Protein AF-A0A2G9N6E7-F1 (afdb_monomer_lite)

pLDDT: mean 72.83, std 22.57, range [27.47, 97.44]

Secondary structure (DSSP, 8-state):
-------HHHHHHHHHHHHHHHHHHHHHHHHHHTTS------SS-EEEEEEEEEEEEE---S----HHHHHTT--------EEEEEEEEEEEEETT-EEEEE--TTSSHHHHHHHHTTSS--SEEEEEE-S-EEE-TTTTTT--TTSBHHHHHHHHHHHTT--HHHHHHHHHHHHHHHT-GGGTTSBGGGS-HHHHHHHHHHHHTTS--SEEEEESGGGG--HHHHHHHHHHHHHHHHTT-EEEEE-S-HHHHHHH-SEEEEEETTEEEEEE-HHHHHHHHHHHHHHHHHHHHHHHHHHHHHHHHHHHHHHTT---GGGTSS---TTTS---TT--S-HHHHHHHHHHHHHH--SEEEEET-TTTHHHHHHHTTT-EEEEEES-HHHHHTS-TTTGGGEEE-BTTB-SS-TT-EEEEEE-S-GGGS-HHHHHHHHHHHHHHEEEEEEEE-PBPP-SS-TT--GGG--B-TTSSBSTT----B-HHHHHHHHHHTTEEE-HHHHHHHHHHT-SSSGGGEEEEEE-GGGSSTTS--

Radius of gyration: 32.91 Å; chains: 1; bounding box: 78×62×104 Å

Structure (mmCIF, N/CA/C/O backbone):
data_AF-A0A2G9N6E7-F1
#
_entry.id   AF-A0A2G9N6E7-F1
#
loop_
_atom_site.group_PDB
_atom_site.id
_atom_site.type_symbol
_atom_site.label_atom_id
_atom_site.label_alt_id
_atom_site.label_comp_id
_atom_site.label_asym_id
_atom_site.label_entity_id
_atom_site.label_seq_id
_atom_site.pdbx_PDB_ins_code
_atom_site.Cartn_x
_atom_site.Cartn_y
_atom_site.Cartn_z
_atom_site.occupancy
_atom_site.B_iso_or_equiv
_atom_site.auth_seq_id
_atom_site.auth_comp_id
_atom_site.auth_asym_id
_atom_site.auth_atom_id
_atom_site.pdbx_PDB_model_num
ATOM 1 N N . MET A 1 1 ? 48.598 -32.472 17.730 1.00 33.00 1 MET A N 1
ATOM 2 C CA . MET A 1 1 ? 47.736 -32.706 16.549 1.00 33.00 1 MET A CA 1
ATOM 3 C C . MET A 1 1 ? 46.288 -32.611 17.000 1.00 33.00 1 MET A C 1
ATOM 5 O O . MET A 1 1 ? 45.753 -33.580 17.517 1.00 33.00 1 MET A O 1
ATOM 9 N N . GLY A 1 2 ? 45.697 -31.418 16.936 1.00 29.03 2 GLY A N 1
ATOM 10 C CA . GLY A 1 2 ? 44.369 -31.152 17.488 1.00 29.03 2 GLY A CA 1
ATOM 11 C C . GLY A 1 2 ? 43.457 -30.490 16.462 1.00 29.03 2 GLY A C 1
ATOM 12 O O . GLY A 1 2 ? 43.740 -29.381 16.034 1.00 29.03 2 GLY A O 1
ATOM 13 N N . GLY A 1 3 ? 42.385 -31.207 16.112 1.00 30.69 3 GLY A N 1
ATOM 14 C CA . GLY A 1 3 ? 41.031 -30.688 15.903 1.00 30.69 3 GLY A CA 1
ATOM 15 C C . GLY A 1 3 ? 40.759 -29.727 14.746 1.00 30.69 3 GLY A C 1
ATOM 16 O O . GLY A 1 3 ? 40.935 -28.532 14.901 1.00 30.69 3 GLY A O 1
ATOM 17 N N . PHE A 1 4 ? 40.114 -30.232 13.688 1.00 27.47 4 PHE A N 1
ATOM 18 C CA . PHE A 1 4 ? 38.985 -29.545 13.043 1.00 27.47 4 PHE A CA 1
ATOM 19 C C . PHE A 1 4 ? 37.991 -30.590 12.507 1.00 27.47 4 PHE A C 1
ATOM 21 O O . PHE A 1 4 ? 38.098 -31.090 11.392 1.00 27.47 4 PHE A O 1
ATOM 28 N N . ARG A 1 5 ? 37.008 -30.943 13.343 1.00 35.62 5 ARG A N 1
ATOM 29 C CA . ARG A 1 5 ? 35.715 -31.486 12.909 1.00 35.62 5 ARG A CA 1
ATOM 30 C C . ARG A 1 5 ? 34.713 -30.337 12.979 1.00 35.62 5 ARG A C 1
ATOM 32 O O . ARG A 1 5 ? 34.340 -29.951 14.081 1.00 35.62 5 ARG A O 1
ATOM 39 N N . SER A 1 6 ? 34.315 -29.788 11.833 1.00 31.08 6 SER A N 1
ATOM 40 C CA . SER A 1 6 ? 32.984 -29.207 11.562 1.00 31.08 6 SER A CA 1
ATOM 41 C C . SER A 1 6 ? 33.019 -28.342 10.299 1.00 31.08 6 SER A C 1
ATOM 43 O O . SER A 1 6 ? 33.540 -27.236 10.309 1.00 31.08 6 SER A O 1
ATOM 45 N N . CYS A 1 7 ? 32.424 -28.832 9.209 1.00 30.05 7 CYS A N 1
ATOM 46 C CA . CYS A 1 7 ? 31.773 -27.966 8.218 1.00 30.05 7 CYS A CA 1
ATOM 47 C C . CYS A 1 7 ? 30.769 -28.756 7.354 1.00 30.05 7 CYS A C 1
ATOM 49 O O . CYS A 1 7 ? 30.736 -28.637 6.138 1.00 30.05 7 CYS A O 1
ATOM 51 N N . SER A 1 8 ? 29.939 -29.596 7.980 1.00 31.56 8 SER A N 1
ATOM 52 C CA . SER A 1 8 ? 28.798 -30.257 7.320 1.00 31.56 8 SER A CA 1
ATOM 53 C C . SER A 1 8 ? 27.534 -29.380 7.285 1.00 31.56 8 SER A C 1
ATOM 55 O O . SER A 1 8 ? 26.563 -29.722 6.622 1.00 31.56 8 SER A O 1
ATOM 57 N N . ILE A 1 9 ? 27.540 -28.230 7.971 1.00 33.75 9 ILE A N 1
ATOM 58 C CA . ILE A 1 9 ? 26.388 -27.316 8.071 1.00 33.75 9 ILE A CA 1
ATOM 59 C C . ILE A 1 9 ? 26.371 -26.297 6.913 1.00 33.75 9 ILE A C 1
ATOM 61 O O . ILE A 1 9 ? 25.299 -25.890 6.471 1.00 33.75 9 ILE A O 1
ATOM 65 N N . PHE A 1 10 ? 27.538 -25.927 6.364 1.00 29.52 10 PHE A N 1
ATOM 66 C CA . PHE A 1 10 ? 27.625 -25.005 5.221 1.00 29.52 10 PHE A CA 1
ATOM 67 C C . PHE A 1 10 ? 27.237 -25.654 3.885 1.00 29.52 10 PHE A C 1
ATOM 69 O O . PHE A 1 10 ? 26.625 -24.977 3.063 1.00 29.52 10 PHE A O 1
ATOM 76 N N . SER A 1 11 ? 27.514 -26.954 3.684 1.00 36.00 11 SER A N 1
ATOM 77 C CA . SER A 1 11 ? 27.033 -27.669 2.487 1.00 36.00 11 SER A CA 1
ATOM 78 C C . SER A 1 11 ? 25.510 -27.766 2.509 1.00 36.00 11 SER A C 1
ATOM 80 O O . SER A 1 11 ? 24.876 -27.322 1.567 1.00 36.00 11 SER A O 1
ATOM 82 N N . ALA A 1 12 ? 24.906 -28.178 3.628 1.00 33.12 12 ALA A N 1
ATOM 83 C CA . ALA A 1 12 ? 23.454 -28.320 3.723 1.00 33.12 12 ALA A CA 1
ATOM 84 C C . ALA A 1 12 ? 22.689 -26.997 3.507 1.00 33.12 12 ALA A C 1
ATOM 86 O O . ALA A 1 12 ? 21.603 -26.999 2.936 1.00 33.12 12 ALA A O 1
ATOM 87 N N . ALA A 1 13 ? 23.235 -25.853 3.939 1.00 34.00 13 ALA A N 1
ATOM 88 C CA . ALA A 1 13 ? 22.622 -24.543 3.699 1.00 34.00 13 ALA A CA 1
ATOM 89 C C . ALA A 1 13 ? 22.751 -24.083 2.233 1.00 34.00 13 ALA A C 1
ATOM 91 O O . ALA A 1 13 ? 21.807 -23.503 1.695 1.00 34.00 13 ALA A O 1
ATOM 92 N N . ALA A 1 14 ? 23.886 -24.363 1.585 1.00 33.38 14 ALA A N 1
ATOM 93 C CA . ALA A 1 14 ? 24.096 -24.087 0.164 1.00 33.38 14 ALA A CA 1
ATOM 94 C C . ALA A 1 14 ? 23.266 -25.024 -0.728 1.00 33.38 14 ALA A C 1
ATOM 96 O O . ALA A 1 14 ? 22.654 -24.559 -1.685 1.00 33.38 14 ALA A O 1
ATOM 97 N N . ASP A 1 15 ? 23.173 -26.303 -0.364 1.00 35.75 15 ASP A N 1
ATOM 98 C CA . ASP A 1 15 ? 22.370 -27.323 -1.038 1.00 35.75 15 ASP A CA 1
ATOM 99 C C . ASP A 1 15 ? 20.873 -27.004 -0.911 1.00 35.75 15 ASP A C 1
ATOM 101 O O . ASP A 1 15 ? 20.158 -27.037 -1.907 1.00 35.75 15 ASP A O 1
ATOM 105 N N . ASN A 1 16 ? 20.406 -26.562 0.265 1.00 36.88 16 ASN A N 1
ATOM 106 C CA . ASN A 1 16 ? 19.027 -26.092 0.453 1.00 36.88 16 ASN A CA 1
ATOM 107 C C . ASN A 1 16 ? 18.719 -24.818 -0.350 1.00 36.88 16 ASN A C 1
ATOM 109 O O . ASN A 1 16 ? 17.608 -24.669 -0.857 1.00 36.88 16 ASN A O 1
ATOM 113 N N . LEU A 1 17 ? 19.680 -23.897 -0.488 1.00 38.31 17 LEU A N 1
ATOM 114 C CA . LEU A 1 17 ? 19.519 -22.698 -1.313 1.00 38.31 17 LEU A CA 1
ATOM 115 C C . LEU A 1 17 ? 19.477 -23.058 -2.806 1.00 38.31 17 LEU A C 1
ATOM 117 O O . LEU A 1 17 ? 18.625 -22.555 -3.532 1.00 38.31 17 LEU A O 1
ATOM 121 N N . LEU A 1 18 ? 20.352 -23.962 -3.254 1.00 36.78 18 LEU A N 1
ATOM 122 C CA . LEU A 1 18 ? 20.353 -24.521 -4.608 1.00 36.78 18 LEU A CA 1
ATOM 123 C C . LEU A 1 18 ? 19.053 -25.264 -4.911 1.00 36.78 18 LEU A C 1
ATOM 125 O O . LEU A 1 18 ? 18.516 -25.103 -6.003 1.00 36.78 18 LEU A O 1
ATOM 129 N N . GLN A 1 19 ? 18.520 -26.015 -3.951 1.00 36.94 19 GLN A N 1
ATOM 130 C CA . GLN A 1 19 ? 17.273 -26.758 -4.090 1.00 36.94 19 GLN A CA 1
ATOM 131 C C . GLN A 1 19 ? 16.055 -25.822 -4.125 1.00 36.94 19 GLN A C 1
ATOM 133 O O . GLN A 1 19 ? 15.204 -25.975 -4.994 1.00 36.94 19 GLN A O 1
ATOM 138 N N . ASP A 1 20 ? 16.015 -24.777 -3.292 1.00 40.12 20 ASP A N 1
ATOM 139 C CA . ASP A 1 20 ? 14.966 -23.743 -3.321 1.00 40.12 20 ASP A CA 1
ATOM 140 C C . ASP A 1 20 ? 15.038 -22.888 -4.610 1.00 40.12 20 ASP A C 1
ATOM 142 O O . ASP A 1 20 ? 14.017 -22.519 -5.196 1.00 40.12 20 ASP A O 1
ATOM 146 N N . ILE A 1 21 ? 16.247 -22.624 -5.125 1.00 42.84 21 ILE A N 1
ATOM 147 C CA . ILE A 1 21 ? 16.466 -21.997 -6.439 1.00 42.84 21 ILE A CA 1
ATOM 148 C C . ILE A 1 21 ? 16.000 -22.928 -7.564 1.00 42.84 21 ILE A C 1
ATOM 150 O O . ILE A 1 21 ? 15.287 -22.481 -8.461 1.00 42.84 21 ILE A O 1
ATOM 154 N N . GLN A 1 22 ? 16.346 -24.216 -7.518 1.00 39.03 22 GLN A N 1
ATOM 155 C CA . GLN A 1 22 ? 15.913 -25.212 -8.498 1.00 39.03 22 GLN A CA 1
ATOM 156 C C . GLN A 1 22 ? 14.397 -25.405 -8.484 1.00 39.03 22 GLN A C 1
ATOM 158 O O . GLN A 1 22 ? 13.805 -25.491 -9.554 1.00 39.03 22 GLN A O 1
ATOM 163 N N . GLU A 1 23 ? 13.746 -25.398 -7.321 1.00 42.31 23 GLU A N 1
ATOM 164 C CA . GLU A 1 23 ? 12.288 -25.485 -7.197 1.00 42.31 23 GLU A CA 1
ATOM 165 C C . GLU A 1 23 ? 11.590 -24.224 -7.718 1.00 42.31 23 GLU A C 1
ATOM 167 O O . GLU A 1 23 ? 10.589 -24.327 -8.430 1.00 42.31 23 GLU A O 1
ATOM 172 N N . LYS A 1 24 ? 12.131 -23.026 -7.456 1.00 44.69 24 LYS A N 1
ATOM 173 C CA . LYS A 1 24 ? 11.607 -21.764 -8.014 1.00 44.69 24 LYS A CA 1
ATOM 174 C C . LYS A 1 24 ? 11.807 -21.678 -9.524 1.00 44.69 24 LYS A C 1
ATOM 176 O O . LYS A 1 24 ? 10.881 -21.278 -10.233 1.00 44.69 24 LYS A O 1
ATOM 181 N N . ILE A 1 25 ? 12.970 -22.097 -10.025 1.00 44.94 25 ILE A N 1
ATOM 182 C CA . ILE A 1 25 ? 13.252 -22.214 -11.460 1.00 44.94 25 ILE A CA 1
ATOM 183 C C . ILE A 1 25 ? 12.337 -23.269 -12.082 1.00 44.94 25 ILE A C 1
ATOM 185 O O . ILE A 1 25 ? 11.741 -22.996 -13.112 1.00 44.94 25 ILE A O 1
ATOM 189 N N . ALA A 1 26 ? 12.129 -24.427 -11.457 1.00 37.38 26 ALA A N 1
ATOM 190 C CA . ALA A 1 26 ? 11.240 -25.475 -11.957 1.00 37.38 26 ALA A CA 1
ATOM 191 C C . ALA A 1 26 ? 9.761 -25.060 -11.921 1.00 37.38 26 ALA A C 1
ATOM 193 O O . ALA A 1 26 ? 9.017 -25.387 -12.842 1.00 37.38 26 ALA A O 1
ATOM 194 N N . ALA A 1 27 ? 9.323 -24.293 -10.921 1.00 42.44 27 ALA A N 1
ATOM 195 C CA . ALA A 1 27 ? 7.981 -23.718 -10.872 1.00 42.44 27 ALA A CA 1
ATOM 196 C C . ALA A 1 27 ? 7.785 -22.657 -11.968 1.00 42.44 27 ALA A C 1
ATOM 198 O O . ALA A 1 27 ? 6.738 -22.627 -12.621 1.00 42.44 27 ALA A O 1
ATOM 199 N N . PHE A 1 28 ? 8.805 -21.831 -12.220 1.00 44.38 28 PHE A N 1
ATOM 200 C CA . PHE A 1 28 ? 8.811 -20.830 -13.286 1.00 44.38 28 PHE A CA 1
ATOM 201 C C . PHE A 1 28 ? 8.865 -21.481 -14.683 1.00 44.38 28 PHE A C 1
ATOM 203 O O . PHE A 1 28 ? 8.012 -21.216 -15.530 1.00 44.38 28 PHE A O 1
ATOM 210 N N . CYS A 1 29 ? 9.790 -22.415 -14.907 1.00 41.84 29 CYS A N 1
ATOM 211 C CA . CYS A 1 29 ? 9.953 -23.191 -16.137 1.00 41.84 29 CYS A CA 1
ATOM 212 C C . CYS A 1 29 ? 8.780 -24.150 -16.389 1.00 41.84 29 CYS A C 1
ATOM 214 O O . CYS A 1 29 ? 8.377 -24.333 -17.532 1.00 41.84 29 CYS A O 1
ATOM 216 N N . GLY A 1 30 ? 8.177 -24.731 -15.351 1.00 38.19 30 GLY A N 1
ATOM 217 C CA . GLY A 1 30 ? 6.985 -25.577 -15.452 1.00 38.19 30 GLY A CA 1
ATOM 218 C C . GLY A 1 30 ? 5.736 -24.790 -15.860 1.00 38.19 30 GLY A C 1
ATOM 219 O O . GLY A 1 30 ? 4.885 -25.301 -16.593 1.00 38.19 30 GLY A O 1
ATOM 220 N N . LEU A 1 31 ? 5.650 -23.517 -15.459 1.00 46.12 31 LEU A N 1
ATOM 221 C CA . LEU A 1 31 ? 4.656 -22.572 -15.970 1.00 46.12 31 LEU A CA 1
ATOM 222 C C . LEU A 1 31 ? 4.947 -22.201 -17.438 1.00 46.12 31 LEU A C 1
ATOM 224 O O . LEU A 1 31 ? 4.020 -22.141 -18.247 1.00 46.12 31 LEU A O 1
ATOM 228 N N . TYR A 1 32 ? 6.228 -22.030 -17.780 1.00 39.22 32 TYR A N 1
ATOM 229 C CA . TYR A 1 32 ? 6.725 -21.671 -19.114 1.00 39.22 32 TYR A CA 1
ATOM 230 C C . TYR A 1 32 ? 6.494 -22.780 -20.159 1.00 39.22 32 TYR A C 1
ATOM 232 O O . TYR A 1 32 ? 5.953 -22.538 -21.236 1.00 39.22 32 TYR A O 1
ATOM 240 N N . LEU A 1 33 ? 6.786 -24.039 -19.819 1.00 35.69 33 LEU A N 1
ATOM 241 C CA . LEU A 1 33 ? 6.617 -25.196 -20.709 1.00 35.69 33 LEU A CA 1
ATOM 242 C C . LEU A 1 33 ? 5.146 -25.476 -21.061 1.00 35.69 33 LEU A C 1
ATOM 244 O O . LEU A 1 33 ? 4.856 -26.023 -22.127 1.00 35.69 33 LEU A O 1
ATOM 248 N N . LYS A 1 34 ? 4.197 -25.050 -20.216 1.00 39.09 34 LYS A N 1
ATOM 249 C CA . LYS A 1 34 ? 2.752 -25.200 -20.461 1.00 39.09 34 LYS A CA 1
ATOM 250 C C . LYS A 1 34 ? 2.226 -24.289 -21.580 1.00 39.09 34 LYS A C 1
ATOM 252 O O . LYS A 1 34 ? 1.138 -24.535 -22.097 1.00 39.09 34 LYS A O 1
ATOM 257 N N . ILE A 1 35 ? 2.993 -23.271 -21.976 1.00 46.00 35 ILE A N 1
ATOM 258 C CA . ILE A 1 35 ? 2.648 -22.299 -23.028 1.00 46.00 35 ILE A CA 1
ATOM 259 C C . ILE A 1 35 ? 3.009 -22.833 -24.434 1.00 46.00 35 ILE A C 1
ATOM 261 O O . ILE A 1 35 ? 2.481 -22.359 -25.439 1.00 46.00 35 ILE A O 1
ATOM 265 N N . ARG A 1 36 ? 3.823 -23.896 -24.517 1.00 36.97 36 ARG A N 1
ATOM 266 C CA . ARG A 1 36 ? 4.484 -24.377 -25.745 1.00 36.97 36 ARG A CA 1
ATOM 267 C C . ARG A 1 36 ? 3.576 -25.056 -26.790 1.00 36.97 36 ARG A C 1
ATOM 269 O O . ARG A 1 36 ? 4.036 -25.338 -27.892 1.00 36.97 36 ARG A O 1
ATOM 276 N N . LYS A 1 37 ? 2.295 -25.331 -26.511 1.00 34.88 37 LYS A N 1
ATOM 277 C CA . LYS A 1 37 ? 1.398 -26.016 -27.471 1.00 34.88 37 LYS A CA 1
ATOM 278 C C . LYS A 1 37 ? 0.183 -25.175 -27.851 1.00 34.88 37 LYS A C 1
ATOM 280 O O . LYS A 1 37 ? -0.844 -25.240 -27.185 1.00 34.88 37 LYS A O 1
ATOM 285 N N . SER A 1 38 ? 0.287 -24.428 -28.954 1.00 36.69 38 SER A N 1
ATOM 286 C CA . SER A 1 38 ? -0.851 -24.064 -29.821 1.00 36.69 38 SER A CA 1
ATOM 287 C C . SER A 1 38 ? -0.371 -23.225 -31.019 1.00 36.69 38 SER A C 1
ATOM 289 O O . SER A 1 38 ? -0.462 -21.993 -31.009 1.00 36.69 38 SER A O 1
ATOM 291 N N . SER A 1 39 ? 0.079 -23.879 -32.086 1.00 36.06 39 SER A N 1
ATOM 292 C CA . SER A 1 39 ? 0.249 -23.262 -33.406 1.00 36.06 39 SER A CA 1
ATOM 293 C C . SER A 1 39 ? -1.002 -23.499 -34.252 1.00 36.06 39 SER A C 1
ATOM 295 O O . SER A 1 39 ? -1.320 -24.651 -34.503 1.00 36.06 39 SER A O 1
ATOM 297 N N . GLU A 1 40 ? -1.684 -22.429 -34.691 1.00 35.91 40 GLU A N 1
ATOM 298 C CA . GLU A 1 40 ? -2.242 -22.349 -36.058 1.00 35.91 40 GLU A CA 1
ATOM 299 C C . GLU A 1 40 ? -2.953 -21.025 -36.396 1.00 35.91 40 GLU A C 1
ATOM 301 O O . GLU A 1 40 ? -3.753 -20.494 -35.630 1.00 35.91 40 GLU A O 1
ATOM 306 N N . ASN A 1 41 ? -2.654 -20.558 -37.605 1.00 33.09 41 ASN A N 1
ATOM 307 C CA . ASN A 1 41 ? -3.363 -19.688 -38.546 1.00 33.09 41 ASN A CA 1
ATOM 308 C C . ASN A 1 41 ? -3.744 -18.215 -38.255 1.00 33.09 41 ASN A C 1
ATOM 310 O O . ASN A 1 41 ? -4.244 -17.820 -37.197 1.00 33.09 41 ASN A O 1
ATOM 314 N N . ARG A 1 42 ? -3.461 -17.403 -39.290 1.00 51.59 42 ARG A N 1
ATOM 315 C CA . ARG A 1 42 ? -3.321 -15.940 -39.346 1.00 51.59 42 ARG A CA 1
ATOM 316 C C . ARG A 1 42 ? -4.551 -15.276 -39.983 1.00 51.59 42 ARG A C 1
ATOM 318 O O . ARG A 1 42 ? -4.764 -15.432 -41.177 1.00 51.59 42 ARG A O 1
ATOM 325 N N . LYS A 1 43 ? -5.295 -14.481 -39.202 1.00 38.75 43 LYS A N 1
ATOM 326 C CA . LYS A 1 43 ? -5.995 -13.222 -39.573 1.00 38.75 43 LYS A CA 1
ATOM 327 C C . LYS A 1 43 ? -6.771 -12.726 -38.335 1.00 38.75 43 LYS A C 1
ATOM 329 O O . LYS A 1 43 ? -7.495 -13.489 -37.711 1.00 38.75 43 LYS A O 1
ATOM 334 N N . HIS A 1 44 ? -6.512 -11.486 -37.904 1.00 47.69 44 HIS A N 1
ATOM 335 C CA . HIS A 1 44 ? -7.091 -10.817 -36.715 1.00 47.69 44 HIS A CA 1
ATOM 336 C C . HIS A 1 44 ? -7.201 -11.649 -35.419 1.00 47.69 44 HIS A C 1
ATOM 338 O O . HIS A 1 44 ? -8.222 -11.651 -34.728 1.00 47.69 44 HIS A O 1
ATOM 344 N N . LYS A 1 45 ? -6.125 -12.340 -35.028 1.00 63.16 45 LYS A N 1
ATOM 345 C CA . LYS A 1 45 ? -6.117 -13.123 -33.789 1.00 63.16 45 LYS A CA 1
ATOM 346 C C . LYS A 1 45 ? -5.819 -12.203 -32.597 1.00 63.16 45 LYS A C 1
ATOM 348 O O . LYS A 1 45 ? -4.731 -11.647 -32.493 1.00 63.16 45 LYS A O 1
ATOM 353 N N . LYS A 1 46 ? -6.794 -12.036 -31.696 1.00 74.62 46 LYS A N 1
ATOM 354 C CA . LYS A 1 46 ? -6.572 -11.465 -30.354 1.00 74.62 46 LYS A CA 1
ATOM 355 C C . LYS A 1 46 ? -5.400 -12.207 -29.695 1.00 74.62 46 LYS A C 1
ATOM 357 O O . LYS A 1 46 ? -5.493 -13.430 -29.557 1.00 74.62 46 LYS A O 1
ATOM 362 N N . MET A 1 47 ? -4.340 -11.487 -29.325 1.00 86.00 47 MET A N 1
ATOM 363 C CA . MET A 1 47 ? -3.157 -12.038 -28.648 1.00 86.00 47 MET A CA 1
ATOM 364 C C . MET A 1 47 ? -3.404 -12.181 -27.151 1.00 86.00 47 MET A C 1
ATOM 366 O O . MET A 1 47 ? -3.047 -13.195 -26.560 1.00 86.00 47 MET A O 1
ATOM 370 N N . ILE A 1 48 ? -4.080 -11.193 -26.560 1.00 94.38 48 ILE A N 1
ATOM 371 C CA . ILE A 1 48 ? -4.487 -11.191 -25.155 1.00 94.38 48 ILE A CA 1
ATOM 372 C C . ILE A 1 48 ? -5.993 -10.933 -25.106 1.00 94.38 48 ILE A C 1
ATOM 374 O O . ILE A 1 48 ? -6.484 -9.941 -25.652 1.00 94.38 48 ILE A O 1
ATOM 378 N N . GLU A 1 49 ? -6.731 -11.827 -24.455 1.00 96.31 49 GLU A N 1
ATOM 379 C CA . GLU A 1 49 ? -8.164 -11.696 -24.197 1.00 96.31 49 GLU A CA 1
ATOM 380 C C . GLU A 1 49 ? -8.437 -11.863 -22.697 1.00 96.31 49 GLU A C 1
ATOM 382 O O . GLU A 1 49 ? -8.275 -12.941 -22.122 1.00 96.31 49 GLU A O 1
ATOM 387 N N . LEU A 1 50 ? -8.890 -10.777 -22.075 1.00 96.31 50 LEU A N 1
ATOM 388 C CA . LEU A 1 50 ? -9.396 -10.724 -20.709 1.00 96.31 50 LEU A CA 1
ATOM 389 C C . LEU A 1 50 ? -10.926 -10.697 -20.781 1.00 96.31 50 LEU A C 1
ATOM 391 O O . LEU A 1 50 ? -11.495 -9.819 -21.433 1.00 96.31 50 LEU A O 1
ATOM 395 N N . LYS A 1 51 ? -11.594 -11.652 -20.128 1.00 96.25 51 LYS A N 1
ATOM 396 C CA . LYS A 1 51 ? -13.061 -11.748 -20.053 1.00 96.25 51 LYS A CA 1
ATOM 397 C C . LYS A 1 51 ? -13.502 -11.736 -18.599 1.00 96.25 51 LYS A C 1
ATOM 399 O O . LYS A 1 51 ? -13.355 -12.747 -17.909 1.00 96.25 51 LYS A O 1
ATOM 404 N N . ASN A 1 52 ? -14.033 -10.597 -18.157 1.00 95.81 52 ASN A N 1
ATOM 405 C CA . ASN A 1 52 ? -14.482 -10.335 -16.786 1.00 95.81 52 ASN A CA 1
ATOM 406 C C . ASN A 1 52 ? -13.431 -10.734 -15.738 1.00 95.81 52 ASN A C 1
ATOM 408 O O . ASN A 1 52 ? -13.760 -11.229 -14.662 1.00 95.81 52 ASN A O 1
ATOM 412 N N . ALA A 1 53 ? -12.152 -10.559 -16.076 1.00 95.81 53 ALA A N 1
ATOM 413 C CA . ALA A 1 53 ? -11.039 -10.997 -15.257 1.00 95.81 53 ALA A CA 1
ATOM 414 C C . ALA A 1 53 ? -10.987 -10.187 -13.956 1.00 95.81 53 ALA A C 1
ATOM 416 O O . ALA A 1 53 ? -11.103 -8.958 -13.958 1.00 95.81 53 ALA A O 1
ATOM 417 N N . GLY A 1 54 ? -10.796 -10.872 -12.836 1.00 94.75 54 GLY A N 1
ATOM 418 C CA . GLY A 1 54 ? -10.654 -10.246 -11.532 1.00 94.75 54 GLY A CA 1
ATOM 419 C C . GLY A 1 54 ? -9.657 -10.990 -10.662 1.00 94.75 54 GLY A C 1
ATOM 420 O O . GLY A 1 54 ? -9.584 -12.218 -10.702 1.00 94.75 54 GLY A O 1
ATOM 421 N N . LYS A 1 55 ? -8.908 -10.243 -9.853 1.00 94.88 55 LYS A N 1
ATOM 422 C CA . LYS A 1 55 ? -7.996 -10.762 -8.841 1.00 94.88 55 LYS A CA 1
ATOM 423 C C . LYS A 1 55 ? -8.319 -10.135 -7.495 1.00 94.88 55 LYS A C 1
ATOM 425 O O . LYS A 1 55 ? -8.269 -8.913 -7.331 1.00 94.88 55 LYS A O 1
ATOM 430 N N . MET A 1 56 ? -8.610 -11.012 -6.549 1.00 92.12 56 MET A N 1
ATOM 431 C CA . MET A 1 56 ? -8.794 -10.698 -5.145 1.00 92.12 56 MET A CA 1
ATOM 432 C C . MET A 1 56 ? -7.595 -11.238 -4.365 1.00 92.12 56 MET A C 1
ATOM 434 O O . MET A 1 56 ? -7.112 -12.336 -4.657 1.00 92.12 56 MET A O 1
ATOM 438 N N . TYR A 1 57 ? -7.110 -10.455 -3.410 1.00 85.44 57 TYR A N 1
ATOM 439 C CA . TYR A 1 57 ? -6.088 -10.856 -2.453 1.00 85.44 57 TYR A CA 1
ATOM 440 C C . TYR A 1 57 ? -6.710 -10.917 -1.066 1.00 85.44 57 TYR A C 1
ATOM 442 O O . TYR A 1 57 ? -7.498 -10.041 -0.705 1.00 85.44 57 TYR A O 1
ATOM 450 N N . ASP A 1 58 ? -6.354 -11.943 -0.304 1.00 78.38 58 ASP A N 1
ATOM 451 C CA . ASP A 1 58 ? -6.668 -11.983 1.116 1.00 78.38 58 ASP A CA 1
ATOM 452 C C . ASP A 1 58 ? -5.687 -11.066 1.861 1.00 78.38 58 ASP A C 1
ATOM 454 O O . ASP A 1 58 ? -4.474 -11.155 1.657 1.00 78.38 58 ASP A O 1
ATOM 458 N N . VAL A 1 59 ? -6.210 -10.132 2.656 1.00 65.00 59 VAL A N 1
ATOM 459 C CA . VAL A 1 59 ? -5.413 -9.183 3.451 1.00 65.00 59 VAL A CA 1
ATOM 460 C C . VAL A 1 59 ? -5.320 -9.644 4.910 1.00 65.00 59 VAL A C 1
ATOM 462 O O . VAL A 1 59 ? -4.892 -8.881 5.774 1.00 65.00 59 VAL A O 1
ATOM 465 N N . SER A 1 60 ? -5.674 -10.900 5.213 1.00 53.22 60 SER A N 1
ATOM 466 C CA . SER A 1 60 ? -5.384 -11.510 6.509 1.00 53.22 60 SER A CA 1
ATOM 467 C C . SER A 1 60 ? -3.888 -11.376 6.820 1.00 53.22 60 SER A C 1
ATOM 469 O O . SER A 1 60 ? -3.035 -11.964 6.149 1.00 53.22 60 SER A O 1
ATOM 471 N N . GLY A 1 61 ? -3.549 -10.564 7.823 1.00 43.84 61 GLY A N 1
ATOM 472 C CA . GLY A 1 61 ? -2.178 -10.447 8.300 1.00 43.84 61 GLY A CA 1
ATOM 473 C C . GLY A 1 61 ? -1.664 -11.825 8.709 1.00 43.84 61 GLY A C 1
ATOM 474 O O . GLY A 1 61 ? -2.305 -12.476 9.520 1.00 43.84 61 GLY A O 1
ATOM 475 N N . ARG A 1 62 ? -0.546 -12.254 8.105 1.00 41.00 62 ARG A N 1
ATOM 476 C CA . ARG A 1 62 ? 0.282 -13.435 8.429 1.00 41.00 62 ARG A CA 1
ATOM 477 C C . ARG A 1 62 ? -0.224 -14.291 9.607 1.00 41.00 62 ARG A C 1
ATOM 479 O O . ARG A 1 62 ? 0.354 -14.255 10.685 1.00 41.00 62 ARG A O 1
ATOM 486 N N . ASN A 1 63 ? -1.233 -15.113 9.361 1.00 36.66 63 ASN A N 1
ATOM 487 C CA . ASN A 1 63 ? -1.364 -16.420 9.985 1.00 36.66 63 ASN A CA 1
ATOM 488 C C . ASN A 1 63 ? -1.277 -17.379 8.807 1.00 36.66 63 ASN A C 1
ATOM 490 O O . ASN A 1 63 ? -2.215 -17.435 8.022 1.00 36.66 63 ASN A O 1
ATOM 494 N N . ASN A 1 64 ? -0.126 -18.030 8.614 1.00 38.78 64 ASN A N 1
ATOM 495 C CA . ASN A 1 64 ? 0.035 -19.065 7.592 1.00 38.78 64 ASN A CA 1
ATOM 496 C C . ASN A 1 64 ? -1.061 -20.118 7.821 1.00 38.78 64 ASN A C 1
ATOM 498 O O . ASN A 1 64 ? -0.967 -20.843 8.815 1.00 38.78 64 ASN A O 1
ATOM 502 N N . PRO A 1 65 ? -2.080 -20.258 6.954 1.00 42.50 65 PRO A N 1
ATOM 503 C CA . PRO A 1 65 ? -2.856 -21.480 6.957 1.00 42.50 65 PRO A CA 1
ATOM 504 C C . PRO A 1 65 ? -1.893 -22.532 6.411 1.00 42.50 65 PRO A C 1
ATOM 506 O O . PRO A 1 65 ? -1.481 -22.460 5.252 1.00 42.50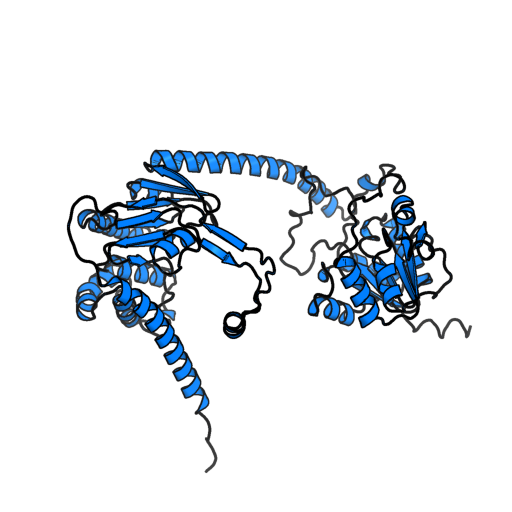 65 PRO A O 1
ATOM 509 N N . SER A 1 66 ? -1.433 -23.447 7.265 1.00 46.22 66 SER A N 1
ATOM 510 C CA . SER A 1 66 ? -0.605 -24.553 6.795 1.00 46.22 66 SER A CA 1
ATOM 511 C C . SER A 1 66 ? -1.381 -25.320 5.720 1.00 46.22 66 SER A C 1
ATOM 513 O O . SER A 1 66 ? -2.605 -25.413 5.773 1.00 46.22 66 SER A O 1
ATOM 515 N N . ILE A 1 67 ? -0.681 -25.891 4.740 1.00 47.38 67 ILE A N 1
ATOM 516 C CA . ILE A 1 67 ? -1.284 -26.725 3.682 1.00 47.38 67 ILE A CA 1
ATOM 517 C C . ILE A 1 67 ? -2.192 -27.820 4.290 1.00 47.38 67 ILE A C 1
ATOM 519 O O . ILE A 1 67 ? -3.212 -28.185 3.707 1.00 47.38 67 ILE A O 1
ATOM 523 N N . PHE A 1 68 ? -1.895 -28.249 5.523 1.00 40.62 68 PHE A N 1
ATOM 524 C CA . PHE A 1 68 ? -2.705 -29.173 6.315 1.00 40.62 68 PHE A CA 1
ATOM 525 C C . PHE A 1 68 ? -4.112 -28.661 6.667 1.00 40.62 68 PHE A C 1
ATOM 527 O O . PHE A 1 68 ? -5.043 -29.462 6.695 1.00 40.62 68 PHE A O 1
ATOM 534 N N . SER A 1 69 ? -4.331 -27.358 6.884 1.00 42.47 69 SER A N 1
ATOM 535 C CA . SER A 1 69 ? -5.677 -26.842 7.191 1.00 42.47 69 SER A CA 1
ATOM 536 C C . SER A 1 69 ? -6.619 -26.891 5.984 1.00 42.47 69 SER A C 1
ATOM 538 O O . SER A 1 69 ? -7.825 -27.055 6.157 1.00 42.47 69 SER A O 1
ATOM 540 N N . SER A 1 70 ? -6.068 -26.823 4.767 1.00 46.03 70 SER A N 1
ATOM 541 C CA . SER A 1 70 ? -6.833 -26.922 3.514 1.00 46.03 70 SER A CA 1
ATOM 542 C C . SER A 1 70 ? -7.235 -28.363 3.175 1.00 46.03 70 SER A C 1
ATOM 544 O O . SER A 1 70 ? -8.228 -28.568 2.485 1.00 46.03 70 SER A O 1
ATOM 546 N N . ILE A 1 71 ? -6.496 -29.359 3.680 1.00 47.09 71 ILE A N 1
ATOM 547 C CA . ILE A 1 71 ? -6.762 -30.792 3.456 1.00 47.09 71 ILE A CA 1
ATOM 548 C C . ILE A 1 71 ? -7.765 -31.349 4.485 1.00 47.09 71 ILE A C 1
ATOM 550 O O . ILE A 1 71 ? -8.519 -32.264 4.173 1.00 47.09 71 ILE A O 1
ATOM 554 N N . ILE A 1 72 ? -7.845 -30.768 5.690 1.00 45.22 72 ILE A N 1
ATOM 555 C CA . ILE A 1 72 ? -8.689 -31.274 6.795 1.00 45.22 72 ILE A CA 1
ATOM 556 C C . ILE A 1 72 ? -10.141 -30.738 6.75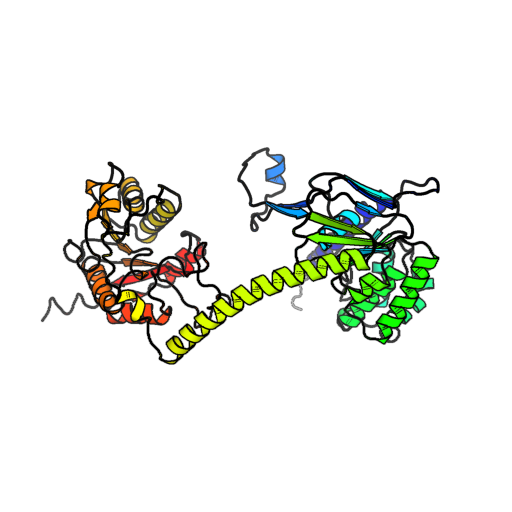0 1.00 45.22 72 ILE A C 1
ATOM 558 O O . ILE A 1 72 ? -10.951 -31.035 7.623 1.00 45.22 72 ILE A O 1
ATOM 562 N N . GLY A 1 73 ? -10.531 -29.969 5.727 1.00 40.91 73 GLY A N 1
ATOM 563 C CA . GLY A 1 73 ? -11.944 -29.619 5.502 1.00 40.91 73 GLY A CA 1
ATOM 564 C C . GLY A 1 73 ? -12.616 -28.825 6.634 1.00 40.91 73 GLY A C 1
ATOM 565 O O . GLY A 1 73 ? -13.843 -28.750 6.692 1.00 40.91 73 GLY A O 1
ATOM 566 N N . ARG A 1 74 ? -11.848 -28.202 7.539 1.00 37.31 74 ARG A N 1
ATOM 567 C CA . ARG A 1 74 ? -12.401 -27.314 8.571 1.00 37.31 74 ARG A CA 1
ATOM 568 C C . ARG A 1 74 ? -12.657 -25.938 7.974 1.00 37.31 74 ARG A C 1
ATOM 570 O O . ARG A 1 74 ? -11.805 -25.054 7.969 1.00 37.31 74 ARG A O 1
ATOM 577 N N . ASN A 1 75 ? -13.870 -25.796 7.460 1.00 39.28 75 ASN A N 1
ATOM 578 C CA . ASN A 1 75 ? -14.414 -24.577 6.892 1.00 39.28 75 ASN A CA 1
ATOM 579 C C . ASN A 1 75 ? -14.705 -23.552 8.008 1.00 39.28 75 ASN A C 1
ATOM 581 O O . ASN A 1 75 ? -15.850 -23.357 8.403 1.00 39.28 75 ASN A O 1
ATOM 585 N N . ASN A 1 76 ? -13.668 -22.903 8.543 1.00 38.69 76 ASN A N 1
ATOM 586 C CA . ASN A 1 76 ? -13.855 -21.680 9.320 1.00 38.69 76 ASN A CA 1
ATOM 587 C C . ASN A 1 76 ? -13.991 -20.514 8.340 1.00 38.69 76 ASN A C 1
ATOM 589 O O . ASN A 1 76 ? -13.005 -19.922 7.905 1.00 38.69 76 ASN A O 1
ATOM 593 N N . SER A 1 77 ? -15.235 -20.184 7.999 1.00 39.66 77 SER A N 1
ATOM 594 C CA . SER A 1 77 ? -15.621 -18.988 7.252 1.00 39.66 77 SER A CA 1
ATOM 595 C C . SER A 1 77 ? -15.446 -17.719 8.100 1.00 39.66 77 SER A C 1
ATOM 597 O O . SER A 1 77 ? -16.403 -16.985 8.356 1.00 39.66 77 SER A O 1
ATOM 599 N N . SER A 1 78 ? -14.231 -17.447 8.574 1.00 40.38 78 SER A N 1
ATOM 600 C CA . SER A 1 78 ? -13.897 -16.122 9.088 1.00 40.38 78 SER A CA 1
ATOM 601 C C . SER A 1 78 ? -13.759 -15.183 7.892 1.00 40.38 78 SER A C 1
ATOM 603 O O . SER A 1 78 ? -12.924 -15.424 7.024 1.00 40.38 78 SER A O 1
ATOM 605 N N . ASN A 1 79 ? -14.593 -14.140 7.840 1.00 44.56 79 ASN A N 1
ATOM 606 C CA . ASN A 1 79 ? -14.529 -13.033 6.881 1.00 44.56 79 ASN A CA 1
ATOM 607 C C . ASN A 1 79 ? -13.162 -12.329 6.956 1.00 44.56 79 ASN A C 1
ATOM 609 O O . ASN A 1 79 ? -13.026 -11.264 7.562 1.00 44.56 79 ASN A O 1
ATOM 613 N N . SER A 1 80 ? -12.136 -12.916 6.345 1.00 46.34 80 SER A N 1
ATOM 614 C CA . SER A 1 80 ? -10.867 -12.238 6.141 1.00 46.34 80 SER A CA 1
ATOM 615 C C . SER A 1 80 ? -11.111 -11.029 5.232 1.00 46.34 80 SER A C 1
ATOM 617 O O . SER A 1 80 ? -11.817 -11.151 4.223 1.00 46.34 80 SER A O 1
ATOM 619 N N . PRO A 1 81 ? -10.582 -9.837 5.559 1.00 53.28 81 PRO A N 1
ATOM 620 C CA . PRO A 1 81 ? -10.769 -8.665 4.720 1.00 53.28 81 PRO A CA 1
ATOM 621 C C . PRO A 1 81 ? -10.120 -8.910 3.353 1.00 53.28 81 PRO A C 1
ATOM 623 O O . PRO A 1 81 ? -8.901 -8.906 3.208 1.00 53.28 81 PRO A O 1
ATOM 626 N N . SER A 1 82 ? -10.947 -9.135 2.334 1.00 71.06 82 SER A N 1
ATOM 627 C CA . SER A 1 82 ? -10.496 -9.372 0.966 1.00 71.06 82 SER A CA 1
ATOM 628 C C . SER A 1 82 ? -10.380 -8.057 0.189 1.00 71.06 82 SER A C 1
ATOM 630 O O . SER A 1 82 ? -11.314 -7.248 0.190 1.00 71.06 82 SER A O 1
ATOM 632 N N . LEU A 1 83 ? -9.273 -7.851 -0.525 1.00 84.94 83 LEU A N 1
ATOM 633 C CA . LEU A 1 83 ? -9.044 -6.680 -1.371 1.00 84.94 83 LEU A CA 1
ATOM 634 C C . LEU A 1 83 ? -9.107 -7.056 -2.852 1.00 84.94 83 LEU A C 1
ATOM 636 O O . LEU A 1 83 ? -8.329 -7.871 -3.347 1.00 84.94 83 LEU A O 1
ATOM 640 N N . TRP A 1 84 ? -9.991 -6.392 -3.593 1.00 91.00 84 TRP A N 1
ATOM 641 C CA . TRP A 1 84 ? -10.020 -6.468 -5.052 1.00 91.00 84 TRP A CA 1
ATOM 642 C C . TRP A 1 84 ? -8.949 -5.561 -5.654 1.00 91.00 84 TRP A C 1
ATOM 644 O O . TRP A 1 84 ? -9.119 -4.345 -5.700 1.00 91.00 84 TRP A O 1
ATOM 654 N N . ALA A 1 85 ? -7.867 -6.157 -6.152 1.00 91.69 85 ALA A N 1
ATOM 655 C CA . ALA A 1 85 ? -6.825 -5.419 -6.860 1.00 91.69 85 ALA A CA 1
ATOM 656 C C . ALA A 1 85 ? -7.231 -5.103 -8.307 1.00 91.69 85 ALA A C 1
ATOM 658 O O . ALA A 1 85 ? -6.979 -4.003 -8.790 1.00 91.69 85 ALA A O 1
ATOM 659 N N . VAL A 1 86 ? -7.907 -6.040 -8.980 1.00 94.38 86 VAL A N 1
ATOM 660 C CA . VAL A 1 86 ? -8.631 -5.792 -10.238 1.00 94.38 86 VAL A CA 1
ATOM 661 C C . VAL A 1 86 ? -9.944 -6.562 -10.248 1.00 94.38 86 VAL A C 1
ATOM 663 O O . VAL A 1 86 ? -10.006 -7.673 -9.729 1.00 94.38 86 VAL A O 1
ATOM 666 N N . ARG A 1 87 ? -11.004 -6.007 -10.833 1.00 95.12 87 ARG A N 1
ATOM 667 C CA . ARG A 1 87 ? -12.344 -6.597 -10.826 1.00 95.12 87 ARG A CA 1
ATOM 668 C C . ARG A 1 87 ? -13.075 -6.314 -12.132 1.00 95.12 87 ARG A C 1
ATOM 670 O O . ARG A 1 87 ? -13.213 -5.159 -12.526 1.00 95.12 87 ARG A O 1
ATOM 677 N N . ASN A 1 88 ? -13.623 -7.374 -12.724 1.00 95.06 88 ASN A N 1
ATOM 678 C CA . ASN A 1 88 ? -14.461 -7.324 -13.922 1.00 95.06 88 ASN A CA 1
ATOM 679 C C . ASN A 1 88 ? -13.791 -6.615 -15.118 1.00 95.06 88 ASN A C 1
ATOM 681 O O . ASN A 1 88 ? -14.385 -5.757 -15.767 1.00 95.06 88 ASN A O 1
ATOM 685 N N . ILE A 1 89 ? -12.527 -6.946 -15.387 1.00 96.81 89 ILE A N 1
ATOM 686 C CA . ILE A 1 89 ? -11.771 -6.386 -16.507 1.00 96.81 89 ILE A CA 1
ATOM 687 C C . ILE A 1 89 ? -12.053 -7.193 -17.775 1.00 96.81 89 ILE A C 1
ATOM 689 O O . ILE A 1 89 ? -11.739 -8.383 -17.850 1.00 96.81 89 ILE A O 1
ATOM 693 N N . SER A 1 90 ? -12.589 -6.519 -18.790 1.00 96.56 90 SER A N 1
ATOM 694 C CA . SER A 1 90 ? -12.756 -7.062 -20.138 1.00 96.56 90 SER A CA 1
ATOM 695 C C . SER A 1 90 ? -11.974 -6.212 -21.135 1.00 96.56 90 SER A C 1
ATOM 697 O O . SER A 1 90 ? -12.293 -5.046 -21.352 1.00 96.56 90 SER A O 1
ATOM 699 N N . LEU A 1 91 ? -10.915 -6.783 -21.711 1.00 96.31 91 LEU A N 1
ATOM 700 C CA . LEU A 1 91 ? -9.974 -6.083 -22.587 1.00 96.31 91 LEU A CA 1
ATOM 701 C C . LEU A 1 91 ? -9.393 -7.056 -23.618 1.00 96.31 91 LEU A C 1
ATOM 703 O O . LEU A 1 91 ? -9.014 -8.175 -23.284 1.00 96.31 91 LEU A O 1
ATOM 707 N N . ASN A 1 92 ? -9.304 -6.603 -24.869 1.00 95.75 92 ASN A N 1
ATOM 708 C CA . ASN A 1 92 ? -8.703 -7.351 -25.970 1.00 95.75 92 ASN A CA 1
ATOM 709 C C . ASN A 1 92 ? -7.545 -6.553 -26.570 1.00 95.75 92 ASN A C 1
ATOM 711 O O . ASN A 1 92 ? -7.722 -5.367 -26.878 1.00 95.75 92 ASN A O 1
ATOM 715 N N . ILE A 1 93 ? -6.413 -7.229 -26.765 1.00 96.06 93 ILE A N 1
ATOM 716 C CA . ILE A 1 93 ? -5.203 -6.681 -27.384 1.00 96.06 93 ILE A CA 1
ATOM 717 C C . ILE A 1 93 ? -4.839 -7.543 -28.595 1.00 96.06 93 ILE A C 1
ATOM 719 O O . ILE A 1 93 ? -4.770 -8.776 -28.508 1.00 96.06 93 ILE A O 1
ATOM 723 N N . GLY A 1 94 ? -4.675 -6.890 -29.741 1.00 92.88 94 GLY A N 1
ATOM 724 C CA . GLY A 1 94 ? -4.337 -7.508 -31.015 1.00 92.88 94 GLY A CA 1
ATOM 725 C C . GLY A 1 94 ? -2.838 -7.749 -31.204 1.00 92.88 94 GLY A C 1
ATOM 726 O O . GLY A 1 94 ? -1.993 -7.272 -30.448 1.00 92.88 94 GLY A O 1
ATOM 727 N N . MET A 1 95 ? -2.512 -8.507 -32.249 1.00 92.00 95 MET A N 1
ATOM 728 C CA . MET A 1 95 ? -1.134 -8.713 -32.701 1.00 92.00 95 MET A CA 1
ATOM 729 C C . MET A 1 95 ? -0.533 -7.416 -33.251 1.00 92.00 95 MET A C 1
ATOM 731 O O . MET A 1 95 ? -1.162 -6.761 -34.086 1.00 92.00 95 MET A O 1
ATOM 735 N N . GLY A 1 96 ? 0.683 -7.077 -32.822 1.00 92.69 96 GLY A N 1
ATOM 736 C CA . GLY A 1 96 ? 1.386 -5.859 -33.240 1.00 92.69 96 GLY A CA 1
ATOM 737 C C . GLY A 1 96 ? 0.872 -4.575 -32.592 1.00 92.69 96 GLY A C 1
ATOM 738 O O . GLY A 1 96 ? 1.297 -3.492 -32.979 1.00 92.69 96 GLY A O 1
ATOM 739 N N . GLU A 1 97 ? -0.064 -4.685 -31.648 1.00 94.62 97 GLU A N 1
ATOM 740 C CA . GLU A 1 97 ? -0.654 -3.539 -30.965 1.00 94.62 97 GLU A CA 1
ATOM 741 C C . GLU A 1 97 ? 0.190 -3.139 -29.752 1.00 94.62 97 GLU A C 1
ATOM 743 O O . GLU A 1 97 ? 0.562 -3.980 -28.929 1.00 94.62 97 GLU A O 1
ATOM 748 N N . PHE A 1 98 ? 0.448 -1.841 -29.623 1.00 94.94 98 PHE A N 1
ATOM 749 C CA . PHE A 1 98 ? 1.059 -1.238 -28.449 1.00 94.94 98 PHE A CA 1
ATOM 750 C C . PHE A 1 98 ? -0.049 -0.642 -27.580 1.00 94.94 98 PHE A C 1
ATOM 752 O O . PHE A 1 98 ? -0.750 0.285 -27.994 1.00 94.94 98 PHE A O 1
ATOM 759 N N . VAL A 1 99 ? -0.225 -1.167 -26.369 1.00 96.44 99 VAL A N 1
ATOM 760 C CA . VAL A 1 99 ? -1.291 -0.747 -25.453 1.00 96.44 99 VAL A CA 1
ATOM 761 C C . VAL A 1 99 ? -0.710 -0.185 -24.167 1.00 96.44 99 VAL A C 1
ATOM 763 O O . VAL A 1 99 ? -0.029 -0.882 -23.419 1.00 96.44 99 VAL A O 1
ATOM 766 N N . GLY A 1 100 ? -1.044 1.067 -23.871 1.00 95.31 100 GLY A N 1
ATOM 767 C CA . GLY A 1 100 ? -0.711 1.705 -22.603 1.00 95.31 100 GLY A CA 1
ATOM 768 C C . GLY A 1 100 ? -1.757 1.390 -21.536 1.00 95.31 100 GLY A C 1
ATOM 769 O O . GLY A 1 100 ? -2.953 1.501 -21.795 1.00 95.31 100 GLY A O 1
ATOM 770 N N . ILE A 1 101 ? -1.339 1.046 -20.324 1.00 95.62 101 ILE A N 1
ATOM 771 C CA . ILE A 1 101 ? -2.199 0.943 -19.144 1.00 95.62 101 ILE A CA 1
ATOM 772 C C . ILE A 1 101 ? -1.833 2.087 -18.200 1.00 95.62 101 ILE A C 1
ATOM 774 O O . ILE A 1 101 ? -0.753 2.103 -17.612 1.00 95.62 101 ILE A O 1
ATOM 778 N N . ILE A 1 102 ? -2.751 3.037 -18.036 1.00 93.62 102 ILE A N 1
ATOM 779 C CA . ILE A 1 102 ? -2.576 4.197 -17.156 1.00 93.62 102 ILE A CA 1
ATOM 780 C C . ILE A 1 102 ? -3.531 4.140 -15.972 1.00 93.62 102 ILE A C 1
ATOM 782 O O . ILE A 1 102 ? -4.588 3.517 -16.029 1.00 93.62 102 ILE A O 1
ATOM 786 N N . GLY A 1 103 ? -3.167 4.827 -14.897 1.00 90.38 103 GLY A N 1
ATOM 787 C CA . GLY A 1 103 ? -3.963 4.918 -13.680 1.00 90.38 103 GLY A CA 1
ATOM 788 C C . GLY A 1 103 ? -3.087 5.236 -12.476 1.00 90.38 103 GLY A C 1
ATOM 789 O O . GLY A 1 103 ? -1.866 5.062 -12.519 1.00 90.38 103 GLY A O 1
ATOM 790 N N . GLU A 1 104 ? -3.713 5.664 -11.383 1.00 85.38 104 GLU A N 1
ATOM 791 C CA . GLU A 1 104 ? -3.009 5.992 -10.138 1.00 85.38 104 GLU A CA 1
ATOM 792 C C . GLU A 1 104 ? -2.237 4.792 -9.565 1.00 85.38 104 GLU A C 1
ATOM 794 O O . GLU A 1 104 ? -2.466 3.626 -9.923 1.00 85.38 104 GLU A O 1
ATOM 799 N N . ASN A 1 105 ? -1.332 5.058 -8.629 1.00 82.94 105 ASN A N 1
ATOM 800 C CA . ASN A 1 105 ? -0.716 4.000 -7.833 1.00 82.94 105 ASN A CA 1
ATOM 801 C C . ASN A 1 105 ? -1.804 3.259 -7.045 1.00 82.94 105 ASN A C 1
ATOM 803 O O . ASN A 1 105 ? -2.726 3.869 -6.507 1.00 82.94 105 ASN A O 1
ATOM 807 N N . GLY A 1 106 ? -1.744 1.926 -7.045 1.00 84.12 106 GLY A N 1
ATOM 808 C CA . GLY A 1 106 ? -2.798 1.090 -6.461 1.00 84.12 106 GLY A CA 1
ATOM 809 C C . GLY A 1 106 ? -4.067 0.935 -7.315 1.00 84.12 106 GLY A C 1
ATOM 810 O O . GLY A 1 106 ? -5.016 0.301 -6.870 1.00 84.12 106 GLY A O 1
ATOM 811 N N . SER A 1 107 ? -4.106 1.442 -8.555 1.00 88.25 107 SER A N 1
ATOM 812 C CA . SER A 1 107 ? -5.242 1.214 -9.474 1.00 88.25 107 SER A CA 1
ATOM 813 C C . SER A 1 107 ? -5.338 -0.214 -10.027 1.00 88.25 107 SER A C 1
ATOM 815 O O . SER A 1 107 ? -6.353 -0.548 -10.634 1.00 88.25 107 SER A O 1
ATOM 817 N N . GLY A 1 108 ? -4.309 -1.046 -9.823 1.00 90.38 108 GLY A N 1
ATOM 818 C CA . GLY A 1 108 ? -4.281 -2.446 -10.256 1.00 90.38 108 GLY A CA 1
ATOM 819 C C . GLY A 1 108 ? -3.442 -2.741 -11.507 1.00 90.38 108 GLY A C 1
ATOM 820 O O . GLY A 1 108 ? -3.476 -3.876 -11.970 1.00 90.38 108 GLY A O 1
ATOM 821 N N . LYS A 1 109 ? -2.663 -1.780 -12.039 1.00 93.25 109 LYS A N 1
ATOM 822 C CA . LYS A 1 109 ? -1.830 -1.944 -13.259 1.00 93.25 109 LYS A CA 1
ATOM 823 C C . LYS A 1 109 ? -0.914 -3.176 -13.212 1.00 93.25 109 LYS A C 1
ATOM 825 O O . LYS A 1 109 ? -1.088 -4.094 -14.007 1.00 93.25 109 LYS A O 1
ATOM 830 N N . THR A 1 110 ? -0.025 -3.250 -12.221 1.00 89.38 110 THR A N 1
ATOM 831 C CA . THR A 1 110 ? 0.893 -4.386 -12.024 1.00 89.38 110 THR A CA 1
ATOM 832 C C . THR A 1 110 ? 0.142 -5.697 -11.786 1.00 89.38 110 THR A C 1
ATOM 834 O O . THR A 1 110 ? 0.561 -6.749 -12.252 1.00 89.38 110 THR A O 1
ATOM 837 N N . THR A 1 111 ? -1.014 -5.665 -11.108 1.00 91.56 111 THR A N 1
ATOM 838 C CA . THR A 1 111 ? -1.848 -6.871 -10.937 1.00 91.56 111 THR A CA 1
ATOM 839 C C . THR A 1 111 ? -2.432 -7.341 -12.268 1.00 91.56 111 THR A C 1
ATOM 841 O O . THR A 1 111 ? -2.440 -8.538 -12.543 1.00 91.56 111 THR A O 1
ATOM 844 N N . LEU A 1 112 ? -2.892 -6.415 -13.113 1.00 94.25 112 LEU A N 1
ATOM 845 C CA . LEU A 1 112 ? -3.380 -6.733 -14.449 1.00 94.25 112 LEU A CA 1
ATOM 846 C C . LEU A 1 112 ? -2.264 -7.312 -15.321 1.00 94.25 112 LEU A C 1
ATOM 848 O O . LEU A 1 112 ? -2.475 -8.325 -15.981 1.00 94.25 112 LEU A O 1
ATOM 852 N N . LEU A 1 113 ? -1.068 -6.724 -15.279 1.00 93.81 113 LEU A N 1
ATOM 853 C CA . LEU A 1 113 ? 0.084 -7.265 -15.991 1.00 93.81 113 LEU A CA 1
ATOM 854 C C . LEU A 1 113 ? 0.490 -8.649 -15.458 1.00 93.81 113 LEU A C 1
ATOM 856 O O . LEU A 1 113 ? 0.725 -9.539 -16.265 1.00 93.81 113 LEU A O 1
ATOM 860 N N . ARG A 1 114 ? 0.463 -8.901 -14.140 1.00 91.50 114 ARG A N 1
ATOM 861 C CA . ARG A 1 114 ? 0.708 -10.244 -13.563 1.00 91.50 114 ARG A CA 1
ATOM 862 C C . ARG A 1 114 ? -0.310 -11.292 -14.014 1.00 91.50 114 ARG A C 1
ATOM 864 O O . ARG A 1 114 ? 0.052 -12.456 -14.169 1.00 91.50 114 ARG A O 1
ATOM 871 N N . LEU A 1 115 ? -1.570 -10.901 -14.223 1.00 92.75 115 LEU A N 1
ATOM 872 C CA . LEU A 1 115 ? -2.587 -11.781 -14.809 1.00 92.75 115 LEU A CA 1
ATOM 873 C C . LEU A 1 115 ? -2.263 -12.108 -16.274 1.00 92.75 115 LEU A C 1
ATOM 875 O O . LEU A 1 115 ? -2.402 -13.257 -16.682 1.00 92.75 115 LEU A O 1
ATOM 879 N N . ILE A 1 116 ? -1.822 -11.116 -17.055 1.00 93.06 116 ILE A N 1
ATOM 880 C CA . ILE A 1 116 ? -1.421 -11.301 -18.460 1.00 93.06 116 ILE A CA 1
ATOM 881 C C . ILE A 1 116 ? -0.115 -12.102 -18.566 1.00 93.06 116 ILE A C 1
ATOM 883 O O . ILE A 1 116 ? 0.042 -12.880 -19.493 1.00 93.06 116 ILE A O 1
ATOM 887 N N . ALA A 1 117 ? 0.807 -11.962 -17.618 1.00 88.81 117 ALA A N 1
ATOM 888 C CA . ALA A 1 117 ? 2.044 -12.737 -17.574 1.00 88.81 117 ALA A CA 1
ATOM 889 C C . ALA A 1 117 ? 1.826 -14.199 -17.142 1.00 88.81 117 ALA A C 1
ATOM 891 O O . ALA A 1 117 ? 2.749 -15.000 -17.200 1.00 88.81 117 ALA A O 1
ATOM 892 N N . GLY A 1 118 ? 0.637 -14.547 -16.638 1.00 87.31 118 GLY A N 1
ATOM 893 C CA . GLY A 1 118 ? 0.366 -15.863 -16.056 1.00 87.31 118 GLY A CA 1
ATOM 894 C C . GLY A 1 118 ? 0.963 -16.081 -14.659 1.00 87.31 118 GLY A C 1
ATOM 895 O O . GLY A 1 118 ? 0.674 -17.106 -14.047 1.00 87.31 118 GLY A O 1
ATOM 896 N N . ILE A 1 119 ? 1.708 -15.108 -14.116 1.00 85.69 119 ILE A N 1
ATOM 897 C CA . ILE A 1 119 ? 2.322 -15.146 -12.774 1.00 85.69 119 ILE A CA 1
ATOM 898 C C . ILE A 1 119 ? 1.262 -15.369 -11.690 1.00 85.69 119 ILE A C 1
ATOM 900 O O . ILE A 1 119 ? 1.485 -16.079 -10.712 1.00 85.69 119 ILE A O 1
ATOM 904 N N . THR A 1 120 ? 0.076 -14.776 -11.852 1.00 86.81 120 THR A N 1
ATOM 905 C CA . THR A 1 120 ? -1.052 -15.038 -10.956 1.00 86.81 120 THR A CA 1
ATOM 906 C C . THR A 1 120 ? -2.285 -15.474 -11.729 1.00 86.81 120 THR A C 1
ATOM 908 O O . THR A 1 120 ? -2.587 -14.950 -12.799 1.00 86.81 120 THR A O 1
ATOM 911 N N . LYS A 1 121 ? -3.036 -16.425 -11.164 1.00 89.94 121 LYS A N 1
ATOM 912 C CA . LYS A 1 121 ? -4.319 -16.861 -11.725 1.00 89.94 121 LYS A CA 1
ATOM 913 C C . LYS A 1 121 ? -5.439 -15.881 -11.355 1.00 89.94 121 LYS A C 1
ATOM 915 O O . LYS A 1 121 ? -5.441 -15.367 -10.226 1.00 89.94 121 LYS A O 1
ATOM 920 N N . PRO A 1 122 ? -6.407 -15.646 -12.259 1.00 94.25 122 PRO A N 1
ATOM 921 C CA . PRO A 1 122 ? -7.599 -14.874 -11.934 1.00 94.25 122 PRO A CA 1
ATOM 922 C C . P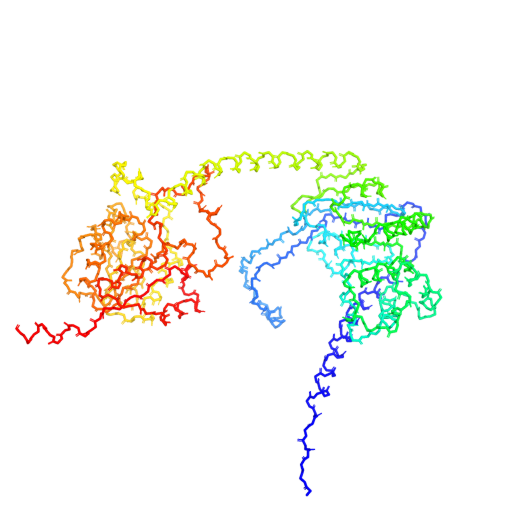RO A 1 122 ? -8.404 -15.565 -10.826 1.00 94.25 122 PRO A C 1
ATOM 924 O O . PRO A 1 122 ? -8.561 -16.782 -10.832 1.00 94.25 122 PRO A O 1
ATOM 927 N N . THR A 1 123 ? -8.939 -14.780 -9.893 1.00 94.25 123 THR A N 1
ATOM 928 C CA . THR A 1 123 ? -9.961 -15.232 -8.935 1.00 94.25 123 THR A CA 1
ATOM 929 C C . THR A 1 123 ? -11.315 -15.389 -9.630 1.00 94.25 123 THR A C 1
ATOM 931 O O . THR A 1 123 ? -12.099 -16.260 -9.283 1.00 94.25 123 THR A O 1
ATOM 934 N N . THR A 1 124 ? -11.599 -14.535 -10.616 1.00 94.75 124 THR A N 1
ATOM 935 C CA . THR A 1 124 ? -12.839 -14.554 -11.409 1.00 94.75 124 THR A CA 1
ATOM 936 C C . THR A 1 124 ? -12.544 -14.262 -12.875 1.00 94.75 124 THR A C 1
ATOM 938 O O . THR A 1 124 ? -11.549 -13.612 -13.199 1.00 94.75 124 THR A O 1
ATOM 941 N N . GLY A 1 125 ? -13.419 -14.726 -13.767 1.00 94.94 125 GLY A N 1
ATOM 942 C CA . GLY A 1 125 ? -13.267 -14.524 -15.206 1.00 94.94 125 GLY A CA 1
ATOM 943 C C . GLY A 1 125 ? -12.168 -15.383 -15.829 1.00 94.94 125 GLY A C 1
ATOM 944 O O . GLY A 1 125 ? -11.733 -16.385 -15.261 1.00 94.94 125 GLY A O 1
ATOM 945 N N . LYS A 1 126 ? -11.752 -15.023 -17.046 1.00 94.00 126 LYS A N 1
ATOM 946 C CA . LYS A 1 126 ? -10.778 -15.791 -17.836 1.00 94.00 126 LYS A CA 1
ATOM 947 C C . LYS A 1 126 ? -9.735 -14.872 -18.463 1.00 94.00 126 LYS A C 1
ATOM 949 O O . LYS A 1 126 ? -10.068 -13.789 -18.943 1.00 94.00 126 LYS A O 1
ATOM 954 N N . VAL A 1 127 ? -8.495 -15.350 -18.502 1.00 93.94 127 VAL A N 1
ATOM 955 C CA . VAL A 1 127 ? -7.382 -14.742 -19.240 1.00 93.94 127 VAL A CA 1
ATOM 956 C C . VAL A 1 127 ? -6.917 -15.754 -20.280 1.00 93.94 127 VAL A C 1
ATOM 958 O O . VAL A 1 127 ? -6.626 -16.897 -19.933 1.00 93.94 127 VAL A O 1
ATOM 961 N N . ARG A 1 128 ? -6.907 -15.367 -21.556 1.00 93.81 128 ARG A N 1
ATOM 962 C CA . ARG A 1 128 ? -6.401 -16.188 -22.663 1.00 93.81 128 ARG A CA 1
ATOM 963 C C . ARG A 1 128 ? -5.284 -15.435 -23.364 1.00 93.81 128 ARG A C 1
ATOM 965 O O . ARG A 1 128 ? -5.475 -14.289 -23.762 1.00 93.81 128 ARG A O 1
ATOM 972 N N . ILE A 1 129 ? -4.150 -16.101 -23.529 1.00 91.19 129 ILE A N 1
ATOM 973 C CA . ILE A 1 129 ? -2.950 -15.551 -24.158 1.00 91.19 129 ILE A CA 1
ATOM 974 C C . ILE A 1 129 ? -2.554 -16.491 -25.294 1.00 91.19 129 ILE A C 1
ATOM 976 O O . ILE A 1 129 ? -2.677 -17.709 -25.157 1.00 91.19 129 ILE A O 1
ATOM 980 N N . LYS A 1 130 ? -2.136 -15.934 -26.429 1.00 88.69 130 LYS A N 1
ATOM 981 C CA . LYS A 1 130 ? -1.622 -16.692 -27.572 1.00 88.69 130 LYS A CA 1
ATOM 982 C C . LYS A 1 130 ? -0.175 -16.293 -27.819 1.00 88.69 130 LYS A C 1
ATOM 984 O O . LYS A 1 130 ? 0.063 -15.184 -28.274 1.00 88.69 130 LYS A O 1
ATOM 989 N N . GLY A 1 131 ? 0.752 -17.207 -27.558 1.00 83.88 131 GLY A N 1
ATOM 990 C CA . GLY A 1 131 ? 2.191 -16.969 -27.670 1.00 83.88 131 GLY A CA 1
ATOM 991 C C . GLY A 1 131 ? 2.859 -16.693 -26.324 1.00 83.88 131 GLY A C 1
ATOM 992 O O . GLY A 1 131 ? 2.193 -16.571 -25.295 1.00 83.88 131 GLY A O 1
ATOM 993 N N . GLU A 1 132 ? 4.185 -16.631 -26.356 1.00 82.44 132 GLU A N 1
ATOM 994 C CA . GLU A 1 132 ? 5.028 -16.416 -25.181 1.00 82.44 132 GLU A CA 1
ATOM 995 C C . GLU A 1 132 ? 5.040 -14.946 -24.750 1.00 82.44 132 GLU A C 1
ATOM 997 O O . GLU A 1 132 ? 4.869 -14.029 -25.560 1.00 82.44 132 GLU A O 1
ATOM 1002 N N . VAL A 1 133 ? 5.222 -14.735 -23.447 1.00 85.19 133 VAL A N 1
ATOM 1003 C CA . VAL A 1 133 ? 5.205 -13.415 -22.820 1.00 85.19 133 VAL A CA 1
ATOM 1004 C C . VAL A 1 133 ? 6.562 -13.151 -22.182 1.00 85.19 133 VAL A C 1
ATOM 1006 O O . VAL A 1 133 ? 6.905 -13.779 -21.183 1.00 85.19 133 VAL A O 1
ATOM 1009 N N . ALA A 1 134 ? 7.293 -12.170 -22.704 1.00 84.81 134 ALA A N 1
ATOM 1010 C CA . ALA A 1 134 ? 8.423 -11.575 -22.003 1.00 84.81 134 ALA A CA 1
ATOM 1011 C C . ALA A 1 134 ? 7.891 -10.505 -21.043 1.00 84.81 134 ALA A C 1
ATOM 1013 O O . ALA A 1 134 ? 7.179 -9.587 -21.454 1.00 84.81 134 ALA A O 1
ATOM 1014 N N . SER A 1 135 ? 8.212 -10.615 -19.756 1.00 81.94 135 SER A N 1
ATOM 1015 C CA . SER A 1 135 ? 7.670 -9.737 -18.716 1.00 81.94 135 SER A CA 1
ATOM 1016 C C . SER A 1 135 ? 8.779 -9.053 -17.927 1.00 81.94 135 SER A C 1
ATOM 1018 O O . SER A 1 135 ? 9.578 -9.717 -17.274 1.00 81.94 135 SER A O 1
ATOM 1020 N N . LEU A 1 136 ? 8.772 -7.717 -17.927 1.00 77.25 136 LEU A N 1
ATOM 1021 C CA . LEU A 1 136 ? 9.657 -6.877 -17.116 1.00 77.25 136 LEU A CA 1
ATOM 1022 C C . LEU A 1 136 ? 8.988 -6.438 -15.796 1.00 77.25 136 LEU A C 1
ATOM 1024 O O . LEU A 1 136 ? 9.384 -5.444 -15.203 1.00 77.25 136 LEU A O 1
ATOM 1028 N N . LEU A 1 137 ? 7.955 -7.146 -15.327 1.00 66.75 137 LEU A N 1
ATOM 1029 C CA . LEU A 1 137 ? 7.259 -6.832 -14.063 1.00 66.75 137 LEU A CA 1
ATOM 1030 C C . LEU A 1 137 ? 8.123 -7.024 -12.814 1.00 66.75 137 LEU A C 1
ATOM 1032 O O . LEU A 1 137 ? 7.825 -6.499 -11.746 1.00 66.75 137 LEU A O 1
ATOM 1036 N N . GLU A 1 138 ? 9.148 -7.854 -12.948 1.00 61.75 138 GLU A N 1
ATOM 1037 C CA . GLU A 1 138 ? 9.963 -8.385 -11.863 1.00 61.75 138 GLU A CA 1
ATOM 1038 C C . GLU A 1 138 ? 11.440 -8.233 -12.235 1.00 61.75 138 GLU A C 1
ATOM 1040 O O . GLU A 1 138 ? 12.229 -9.176 -12.164 1.00 61.75 138 GLU A O 1
ATOM 1045 N N . LEU A 1 139 ? 11.794 -7.029 -12.704 1.00 57.72 139 LEU A N 1
ATOM 1046 C CA . LEU A 1 139 ? 13.165 -6.656 -13.051 1.00 57.72 139 LEU A CA 1
ATOM 1047 C C . LEU A 1 139 ? 14.137 -7.128 -11.965 1.00 57.72 139 LEU A C 1
ATOM 1049 O O . LEU A 1 139 ? 14.049 -6.704 -10.815 1.00 57.72 139 LEU A O 1
ATOM 1053 N N . GLY A 1 140 ? 15.067 -8.002 -12.345 1.00 53.62 140 GLY A N 1
ATOM 1054 C CA . GLY A 1 140 ? 16.146 -8.451 -11.471 1.00 53.62 140 GLY A CA 1
ATOM 1055 C C . GLY A 1 140 ? 15.777 -9.494 -10.412 1.00 53.62 140 GLY A C 1
ATOM 1056 O O . GLY A 1 140 ? 16.681 -9.923 -9.709 1.00 53.62 140 GLY A O 1
ATOM 1057 N N . ILE A 1 141 ? 14.526 -9.973 -10.314 1.00 56.72 141 ILE A N 1
ATOM 1058 C CA . ILE A 1 141 ? 14.165 -11.036 -9.341 1.00 56.72 141 ILE A CA 1
ATOM 1059 C C . ILE A 1 141 ? 14.894 -12.362 -9.637 1.00 56.72 141 ILE A C 1
ATOM 1061 O O . ILE A 1 141 ? 15.056 -13.202 -8.758 1.00 56.72 141 ILE A O 1
ATOM 1065 N N . THR A 1 142 ? 15.377 -12.538 -10.866 1.00 60.50 142 THR A N 1
ATOM 1066 C CA . THR A 1 142 ? 16.156 -13.707 -11.304 1.00 60.50 142 THR A CA 1
ATOM 1067 C C . THR A 1 142 ? 17.648 -13.421 -11.442 1.00 60.50 142 THR A C 1
ATOM 1069 O O . THR A 1 142 ? 18.403 -14.341 -11.750 1.00 60.50 142 THR A O 1
ATOM 1072 N N . PHE A 1 143 ? 18.081 -12.171 -11.238 1.00 81.44 143 PHE A N 1
ATOM 1073 C CA . PHE A 1 143 ? 19.504 -11.876 -11.216 1.00 81.44 143 PHE A CA 1
ATOM 1074 C C . PHE A 1 143 ? 20.126 -12.414 -9.937 1.00 81.44 143 PHE A C 1
ATOM 1076 O O . PHE A 1 143 ? 19.571 -12.266 -8.852 1.00 81.44 143 PHE A O 1
ATOM 1083 N N . GLN A 1 144 ? 21.288 -13.030 -10.099 1.00 85.81 144 GLN A N 1
ATOM 1084 C CA . GLN A 1 144 ? 22.119 -13.528 -9.018 1.00 85.81 144 GLN A CA 1
ATOM 1085 C C . GLN A 1 144 ? 23.229 -12.496 -8.793 1.00 85.81 144 GLN A C 1
ATOM 1087 O O . GLN A 1 144 ? 24.073 -12.328 -9.683 1.00 85.81 144 GLN A O 1
ATOM 1092 N N . PRO A 1 145 ? 23.210 -11.753 -7.671 1.00 87.50 145 PRO A N 1
ATOM 1093 C CA . PRO A 1 145 ? 24.193 -10.708 -7.382 1.00 87.50 145 PRO A CA 1
ATOM 1094 C C . PRO A 1 145 ? 25.643 -11.210 -7.405 1.00 87.50 145 PRO A C 1
ATOM 1096 O O . PRO A 1 145 ? 26.551 -10.461 -7.768 1.00 87.50 145 PRO A O 1
ATOM 1099 N N . GLU A 1 146 ? 25.848 -12.472 -7.034 1.00 88.06 146 GLU A N 1
ATOM 1100 C CA . GLU A 1 146 ? 27.147 -13.137 -6.951 1.00 88.06 146 GLU A CA 1
ATOM 1101 C C . GLU A 1 146 ? 27.717 -13.482 -8.331 1.00 88.06 146 GLU A C 1
ATOM 1103 O O . GLU A 1 146 ? 28.934 -13.587 -8.477 1.00 88.06 146 GLU A O 1
ATOM 1108 N N . LEU A 1 147 ? 26.852 -13.628 -9.340 1.00 92.12 147 LEU A N 1
ATOM 1109 C CA . LEU A 1 147 ? 27.244 -13.936 -10.710 1.00 92.12 147 LEU A CA 1
ATOM 1110 C C . LEU A 1 147 ? 27.638 -12.669 -11.477 1.00 92.12 147 LEU A C 1
ATOM 1112 O O . LEU A 1 147 ? 27.159 -11.561 -11.219 1.00 92.12 147 LEU A O 1
ATOM 1116 N N . THR A 1 148 ? 28.492 -12.840 -12.479 1.00 95.62 148 THR A N 1
ATOM 1117 C CA . THR A 1 148 ? 28.881 -11.780 -13.414 1.00 95.62 148 THR A CA 1
ATOM 1118 C C . THR A 1 148 ? 27.702 -11.299 -14.260 1.00 95.62 148 THR A C 1
ATOM 1120 O O . THR A 1 148 ? 26.678 -11.980 -14.404 1.00 95.62 148 THR A O 1
ATOM 1123 N N . ALA A 1 149 ? 27.832 -10.121 -14.874 1.00 93.75 149 ALA A N 1
ATOM 1124 C CA . ALA A 1 149 ? 26.840 -9.637 -15.831 1.00 93.75 149 ALA A CA 1
ATOM 1125 C C . ALA A 1 149 ? 26.647 -10.624 -16.995 1.00 93.75 149 ALA A C 1
ATOM 1127 O O . ALA A 1 149 ? 25.516 -10.856 -17.419 1.00 93.75 149 ALA A O 1
ATOM 1128 N N . ARG A 1 150 ? 27.727 -11.252 -17.478 1.00 95.50 150 ARG A N 1
ATOM 1129 C CA . ARG A 1 150 ? 27.690 -12.281 -18.525 1.00 95.50 150 ARG A CA 1
ATOM 1130 C C . ARG A 1 150 ? 26.839 -13.473 -18.115 1.00 95.50 150 ARG A C 1
ATOM 1132 O O . ARG A 1 150 ? 25.939 -13.861 -18.854 1.00 95.50 150 ARG A O 1
ATOM 1139 N N . GLU A 1 151 ? 27.102 -14.044 -16.948 1.00 93.81 151 GLU A N 1
ATOM 1140 C CA . GLU A 1 151 ? 26.362 -15.202 -16.441 1.00 93.81 151 GLU A CA 1
ATOM 1141 C C . GLU A 1 151 ? 24.884 -14.869 -16.222 1.00 93.81 151 GLU A C 1
ATOM 1143 O O . GLU A 1 151 ? 24.013 -15.644 -16.615 1.00 93.81 151 GLU A O 1
ATOM 1148 N N . ASN A 1 152 ? 24.590 -13.672 -15.709 1.00 92.44 152 ASN A N 1
ATOM 1149 C CA . ASN A 1 152 ? 23.222 -13.175 -15.586 1.00 92.44 152 ASN A CA 1
ATOM 1150 C C . ASN A 1 152 ? 22.525 -12.990 -16.946 1.00 92.44 152 ASN A C 1
ATOM 1152 O O . ASN A 1 152 ? 21.331 -13.270 -17.050 1.00 92.44 152 ASN A O 1
ATOM 1156 N N . ILE A 1 153 ? 23.240 -12.577 -18.003 1.00 93.12 153 ILE A N 1
ATOM 1157 C CA . ILE A 1 153 ? 22.690 -12.522 -19.371 1.00 93.12 153 ILE A CA 1
ATOM 1158 C C . ILE A 1 153 ? 22.286 -13.919 -19.846 1.00 93.12 153 ILE A C 1
ATOM 1160 O O . ILE A 1 153 ? 21.193 -14.078 -20.389 1.00 93.12 153 ILE A O 1
ATOM 1164 N N . TYR A 1 154 ? 23.132 -14.927 -19.628 1.00 92.25 154 TYR A N 1
ATOM 1165 C CA . TYR A 1 154 ? 22.812 -16.305 -20.004 1.00 92.25 154 TYR A CA 1
ATOM 1166 C C . TYR A 1 154 ? 21.641 -16.866 -19.196 1.00 92.25 154 TYR A C 1
ATOM 1168 O O . TYR A 1 154 ? 20.694 -17.389 -19.781 1.00 92.25 154 TYR A O 1
ATOM 1176 N N . LEU A 1 155 ? 21.662 -16.702 -17.872 1.00 88.19 155 LEU A N 1
ATOM 1177 C CA . LEU A 1 155 ? 20.597 -17.172 -16.989 1.00 88.19 155 LEU A CA 1
ATOM 1178 C C . LEU A 1 155 ? 19.250 -16.540 -17.358 1.00 88.19 155 LEU A C 1
ATOM 1180 O O . LEU A 1 155 ? 18.265 -17.240 -17.589 1.00 88.19 155 LEU A O 1
ATOM 1184 N N . TYR A 1 156 ? 19.211 -15.213 -17.467 1.00 85.00 156 TYR A N 1
ATOM 1185 C CA . TYR A 1 156 ? 17.979 -14.491 -17.761 1.00 85.00 156 TYR A CA 1
ATOM 1186 C C . TYR A 1 156 ? 17.524 -14.683 -19.213 1.00 85.00 156 TYR A C 1
ATOM 1188 O O . TYR A 1 156 ? 16.327 -14.726 -19.480 1.00 85.00 156 TYR A O 1
ATOM 1196 N N . GLY A 1 157 ? 18.453 -14.860 -20.156 1.00 86.19 157 GLY A N 1
ATOM 1197 C CA . GLY A 1 157 ? 18.133 -15.198 -21.542 1.00 86.19 157 GLY A CA 1
ATOM 1198 C C . GLY A 1 157 ? 17.368 -16.518 -21.650 1.00 86.19 157 GLY A C 1
ATOM 1199 O O . GLY A 1 157 ? 16.334 -16.561 -22.313 1.00 86.19 157 GLY A O 1
ATOM 1200 N N . VAL A 1 158 ? 17.805 -17.558 -20.933 1.00 84.56 158 VAL A N 1
ATOM 1201 C CA . VAL A 1 158 ? 17.107 -18.857 -20.890 1.00 84.56 158 VAL A CA 1
ATOM 1202 C C . VAL A 1 158 ? 15.718 -18.727 -20.267 1.00 84.56 158 VAL A C 1
ATOM 1204 O O . VAL A 1 158 ? 14.748 -19.267 -20.795 1.00 84.56 158 VAL A O 1
ATOM 1207 N N . VAL A 1 159 ? 15.595 -17.951 -19.188 1.00 80.38 159 VAL A N 1
ATOM 1208 C CA . VAL A 1 159 ? 14.307 -17.621 -18.548 1.00 80.38 159 VAL A CA 1
ATOM 1209 C C . VAL A 1 159 ? 13.358 -16.905 -19.522 1.00 80.38 159 VAL A C 1
ATOM 1211 O O . VAL A 1 159 ? 12.144 -17.094 -19.456 1.00 80.38 159 VAL A O 1
ATOM 1214 N N . MET A 1 160 ? 13.905 -16.124 -20.457 1.00 77.56 160 MET A N 1
ATOM 1215 C CA . MET A 1 160 ? 13.172 -15.439 -21.529 1.00 77.56 160 MET A CA 1
ATOM 1216 C C . MET A 1 160 ? 12.955 -16.298 -22.786 1.00 77.56 160 MET A C 1
ATOM 1218 O O . MET A 1 160 ? 12.486 -15.773 -23.797 1.00 77.56 160 MET A O 1
ATOM 1222 N N . GLY A 1 161 ? 13.267 -17.595 -22.725 1.00 76.56 161 GLY A N 1
ATOM 1223 C CA . GLY A 1 161 ? 13.021 -18.557 -23.802 1.00 76.56 161 GLY A CA 1
ATOM 1224 C C . GLY A 1 161 ? 14.134 -18.659 -24.838 1.00 76.56 161 GLY A C 1
ATOM 1225 O O . GLY A 1 161 ? 13.921 -19.271 -25.880 1.00 76.56 161 GLY A O 1
ATOM 1226 N N . LEU A 1 162 ? 15.307 -18.075 -24.580 1.00 84.44 162 LEU A N 1
ATOM 1227 C CA . LEU A 1 162 ? 16.434 -18.121 -25.508 1.00 84.44 162 LEU A CA 1
ATOM 1228 C C . LEU A 1 162 ? 17.318 -19.341 -25.271 1.00 84.44 162 LEU A C 1
ATOM 1230 O O . LEU A 1 162 ? 17.616 -19.719 -24.139 1.00 84.44 162 LEU A O 1
ATOM 1234 N N . THR A 1 163 ? 17.811 -19.923 -26.354 1.00 88.56 163 THR A N 1
ATOM 1235 C CA . THR A 1 163 ? 18.850 -20.947 -26.303 1.00 88.56 163 THR A CA 1
ATOM 1236 C C . THR A 1 163 ? 20.225 -20.315 -26.081 1.00 88.56 163 THR A C 1
ATOM 1238 O O . THR A 1 163 ? 20.474 -19.151 -26.396 1.00 88.56 163 THR A O 1
ATOM 1241 N N . ARG A 1 164 ? 21.169 -21.096 -25.546 1.00 89.62 164 ARG A N 1
ATOM 1242 C CA . ARG A 1 164 ? 22.541 -20.627 -25.298 1.00 89.62 164 ARG A CA 1
ATOM 1243 C C . ARG A 1 164 ? 23.230 -20.052 -26.555 1.00 89.62 164 ARG A C 1
ATOM 1245 O O . ARG A 1 164 ? 23.841 -18.993 -26.412 1.00 89.62 164 ARG A O 1
ATOM 1252 N N . PRO A 1 165 ? 23.129 -20.667 -27.755 1.00 94.06 165 PRO A N 1
ATOM 1253 C CA . PRO A 1 165 ? 23.668 -20.078 -28.984 1.00 94.06 165 PRO A CA 1
ATOM 1254 C C . PRO A 1 165 ? 23.031 -18.727 -29.332 1.00 94.06 165 PRO A C 1
ATOM 1256 O O . PRO A 1 165 ? 23.750 -17.759 -29.555 1.00 94.06 165 PRO A O 1
ATOM 1259 N N . GLU A 1 166 ? 21.700 -18.615 -29.260 1.00 91.88 166 GLU A N 1
ATOM 1260 C CA . GLU A 1 166 ? 20.989 -17.360 -29.552 1.00 91.88 166 GLU A CA 1
ATOM 1261 C C . GLU A 1 166 ? 21.399 -16.225 -28.607 1.00 91.88 166 GLU A C 1
ATOM 1263 O O . GLU A 1 166 ? 21.502 -15.066 -29.017 1.00 91.88 166 GLU A O 1
ATOM 1268 N N . ILE A 1 167 ? 21.654 -16.544 -27.334 1.00 92.56 167 ILE A N 1
ATOM 1269 C CA . ILE A 1 167 ? 22.174 -15.574 -26.364 1.00 92.56 167 ILE A CA 1
ATOM 1270 C C . ILE A 1 167 ? 23.582 -15.125 -26.767 1.00 92.56 167 ILE A C 1
ATOM 1272 O O . ILE A 1 167 ? 23.859 -13.925 -26.739 1.00 92.56 167 ILE A O 1
ATOM 1276 N N . GLY A 1 168 ? 24.448 -16.059 -27.175 1.00 94.44 168 GLY A N 1
ATOM 1277 C CA . GLY A 1 168 ? 25.792 -15.768 -27.681 1.00 94.44 168 GLY A CA 1
ATOM 1278 C C . GLY A 1 168 ? 25.768 -14.796 -28.863 1.00 94.44 168 GLY A C 1
ATOM 1279 O O . GLY A 1 168 ? 26.413 -13.748 -28.810 1.00 94.44 168 GLY A O 1
ATOM 1280 N N . ASP A 1 169 ? 24.923 -15.066 -29.860 1.00 96.00 169 ASP A N 1
ATOM 1281 C CA . ASP A 1 169 ? 24.758 -14.233 -31.062 1.00 96.00 169 ASP A CA 1
ATOM 1282 C C . ASP A 1 169 ? 24.211 -12.829 -30.757 1.00 96.00 169 ASP A C 1
ATOM 1284 O O . ASP A 1 169 ? 24.385 -11.875 -31.523 1.00 96.00 169 ASP A O 1
ATOM 1288 N N . ARG A 1 170 ? 23.497 -12.684 -29.636 1.00 94.19 170 ARG A N 1
ATOM 1289 C CA . ARG A 1 170 ? 22.878 -11.426 -29.192 1.00 94.19 170 ARG A CA 1
ATOM 1290 C C . ARG A 1 170 ? 23.706 -10.697 -28.138 1.00 94.19 170 ARG A C 1
ATOM 1292 O O . ARG A 1 170 ? 23.404 -9.534 -27.868 1.00 94.19 170 ARG A O 1
ATOM 1299 N N . LEU A 1 171 ? 24.754 -11.310 -27.588 1.00 94.25 171 LEU A N 1
ATOM 1300 C CA . LEU A 1 171 ? 25.503 -10.796 -26.439 1.00 94.25 171 LEU A CA 1
ATOM 1301 C C . LEU A 1 171 ? 26.037 -9.375 -26.673 1.00 94.25 171 LEU A C 1
ATOM 1303 O O . LEU A 1 171 ? 25.862 -8.491 -25.830 1.00 94.25 171 LEU A O 1
ATOM 1307 N N . GLY A 1 172 ? 26.620 -9.121 -27.847 1.00 93.62 172 GLY A N 1
ATOM 1308 C CA . GLY A 1 172 ? 27.110 -7.789 -28.220 1.00 93.62 172 GLY A CA 1
ATOM 1309 C C . GLY A 1 172 ? 25.990 -6.746 -28.322 1.00 93.62 172 GLY A C 1
ATOM 1310 O O . GLY A 1 172 ? 26.123 -5.631 -27.822 1.00 93.62 172 GLY A O 1
ATOM 1311 N N . ARG A 1 173 ? 24.834 -7.117 -28.890 1.00 92.62 173 ARG A N 1
ATOM 1312 C CA . ARG A 1 173 ? 23.668 -6.220 -29.002 1.00 92.62 173 ARG A CA 1
ATOM 1313 C C . ARG A 1 173 ? 23.042 -5.919 -27.639 1.00 92.62 173 ARG A C 1
ATOM 1315 O O . ARG A 1 173 ? 22.675 -4.775 -27.375 1.00 92.62 173 ARG A O 1
ATOM 1322 N N . ILE A 1 174 ? 22.959 -6.922 -26.765 1.00 92.56 174 ILE A N 1
ATOM 1323 C CA . ILE A 1 174 ? 22.452 -6.784 -25.393 1.00 92.56 174 ILE A CA 1
ATOM 1324 C C . ILE A 1 174 ? 23.351 -5.836 -24.595 1.00 92.56 174 ILE A C 1
ATOM 1326 O O . ILE A 1 174 ? 22.871 -4.855 -24.027 1.00 92.56 174 ILE A O 1
ATOM 1330 N N . THR A 1 175 ? 24.661 -6.085 -24.586 1.00 93.12 175 THR A N 1
ATOM 1331 C CA . THR A 1 175 ? 25.621 -5.269 -23.825 1.00 93.12 175 THR A CA 1
ATOM 1332 C C . THR A 1 175 ? 25.763 -3.854 -24.385 1.00 93.12 175 THR A C 1
ATOM 1334 O O . THR A 1 175 ? 25.888 -2.910 -23.601 1.00 93.12 175 THR A O 1
ATOM 1337 N N . GLY A 1 176 ? 25.671 -3.685 -25.709 1.00 91.38 176 GLY A N 1
ATOM 1338 C CA . GLY A 1 176 ? 25.649 -2.384 -26.379 1.00 91.38 176 GLY A CA 1
ATOM 1339 C C . GLY A 1 176 ? 24.414 -1.554 -26.024 1.00 91.38 176 GLY A C 1
ATOM 1340 O O . GLY A 1 176 ? 24.543 -0.387 -25.653 1.00 91.38 176 GLY A O 1
ATOM 1341 N N . LEU A 1 177 ? 23.221 -2.160 -26.045 1.00 88.81 177 LEU A N 1
ATOM 1342 C CA . LEU A 1 177 ? 21.983 -1.491 -25.632 1.00 88.81 177 LEU A CA 1
ATOM 1343 C C . LEU A 1 177 ? 22.022 -1.100 -24.147 1.00 88.81 177 LEU A C 1
ATOM 1345 O O . LEU A 1 177 ? 21.705 0.041 -23.794 1.00 88.81 177 LEU A O 1
ATOM 1349 N N . ALA A 1 178 ? 22.454 -2.030 -23.290 1.00 89.25 178 ALA A N 1
ATOM 1350 C CA . ALA A 1 178 ? 22.587 -1.805 -21.856 1.00 89.25 178 ALA A CA 1
ATOM 1351 C C . ALA A 1 178 ? 23.693 -0.796 -21.514 1.00 89.25 178 ALA A C 1
ATOM 1353 O O . ALA A 1 178 ? 23.608 -0.141 -20.479 1.00 89.25 178 ALA A O 1
ATOM 1354 N N . GLY A 1 179 ? 24.705 -0.627 -22.370 1.00 89.19 179 GLY A N 1
ATOM 1355 C CA . GLY A 1 179 ? 25.857 0.242 -22.129 1.00 89.19 179 GLY A CA 1
ATOM 1356 C C . GLY A 1 179 ? 26.783 -0.280 -21.028 1.00 89.19 179 GLY A C 1
ATOM 1357 O O . GLY A 1 179 ? 27.310 0.520 -20.259 1.00 89.19 179 GLY A O 1
ATOM 1358 N N . ILE A 1 180 ? 26.941 -1.606 -20.923 1.00 89.62 180 ILE A N 1
ATOM 1359 C CA . ILE A 1 180 ? 27.727 -2.266 -19.861 1.00 89.62 180 ILE A CA 1
ATOM 1360 C C . ILE A 1 180 ? 28.912 -3.088 -20.384 1.00 89.62 180 ILE A C 1
ATOM 1362 O O . ILE A 1 180 ? 29.480 -3.864 -19.629 1.00 89.62 180 ILE A O 1
ATOM 1366 N N . GLY A 1 181 ? 29.295 -2.957 -21.659 1.00 90.50 181 GLY A N 1
ATOM 1367 C CA . GLY A 1 181 ? 30.283 -3.847 -22.293 1.00 90.50 181 GLY A CA 1
ATOM 1368 C C . GLY A 1 181 ? 31.608 -4.007 -21.528 1.00 90.50 181 GLY A C 1
ATOM 1369 O O . GLY A 1 181 ? 32.127 -5.112 -21.451 1.00 90.50 181 GLY A O 1
ATOM 1370 N N . LYS A 1 182 ? 32.114 -2.939 -20.891 1.00 91.94 182 LYS A N 1
ATOM 1371 C CA . LYS A 1 182 ? 33.344 -2.973 -20.069 1.00 91.94 182 LYS A CA 1
ATOM 1372 C C . LYS A 1 182 ? 33.182 -3.680 -18.713 1.00 91.94 182 LYS A C 1
ATOM 1374 O O . LYS A 1 182 ? 34.177 -3.977 -18.071 1.00 91.94 182 LYS A O 1
ATOM 1379 N N . PHE A 1 183 ? 31.946 -3.924 -18.287 1.00 92.56 183 PHE A N 1
ATOM 1380 C CA . PHE A 1 183 ? 31.578 -4.524 -17.002 1.00 92.56 183 PHE A CA 1
ATOM 1381 C C . PHE A 1 183 ? 30.978 -5.925 -17.177 1.00 92.56 183 PHE A C 1
ATOM 1383 O O . PHE A 1 183 ? 30.245 -6.412 -16.319 1.00 92.56 183 PHE A O 1
ATOM 1390 N N . LEU A 1 184 ? 31.221 -6.559 -18.328 1.00 94.06 184 LEU A N 1
ATOM 1391 C CA . LEU A 1 184 ? 30.604 -7.835 -18.677 1.00 94.06 184 LEU A CA 1
ATOM 1392 C C . LEU A 1 184 ? 31.020 -8.964 -17.722 1.00 94.06 184 LEU A C 1
ATOM 1394 O O . LEU A 1 184 ? 30.195 -9.801 -17.363 1.00 94.06 184 LEU A O 1
ATOM 1398 N N . ASP A 1 185 ? 32.272 -8.940 -17.275 1.00 95.50 185 ASP A N 1
ATOM 1399 C CA . ASP A 1 185 ? 32.845 -9.927 -16.355 1.00 95.50 185 ASP A CA 1
ATOM 1400 C C . ASP A 1 185 ? 32.891 -9.407 -14.901 1.00 95.50 185 ASP A C 1
ATOM 1402 O O . ASP A 1 185 ? 33.525 -9.991 -14.030 1.00 95.50 185 ASP A O 1
ATOM 1406 N N . THR A 1 186 ? 32.187 -8.304 -14.625 1.00 94.50 186 THR A N 1
ATOM 1407 C CA . THR A 1 186 ? 31.996 -7.737 -13.283 1.00 94.50 186 THR A CA 1
ATOM 1408 C C . THR A 1 186 ? 30.793 -8.393 -12.606 1.00 94.50 186 THR A C 1
ATOM 1410 O O . THR A 1 186 ? 29.779 -8.654 -13.265 1.00 94.50 186 THR A O 1
ATOM 1413 N N . ARG A 1 187 ? 30.875 -8.643 -11.291 1.00 93.25 187 ARG A N 1
ATOM 1414 C CA . ARG A 1 187 ? 29.753 -9.190 -10.506 1.00 93.25 187 ARG A CA 1
ATOM 1415 C C . ARG A 1 187 ? 28.573 -8.229 -10.509 1.00 93.25 187 ARG A C 1
ATOM 1417 O O . ARG A 1 187 ? 28.747 -7.018 -10.399 1.00 93.25 187 ARG A O 1
ATOM 1424 N N . LEU A 1 188 ? 27.357 -8.761 -10.595 1.00 88.31 188 LEU A N 1
ATOM 1425 C CA . LEU A 1 188 ? 26.158 -7.933 -10.691 1.00 88.31 188 LEU A CA 1
ATOM 1426 C C . LEU A 1 188 ? 25.936 -7.079 -9.429 1.00 88.31 188 LEU A C 1
ATOM 1428 O O . LEU A 1 188 ? 25.451 -5.956 -9.544 1.00 88.31 188 LEU A O 1
ATOM 1432 N N . ALA A 1 189 ? 26.367 -7.557 -8.255 1.00 88.81 189 ALA A N 1
ATOM 1433 C CA . ALA A 1 189 ? 26.379 -6.797 -7.000 1.00 88.81 189 ALA A CA 1
ATOM 1434 C C . ALA A 1 189 ? 27.246 -5.521 -7.039 1.00 88.81 189 ALA A C 1
ATOM 1436 O O . ALA A 1 189 ? 27.027 -4.607 -6.247 1.00 88.81 189 ALA A O 1
ATOM 1437 N N . GLU A 1 190 ? 28.226 -5.453 -7.943 1.00 88.94 190 GLU A N 1
ATOM 1438 C CA . GLU A 1 190 ? 29.140 -4.313 -8.098 1.00 88.94 190 GLU A CA 1
ATOM 1439 C C . GLU A 1 190 ? 28.631 -3.299 -9.140 1.00 88.94 190 GLU A C 1
ATOM 1441 O O . GLU A 1 190 ? 29.190 -2.212 -9.289 1.00 88.94 190 GLU A O 1
ATOM 1446 N N . LEU A 1 191 ? 27.553 -3.623 -9.863 1.00 87.38 191 LEU A N 1
ATOM 1447 C CA . LEU A 1 191 ? 26.931 -2.719 -10.823 1.00 87.38 191 LEU A CA 1
ATOM 1448 C C . LEU A 1 191 ? 25.940 -1.781 -10.128 1.00 87.38 191 LEU A C 1
ATOM 1450 O O . LEU A 1 191 ? 25.210 -2.161 -9.214 1.00 87.38 191 LEU A O 1
ATOM 1454 N N . SER A 1 192 ? 25.840 -0.545 -10.621 1.00 84.88 192 SER A N 1
ATOM 1455 C CA . SER A 1 192 ? 24.784 0.361 -10.159 1.00 84.88 192 SER A CA 1
ATOM 1456 C C . SER A 1 192 ? 23.393 -0.198 -10.485 1.00 84.88 192 SER A C 1
ATOM 1458 O O . SER A 1 192 ? 23.184 -0.812 -11.534 1.00 84.88 192 SER A O 1
ATOM 1460 N N . THR A 1 193 ? 22.397 0.111 -9.653 1.00 80.12 193 THR A N 1
ATOM 1461 C CA . THR A 1 193 ? 20.998 -0.291 -9.886 1.00 80.12 193 THR A CA 1
ATOM 1462 C C . THR A 1 193 ? 20.503 0.104 -11.283 1.00 80.12 193 THR A C 1
ATOM 1464 O O . THR A 1 193 ? 19.798 -0.665 -11.933 1.00 80.12 193 THR A O 1
ATOM 1467 N N . GLY A 1 194 ? 20.921 1.270 -11.793 1.00 81.06 194 GLY A N 1
ATOM 1468 C CA . GLY A 1 194 ? 20.585 1.716 -13.147 1.00 81.06 194 GLY A CA 1
ATOM 1469 C C . GLY A 1 194 ? 21.203 0.845 -14.247 1.00 81.06 194 GLY A C 1
ATOM 1470 O O . GLY A 1 194 ? 20.562 0.591 -15.262 1.00 81.06 194 GLY A O 1
ATOM 1471 N N . MET A 1 195 ? 22.423 0.336 -14.060 1.00 85.81 195 MET A N 1
ATOM 1472 C CA . MET A 1 195 ? 23.036 -0.622 -14.992 1.00 85.81 195 MET A CA 1
ATOM 1473 C C . MET A 1 195 ? 22.303 -1.963 -14.980 1.00 85.81 195 MET A C 1
ATOM 1475 O O . MET A 1 195 ? 22.028 -2.503 -16.050 1.00 85.81 195 MET A O 1
ATOM 1479 N N . CYS A 1 196 ? 21.917 -2.456 -13.801 1.00 84.75 196 CYS A N 1
ATOM 1480 C CA . CYS A 1 196 ? 21.140 -3.689 -13.672 1.00 84.75 196 CYS A CA 1
ATOM 1481 C C . CYS A 1 196 ? 19.780 -3.578 -14.378 1.00 84.75 196 CYS A C 1
ATOM 1483 O O . CYS A 1 196 ? 19.410 -4.460 -15.152 1.00 84.75 196 CYS A O 1
ATOM 1485 N N . VAL A 1 197 ? 19.057 -2.469 -14.189 1.00 80.56 197 VAL A N 1
ATOM 1486 C CA . VAL A 1 197 ? 17.769 -2.239 -14.868 1.00 80.56 197 VAL A CA 1
ATOM 1487 C C . VAL A 1 197 ? 17.946 -2.161 -16.387 1.00 80.56 197 VAL A C 1
ATOM 1489 O O . VAL A 1 197 ? 17.198 -2.808 -17.124 1.00 80.56 197 VAL A O 1
ATOM 1492 N N . ARG A 1 198 ? 18.966 -1.436 -16.870 1.00 85.62 198 ARG A N 1
ATOM 1493 C CA . ARG A 1 198 ? 19.287 -1.367 -18.306 1.00 85.62 198 ARG A CA 1
ATOM 1494 C C . ARG A 1 198 ? 19.627 -2.737 -18.890 1.00 85.62 198 ARG A C 1
ATOM 1496 O O . ARG A 1 198 ? 19.215 -3.032 -20.009 1.00 85.62 198 ARG A O 1
ATOM 1503 N N . LEU A 1 199 ? 20.346 -3.572 -18.141 1.00 88.62 199 LEU A N 1
ATOM 1504 C CA . LEU A 1 199 ? 20.689 -4.930 -18.549 1.00 88.62 199 LEU A CA 1
ATOM 1505 C C . LEU A 1 199 ? 19.448 -5.820 -18.671 1.00 88.62 199 LEU A C 1
ATOM 1507 O O . LEU A 1 199 ? 19.243 -6.435 -19.716 1.00 88.62 199 LEU A O 1
ATOM 1511 N N . ALA A 1 200 ? 18.594 -5.843 -17.646 1.00 84.69 200 ALA A N 1
ATOM 1512 C CA . ALA A 1 200 ? 17.346 -6.607 -17.668 1.00 84.69 200 ALA A CA 1
ATOM 1513 C C . ALA A 1 200 ? 16.451 -6.190 -18.845 1.00 84.69 200 ALA A C 1
ATOM 1515 O O . ALA A 1 200 ? 15.928 -7.039 -19.570 1.00 84.69 200 ALA A O 1
ATOM 1516 N N . PHE A 1 201 ? 16.344 -4.880 -19.088 1.00 85.25 201 PHE A N 1
ATOM 1517 C CA . PHE A 1 201 ? 15.638 -4.346 -20.246 1.00 85.25 201 PHE A CA 1
ATOM 1518 C C . PHE A 1 201 ? 16.256 -4.828 -21.562 1.00 85.25 201 PHE A C 1
ATOM 1520 O O . PHE A 1 201 ? 15.546 -5.331 -22.433 1.00 85.25 201 PHE A O 1
ATOM 1527 N N . ALA A 1 202 ? 17.577 -4.715 -21.706 1.00 88.81 202 ALA A N 1
ATOM 1528 C CA . ALA A 1 202 ? 18.262 -5.083 -22.935 1.00 88.81 202 ALA A CA 1
ATOM 1529 C C . ALA A 1 202 ? 18.101 -6.567 -23.282 1.00 88.81 202 ALA A C 1
ATOM 1531 O O . ALA A 1 202 ? 17.907 -6.885 -24.455 1.00 88.81 202 ALA A O 1
ATOM 1532 N N . ILE A 1 203 ? 18.135 -7.457 -22.286 1.00 87.56 203 ILE A N 1
ATOM 1533 C CA . ILE A 1 203 ? 17.905 -8.892 -22.488 1.00 87.56 203 ILE A CA 1
ATOM 1534 C C . ILE A 1 203 ? 16.459 -9.134 -22.936 1.00 87.56 203 ILE A C 1
ATOM 1536 O O . ILE A 1 203 ? 16.233 -9.766 -23.967 1.00 87.56 203 ILE A O 1
ATOM 1540 N N . ALA A 1 204 ? 15.475 -8.569 -22.228 1.00 83.88 204 ALA A N 1
ATOM 1541 C CA . ALA A 1 204 ? 14.062 -8.773 -22.546 1.00 83.88 204 ALA A CA 1
ATOM 1542 C C . ALA A 1 204 ? 13.687 -8.266 -23.953 1.00 83.88 204 ALA A C 1
ATOM 1544 O O . ALA A 1 204 ? 12.936 -8.926 -24.672 1.00 83.88 204 ALA A O 1
ATOM 1545 N N . MET A 1 205 ? 14.252 -7.134 -24.386 1.00 86.31 205 MET A N 1
ATOM 1546 C CA . MET A 1 205 ? 14.027 -6.571 -25.727 1.00 86.31 205 MET A CA 1
ATOM 1547 C C . MET A 1 205 ? 14.697 -7.352 -26.868 1.00 86.31 205 MET A C 1
ATOM 1549 O O . MET A 1 205 ? 14.402 -7.096 -28.038 1.00 86.31 205 MET A O 1
ATOM 1553 N N . HIS A 1 206 ? 15.607 -8.273 -26.543 1.00 88.12 206 HIS A N 1
ATOM 1554 C CA . HIS A 1 206 ? 16.245 -9.197 -27.485 1.00 88.12 206 HIS A CA 1
ATOM 1555 C C . HIS A 1 206 ? 15.726 -10.638 -27.348 1.00 88.12 206 HIS A C 1
ATOM 1557 O O . HIS A 1 206 ? 16.280 -11.544 -27.971 1.00 88.12 206 HIS A O 1
ATOM 1563 N N . SER A 1 207 ? 14.663 -10.857 -26.565 1.00 85.31 207 SER A N 1
ATOM 1564 C CA . SER A 1 207 ? 13.902 -12.110 -26.602 1.00 85.31 207 SER A CA 1
ATOM 1565 C C . SER A 1 207 ? 13.188 -12.273 -27.950 1.00 85.31 207 SER A C 1
ATOM 1567 O O . SER A 1 207 ? 13.024 -11.293 -28.676 1.00 85.31 207 SER A O 1
ATOM 1569 N N . ASP A 1 208 ? 12.694 -13.468 -28.276 1.00 84.44 208 ASP A N 1
ATOM 1570 C CA . ASP A 1 208 ? 11.827 -13.699 -29.450 1.00 84.44 208 ASP A CA 1
ATOM 1571 C C . ASP A 1 208 ? 10.330 -13.709 -29.089 1.00 84.44 208 ASP A C 1
ATOM 1573 O O . ASP A 1 208 ? 9.470 -13.993 -29.923 1.00 84.44 208 ASP A O 1
ATOM 1577 N N . SER A 1 209 ? 9.992 -13.345 -27.845 1.00 86.12 209 SER A N 1
ATOM 1578 C CA . SER A 1 209 ? 8.612 -13.359 -27.363 1.00 86.12 209 SER A CA 1
ATOM 1579 C C . SER A 1 209 ? 7.708 -12.421 -28.184 1.00 86.12 209 SER A C 1
ATOM 1581 O O . SER A 1 209 ? 8.039 -11.239 -28.359 1.00 86.12 209 SER A O 1
ATOM 1583 N N . PRO A 1 210 ? 6.538 -12.898 -28.658 1.00 89.25 210 PRO A N 1
ATOM 1584 C CA . PRO A 1 210 ? 5.598 -12.092 -29.437 1.00 89.25 210 PRO A CA 1
ATOM 1585 C C . PRO A 1 210 ? 4.837 -11.061 -28.591 1.00 89.25 210 PRO A C 1
ATOM 1587 O O . PRO A 1 210 ? 4.279 -10.111 -29.147 1.00 89.25 210 PRO A O 1
ATOM 1590 N N . ILE A 1 211 ? 4.790 -11.250 -27.268 1.00 91.62 211 ILE A N 1
ATOM 1591 C CA . ILE A 1 211 ? 4.174 -10.330 -26.310 1.00 91.62 211 ILE A CA 1
ATOM 1592 C C . ILE A 1 211 ? 5.243 -9.843 -25.336 1.00 91.62 211 ILE A C 1
ATOM 1594 O O . ILE A 1 211 ? 5.951 -10.646 -24.732 1.00 91.62 211 ILE A O 1
ATOM 1598 N N . ILE A 1 212 ? 5.313 -8.530 -25.140 1.00 90.44 212 ILE A N 1
ATOM 1599 C CA . ILE A 1 212 ? 6.232 -7.885 -24.202 1.00 90.44 212 ILE A CA 1
ATOM 1600 C C . ILE A 1 212 ? 5.423 -7.050 -23.207 1.00 90.44 212 ILE A C 1
ATOM 1602 O O . ILE A 1 212 ? 4.629 -6.199 -23.608 1.00 90.44 212 ILE A O 1
ATOM 1606 N N . LEU A 1 213 ? 5.624 -7.276 -21.908 1.00 90.56 213 LEU A N 1
ATOM 1607 C CA . LEU A 1 213 ? 5.012 -6.501 -20.826 1.00 90.56 213 LEU A CA 1
ATOM 1608 C C . LEU A 1 213 ? 6.065 -5.648 -20.127 1.00 90.56 213 LEU A C 1
ATOM 1610 O O . LEU A 1 213 ? 7.089 -6.164 -19.683 1.00 90.56 213 LEU A O 1
ATOM 1614 N N . ILE A 1 214 ? 5.787 -4.357 -19.982 1.00 86.75 214 ILE A N 1
ATOM 1615 C CA . ILE A 1 214 ? 6.692 -3.378 -19.378 1.00 86.75 214 ILE A CA 1
ATOM 1616 C C . ILE A 1 214 ? 5.951 -2.680 -18.237 1.00 86.75 214 ILE A C 1
ATOM 1618 O O . ILE A 1 214 ? 4.871 -2.138 -18.466 1.00 86.75 214 ILE A O 1
ATOM 1622 N N . ASP A 1 215 ? 6.518 -2.678 -17.028 1.00 84.12 215 ASP A N 1
ATOM 1623 C CA . ASP A 1 215 ? 5.958 -1.977 -15.862 1.00 84.12 215 ASP A CA 1
ATOM 1624 C C . ASP A 1 215 ? 6.961 -0.960 -15.336 1.00 84.12 215 ASP A C 1
ATOM 1626 O O . ASP A 1 215 ? 8.004 -1.353 -14.827 1.00 84.12 215 ASP A O 1
ATOM 1630 N N . GLU A 1 216 ? 6.679 0.333 -15.525 1.00 70.25 216 GLU A N 1
ATOM 1631 C CA . GLU A 1 216 ? 7.408 1.487 -14.952 1.00 70.25 216 GLU A CA 1
ATOM 1632 C C . GLU A 1 216 ? 8.939 1.547 -15.242 1.00 70.25 216 GLU A C 1
ATOM 1634 O O . GLU A 1 216 ? 9.606 2.531 -14.929 1.00 70.25 216 GLU A O 1
ATOM 1639 N N . ALA A 1 217 ? 9.482 0.558 -15.958 1.00 55.53 217 ALA A N 1
ATOM 1640 C CA . ALA A 1 217 ? 10.900 0.310 -16.223 1.00 55.53 217 ALA A CA 1
ATOM 1641 C C . ALA A 1 217 ? 11.568 1.330 -17.154 1.00 55.53 217 ALA A C 1
ATOM 1643 O O . ALA A 1 217 ? 12.793 1.429 -17.193 1.00 55.53 217 ALA A O 1
ATOM 1644 N N . LEU A 1 218 ? 10.775 2.080 -17.921 1.00 58.09 218 LEU A N 1
ATOM 1645 C CA . LEU A 1 218 ? 11.296 3.065 -18.872 1.00 58.09 218 LEU A CA 1
ATOM 1646 C C . LEU A 1 218 ? 11.817 4.334 -18.186 1.00 58.09 218 LEU A C 1
ATOM 1648 O O . LEU A 1 218 ? 12.563 5.083 -18.802 1.00 58.09 218 LEU A O 1
ATOM 1652 N N . ALA A 1 219 ? 11.475 4.559 -16.912 1.00 53.09 219 ALA A N 1
ATOM 1653 C CA . ALA A 1 219 ? 11.820 5.782 -16.187 1.00 53.09 219 ALA A CA 1
ATOM 1654 C C . ALA A 1 219 ? 13.242 5.795 -15.582 1.00 53.09 219 ALA A C 1
ATOM 1656 O O . ALA A 1 219 ? 13.621 6.778 -14.953 1.00 53.09 219 ALA A O 1
ATOM 1657 N N . VAL A 1 220 ? 14.029 4.720 -15.734 1.00 54.00 220 VAL A N 1
ATOM 1658 C CA . VAL A 1 220 ? 15.336 4.545 -15.053 1.00 54.00 220 VAL A CA 1
ATOM 1659 C C . VAL A 1 220 ? 16.535 4.829 -15.986 1.00 54.00 220 VAL A C 1
ATOM 1661 O O . VAL A 1 220 ? 17.686 4.580 -15.636 1.00 54.00 220 VAL A O 1
ATOM 1664 N N . GLY A 1 221 ? 16.290 5.340 -17.196 1.00 59.31 221 GLY A N 1
ATOM 1665 C CA . GLY A 1 221 ? 17.322 5.595 -18.206 1.00 59.31 221 GLY A CA 1
ATOM 1666 C C . GLY A 1 221 ? 17.884 7.016 -18.198 1.00 59.31 221 GLY A C 1
ATOM 1667 O O . GLY A 1 221 ? 17.163 7.977 -17.950 1.00 59.31 221 GLY A O 1
ATOM 1668 N N . ASP A 1 222 ? 19.163 7.156 -18.553 1.00 69.62 222 ASP A N 1
ATOM 1669 C CA . ASP A 1 222 ? 19.689 8.432 -19.045 1.00 69.62 222 ASP A CA 1
ATOM 1670 C C . ASP A 1 222 ? 19.121 8.756 -20.448 1.00 69.62 222 ASP A C 1
ATOM 1672 O O . ASP A 1 222 ? 18.577 7.887 -21.137 1.00 69.62 222 ASP A O 1
ATOM 1676 N N . ILE A 1 223 ? 19.273 10.007 -20.897 1.00 74.62 223 ILE A N 1
ATOM 1677 C CA . ILE A 1 223 ? 18.775 10.486 -22.205 1.00 74.62 223 ILE A CA 1
ATOM 1678 C C . ILE A 1 223 ? 19.303 9.627 -23.370 1.00 74.62 223 ILE A C 1
ATOM 1680 O O . ILE A 1 223 ? 18.625 9.442 -24.383 1.00 74.62 223 ILE A O 1
ATOM 1684 N N . ASN A 1 224 ? 20.518 9.084 -23.247 1.00 77.00 224 ASN A N 1
ATOM 1685 C CA . ASN A 1 224 ? 21.115 8.254 -24.290 1.00 77.00 224 ASN A CA 1
ATOM 1686 C C . ASN A 1 224 ? 20.477 6.859 -24.332 1.00 77.00 224 ASN A C 1
ATOM 1688 O O . ASN A 1 224 ? 20.284 6.304 -25.413 1.00 77.00 224 ASN A O 1
ATOM 1692 N N . PHE A 1 225 ? 20.131 6.292 -23.179 1.00 78.25 225 PHE A N 1
ATOM 1693 C CA . PHE A 1 225 ? 19.398 5.039 -23.077 1.00 78.25 225 PHE A CA 1
ATOM 1694 C C . PHE A 1 225 ? 17.968 5.192 -23.594 1.00 78.25 225 PHE A C 1
ATOM 1696 O O . PHE A 1 225 ? 17.528 4.348 -24.367 1.00 78.25 225 PHE A O 1
ATOM 1703 N N . GLU A 1 226 ? 17.284 6.293 -23.272 1.00 77.38 226 GLU A N 1
ATOM 1704 C CA . GLU A 1 226 ? 15.940 6.573 -23.789 1.00 77.38 226 GLU A CA 1
ATOM 1705 C C . GLU A 1 226 ? 15.915 6.605 -25.326 1.00 77.38 226 GLU A C 1
ATOM 1707 O O . GLU A 1 226 ? 15.070 5.955 -25.945 1.00 77.38 226 GLU A O 1
ATOM 1712 N N . LYS A 1 227 ? 16.891 7.272 -25.962 1.00 81.56 227 LYS A N 1
ATOM 1713 C CA . LYS A 1 227 ? 17.039 7.256 -27.429 1.00 81.56 227 LYS A CA 1
ATOM 1714 C C . LYS A 1 227 ? 17.191 5.834 -27.974 1.00 81.56 227 LYS A C 1
ATOM 1716 O O . LYS A 1 227 ? 16.445 5.451 -28.870 1.00 81.56 227 LYS A O 1
ATOM 1721 N N . ARG A 1 228 ? 18.081 5.022 -27.388 1.00 83.94 228 ARG A N 1
ATOM 1722 C CA . ARG A 1 228 ? 18.257 3.616 -27.797 1.00 83.94 228 ARG A CA 1
ATOM 1723 C C . ARG A 1 228 ? 16.980 2.787 -27.599 1.00 83.94 228 ARG A C 1
ATOM 1725 O O . ARG A 1 228 ? 16.673 1.927 -28.421 1.00 83.94 228 ARG A O 1
ATOM 1732 N N . CYS A 1 229 ? 16.206 3.045 -26.544 1.00 82.75 229 CYS A N 1
ATOM 1733 C CA . CYS A 1 229 ? 14.910 2.399 -26.329 1.00 82.75 229 CYS A CA 1
ATOM 1734 C C . CYS A 1 229 ? 13.904 2.737 -27.438 1.00 82.75 229 CYS A C 1
ATOM 1736 O O . CYS A 1 229 ? 13.136 1.867 -27.844 1.00 82.75 229 CYS A O 1
ATOM 1738 N N . MET A 1 230 ? 13.909 3.965 -27.963 1.00 83.12 230 MET A N 1
ATOM 1739 C CA . MET A 1 230 ? 13.023 4.354 -29.067 1.00 83.12 230 MET A CA 1
ATOM 1740 C C . MET A 1 230 ? 13.320 3.585 -30.359 1.00 83.12 230 MET A C 1
ATOM 1742 O O . MET A 1 230 ? 12.383 3.170 -31.049 1.00 83.12 230 MET A O 1
ATOM 1746 N N . ASP A 1 231 ? 14.595 3.338 -30.658 1.00 86.81 231 ASP A N 1
ATOM 1747 C CA . ASP A 1 231 ? 14.999 2.521 -31.810 1.00 86.81 231 ASP A CA 1
ATOM 1748 C C . ASP A 1 231 ? 14.517 1.076 -31.645 1.00 86.81 231 ASP A C 1
ATOM 1750 O O . ASP A 1 231 ? 13.945 0.484 -32.563 1.00 86.81 231 ASP A O 1
ATOM 1754 N N . VAL A 1 232 ? 14.650 0.533 -30.431 1.00 88.50 232 VAL A N 1
ATOM 1755 C CA . VAL A 1 232 ? 14.116 -0.787 -30.079 1.00 88.50 232 VAL A CA 1
ATOM 1756 C C . VAL A 1 232 ? 12.604 -0.838 -30.279 1.00 88.50 232 VAL A C 1
ATOM 1758 O O . VAL A 1 232 ? 12.114 -1.751 -30.937 1.00 88.50 232 VAL A O 1
ATOM 1761 N N . PHE A 1 233 ? 11.843 0.134 -29.774 1.00 88.69 233 PHE A N 1
ATOM 1762 C CA . PHE A 1 233 ? 10.390 0.148 -29.964 1.00 88.69 233 PHE A CA 1
ATOM 1763 C C . PHE A 1 233 ? 9.988 0.236 -31.435 1.00 88.69 233 PHE A C 1
ATOM 1765 O O . PHE A 1 233 ? 9.038 -0.428 -31.850 1.00 88.69 233 PHE A O 1
ATOM 1772 N N . SER A 1 234 ? 10.730 1.005 -32.231 1.00 89.06 234 SER A N 1
ATOM 1773 C CA . SER A 1 234 ? 10.515 1.108 -33.676 1.00 89.06 234 SER A CA 1
ATOM 1774 C C . SER A 1 234 ? 10.749 -0.238 -34.370 1.00 89.06 234 SER A C 1
ATOM 1776 O O . SER A 1 234 ? 9.911 -0.673 -35.163 1.00 89.06 234 SER A O 1
ATOM 1778 N N . ARG A 1 235 ? 11.816 -0.956 -33.995 1.00 91.06 235 ARG A N 1
ATOM 1779 C CA . ARG A 1 235 ? 12.081 -2.329 -34.453 1.00 91.06 235 ARG A CA 1
ATOM 1780 C C . ARG A 1 235 ? 10.953 -3.288 -34.064 1.00 91.06 235 ARG A C 1
ATOM 1782 O O . ARG A 1 235 ? 10.420 -3.981 -34.922 1.00 91.06 235 ARG A O 1
ATOM 1789 N N . LEU A 1 236 ? 10.537 -3.294 -32.796 1.00 91.06 236 LEU A N 1
ATOM 1790 C CA . LEU A 1 236 ? 9.464 -4.172 -32.307 1.00 91.06 236 LEU A CA 1
ATOM 1791 C C . LEU A 1 236 ? 8.135 -3.923 -33.040 1.00 91.06 236 LEU A C 1
ATOM 1793 O O . LEU A 1 236 ? 7.387 -4.866 -33.306 1.00 91.06 236 LEU A O 1
ATOM 1797 N N . ARG A 1 237 ? 7.850 -2.665 -33.405 1.00 90.69 237 ARG A N 1
ATOM 1798 C CA . ARG A 1 237 ? 6.703 -2.314 -34.255 1.00 90.69 237 ARG A CA 1
ATOM 1799 C C . ARG A 1 237 ? 6.837 -2.884 -35.664 1.00 90.69 237 ARG A C 1
ATOM 1801 O O . ARG A 1 237 ? 5.873 -3.471 -36.152 1.00 90.69 237 ARG A O 1
ATOM 1808 N N . ALA A 1 238 ? 8.004 -2.744 -36.295 1.00 90.12 238 ALA A N 1
ATOM 1809 C CA . ALA A 1 238 ? 8.270 -3.308 -37.621 1.00 90.12 238 ALA A CA 1
ATOM 1810 C C . ALA A 1 238 ? 8.123 -4.843 -37.629 1.00 90.12 238 ALA A C 1
ATOM 1812 O O . ALA A 1 238 ? 7.527 -5.409 -38.543 1.00 90.12 238 ALA A O 1
ATOM 1813 N N . GLU A 1 239 ? 8.554 -5.503 -36.553 1.00 91.38 239 GLU A N 1
ATOM 1814 C CA . GLU A 1 239 ? 8.396 -6.947 -36.320 1.00 91.38 239 GLU A CA 1
ATOM 1815 C C . GLU A 1 239 ? 6.960 -7.365 -35.938 1.00 91.38 239 GLU A C 1
ATOM 1817 O O . GLU A 1 239 ? 6.678 -8.550 -35.765 1.00 91.38 239 GLU A O 1
ATOM 1822 N N . ARG A 1 240 ? 6.026 -6.412 -35.805 1.00 92.12 240 ARG A N 1
ATOM 1823 C CA . ARG A 1 240 ? 4.634 -6.633 -35.371 1.00 92.12 240 ARG A CA 1
ATOM 1824 C C . ARG A 1 240 ? 4.509 -7.328 -34.012 1.00 92.12 240 ARG A C 1
ATOM 1826 O O . ARG A 1 240 ? 3.557 -8.086 -33.789 1.00 92.12 240 ARG A O 1
ATOM 1833 N N . ARG A 1 241 ? 5.419 -7.036 -33.083 1.00 91.94 241 ARG A N 1
ATOM 1834 C CA . ARG A 1 241 ? 5.313 -7.506 -31.698 1.00 91.94 241 ARG A CA 1
ATOM 1835 C C . ARG A 1 241 ? 4.230 -6.750 -30.940 1.00 91.94 241 ARG A C 1
ATOM 1837 O O . ARG A 1 241 ? 4.016 -5.560 -31.160 1.00 91.94 241 ARG A O 1
ATOM 1844 N N . THR A 1 242 ? 3.539 -7.440 -30.041 1.00 94.44 242 THR A N 1
ATOM 1845 C CA . THR A 1 242 ? 2.544 -6.829 -29.154 1.00 94.44 242 THR A CA 1
ATOM 1846 C C . THR A 1 242 ? 3.234 -6.341 -27.887 1.00 94.44 242 THR A C 1
ATOM 1848 O O . THR A 1 242 ? 3.920 -7.114 -27.222 1.00 94.44 242 THR A O 1
ATOM 1851 N N . VAL A 1 243 ? 3.025 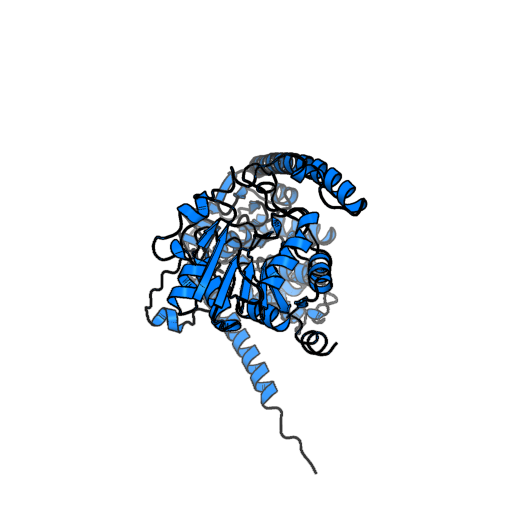-5.078 -27.517 1.00 92.62 243 VAL A N 1
ATOM 1852 C CA . VAL A 1 243 ? 3.651 -4.483 -26.328 1.00 92.62 243 VAL A CA 1
ATOM 1853 C C . VAL A 1 243 ? 2.577 -3.916 -25.410 1.00 92.62 243 VAL A C 1
ATOM 1855 O O . VAL A 1 243 ? 1.703 -3.170 -25.846 1.00 92.62 243 VAL A O 1
ATOM 1858 N N . VAL A 1 244 ? 2.637 -4.251 -24.124 1.00 94.31 244 VAL A N 1
ATOM 1859 C CA . VAL A 1 244 ? 1.760 -3.680 -23.098 1.00 94.31 244 VAL A CA 1
ATOM 1860 C C . VAL A 1 244 ? 2.610 -2.915 -22.096 1.00 94.31 244 VAL A C 1
ATOM 1862 O O . VAL A 1 244 ? 3.479 -3.492 -21.448 1.00 94.31 244 VAL A O 1
ATOM 1865 N N . ILE A 1 245 ? 2.352 -1.617 -21.966 1.00 91.00 245 ILE A N 1
ATOM 1866 C CA . ILE A 1 245 ? 3.156 -0.706 -21.148 1.00 91.00 245 ILE A CA 1
ATOM 1867 C C . ILE A 1 245 ? 2.288 -0.178 -20.011 1.00 91.00 245 ILE A C 1
ATOM 1869 O O . ILE A 1 245 ? 1.369 0.601 -20.253 1.00 91.00 245 ILE A O 1
ATOM 1873 N N . ALA A 1 246 ? 2.566 -0.570 -18.771 1.00 90.00 246 ALA A N 1
ATOM 1874 C CA . ALA A 1 246 ? 2.040 0.116 -17.600 1.00 90.00 246 ALA A CA 1
ATOM 1875 C C . ALA A 1 246 ? 2.998 1.235 -17.200 1.00 90.00 246 ALA A C 1
ATOM 1877 O O . ALA A 1 246 ? 4.192 1.020 -16.998 1.00 90.00 246 ALA A O 1
ATOM 1878 N N . GLY A 1 247 ? 2.473 2.449 -17.091 1.00 78.62 247 GLY A N 1
ATOM 1879 C CA . GLY A 1 247 ? 3.305 3.589 -16.751 1.00 78.62 247 GLY A CA 1
ATOM 1880 C C . GLY A 1 247 ? 2.499 4.816 -16.378 1.00 78.62 247 GLY A C 1
ATOM 1881 O O . GLY A 1 247 ? 1.299 4.924 -16.642 1.00 78.62 247 GLY A O 1
ATOM 1882 N N . HIS A 1 248 ? 3.191 5.740 -15.730 1.00 72.75 248 HIS A N 1
ATOM 1883 C CA . HIS A 1 248 ? 2.673 7.048 -15.346 1.00 72.75 248 HIS A CA 1
ATOM 1884 C C . HIS A 1 248 ? 3.277 8.189 -16.182 1.00 72.75 248 HIS A C 1
ATOM 1886 O O . HIS A 1 248 ? 2.758 9.304 -16.130 1.00 72.75 248 HIS A O 1
ATOM 1892 N N . ASP A 1 249 ? 4.288 7.911 -17.015 1.00 82.69 249 ASP A N 1
ATOM 1893 C CA . ASP A 1 249 ? 4.743 8.839 -18.051 1.00 82.69 249 ASP A CA 1
ATOM 1894 C C . ASP A 1 249 ? 3.737 8.884 -19.208 1.00 82.69 249 ASP A C 1
ATOM 1896 O O . ASP A 1 249 ? 3.714 8.058 -20.125 1.00 82.69 249 ASP A O 1
ATOM 1900 N N . ILE A 1 250 ? 2.869 9.884 -19.126 1.00 84.88 250 ILE A N 1
ATOM 1901 C CA . ILE A 1 250 ? 1.800 10.135 -20.084 1.00 84.88 250 ILE A CA 1
ATOM 1902 C C . ILE A 1 250 ? 2.355 10.450 -21.477 1.00 84.88 250 ILE A C 1
ATOM 1904 O O . ILE A 1 250 ? 1.726 10.065 -22.461 1.00 84.88 250 ILE A O 1
ATOM 1908 N N . ASN A 1 251 ? 3.493 11.141 -21.573 1.00 84.44 251 ASN A N 1
ATOM 1909 C CA . ASN A 1 251 ? 4.031 11.600 -22.853 1.00 84.44 251 ASN A CA 1
ATOM 1910 C C . ASN A 1 251 ? 4.565 10.414 -23.655 1.00 84.44 251 ASN A C 1
ATOM 1912 O O . ASN A 1 251 ? 4.231 10.256 -24.831 1.00 84.44 251 ASN A O 1
ATOM 1916 N N . ASN A 1 252 ? 5.317 9.533 -22.992 1.00 83.00 252 ASN A N 1
ATOM 1917 C CA . ASN A 1 252 ? 5.805 8.308 -23.611 1.00 83.00 252 ASN A CA 1
ATOM 1918 C C . ASN A 1 252 ? 4.657 7.367 -23.987 1.00 83.00 252 ASN A C 1
ATOM 1920 O O . ASN A 1 252 ? 4.643 6.836 -25.095 1.00 83.00 252 ASN A O 1
ATOM 1924 N N . ILE A 1 253 ? 3.628 7.237 -23.146 1.00 88.94 253 ILE A N 1
ATOM 1925 C CA . ILE A 1 253 ? 2.429 6.459 -23.495 1.00 88.94 253 ILE A CA 1
ATOM 1926 C C . ILE A 1 253 ? 1.682 7.063 -24.691 1.00 88.94 253 ILE A C 1
ATOM 1928 O O . ILE A 1 253 ? 1.231 6.319 -25.562 1.00 88.94 253 ILE A O 1
ATOM 1932 N N . GLU A 1 254 ? 1.556 8.389 -24.765 1.00 90.44 254 GLU A N 1
ATOM 1933 C CA . GLU A 1 254 ? 0.904 9.064 -25.891 1.00 90.44 254 GLU A CA 1
ATOM 1934 C C . GLU A 1 254 ? 1.639 8.827 -27.210 1.00 90.44 254 GLU A C 1
ATOM 1936 O O . GLU A 1 254 ? 0.997 8.571 -28.228 1.00 90.44 254 GLU A O 1
ATOM 1941 N N . ARG A 1 255 ? 2.973 8.898 -27.177 1.00 87.38 255 ARG A N 1
ATOM 1942 C CA . ARG A 1 255 ? 3.840 8.721 -28.344 1.00 87.38 255 ARG A CA 1
ATOM 1943 C C . ARG A 1 255 ? 3.931 7.262 -28.790 1.00 87.38 255 ARG A C 1
ATOM 1945 O O . ARG A 1 255 ? 3.952 6.993 -29.987 1.00 87.38 255 ARG A O 1
ATOM 1952 N N . LEU A 1 256 ? 4.030 6.332 -27.839 1.00 88.31 256 LEU A N 1
ATOM 1953 C CA . LEU A 1 256 ? 4.364 4.934 -28.107 1.00 88.31 256 LEU A CA 1
ATOM 1954 C C . LEU A 1 256 ? 3.160 4.019 -28.277 1.00 88.31 256 LEU A C 1
ATOM 1956 O O . LEU A 1 256 ? 3.344 2.954 -28.850 1.00 88.31 256 LEU A O 1
ATOM 1960 N N . CYS A 1 257 ? 1.971 4.354 -27.774 1.00 93.75 257 CYS A N 1
ATOM 1961 C CA . CYS A 1 257 ? 0.847 3.412 -27.748 1.00 93.75 257 CYS A CA 1
ATOM 1962 C C . CYS A 1 257 ? -0.199 3.709 -28.828 1.00 93.75 257 CYS A C 1
ATOM 1964 O O . CYS A 1 257 ? -0.561 4.854 -29.079 1.00 93.75 257 CYS A O 1
ATOM 1966 N N . ASP A 1 258 ? -0.766 2.658 -29.415 1.00 94.81 258 ASP A N 1
ATOM 1967 C CA . ASP A 1 258 ? -1.871 2.752 -30.375 1.00 94.81 258 ASP A CA 1
ATOM 1968 C C . ASP A 1 258 ? -3.211 2.978 -29.659 1.00 94.81 258 ASP A C 1
ATOM 1970 O O . ASP A 1 258 ? -4.099 3.695 -30.147 1.00 94.81 258 ASP A O 1
ATOM 1974 N N . ARG A 1 259 ? -3.348 2.364 -28.475 1.00 96.19 259 ARG A N 1
ATOM 1975 C CA . ARG A 1 259 ? -4.503 2.452 -27.577 1.00 96.19 259 ARG A CA 1
ATOM 1976 C C . ARG A 1 259 ? -4.052 2.569 -26.127 1.00 96.19 259 ARG A C 1
ATOM 1978 O O . ARG A 1 259 ? -2.984 2.108 -25.746 1.00 96.19 259 ARG A O 1
ATOM 1985 N N . VAL A 1 260 ? -4.896 3.181 -25.307 1.00 96.94 260 VAL A N 1
ATOM 1986 C CA . VAL A 1 260 ? -4.674 3.328 -23.868 1.00 96.94 260 VAL A CA 1
ATOM 1987 C C . VAL A 1 260 ? -5.892 2.826 -23.110 1.00 96.94 260 VAL A C 1
ATOM 1989 O O . VAL A 1 260 ? -7.024 3.143 -23.477 1.00 96.94 260 VAL A O 1
ATOM 1992 N N . ALA A 1 261 ? -5.650 2.055 -22.058 1.00 97.00 261 ALA A N 1
ATOM 1993 C CA . ALA A 1 261 ? -6.609 1.594 -21.071 1.00 97.00 261 ALA A CA 1
ATOM 1994 C C . ALA A 1 261 ? -6.394 2.357 -19.757 1.00 97.00 261 ALA A C 1
ATOM 1996 O O . ALA A 1 261 ? -5.298 2.359 -19.202 1.00 97.00 261 ALA A O 1
ATOM 1997 N N . LEU A 1 262 ? -7.443 3.006 -19.256 1.00 96.25 262 LEU A N 1
ATOM 1998 C CA . LEU A 1 262 ? -7.434 3.717 -17.981 1.00 96.25 262 LEU A CA 1
ATOM 1999 C C . LEU A 1 262 ? -8.029 2.835 -16.884 1.00 96.25 262 LEU A C 1
ATOM 2001 O O . LEU A 1 262 ? -9.195 2.441 -16.966 1.00 96.25 262 LEU A O 1
ATOM 2005 N N . LEU A 1 263 ? -7.233 2.568 -15.852 1.00 94.50 263 LEU A N 1
ATOM 2006 C CA . LEU A 1 263 ? -7.643 1.879 -14.637 1.00 94.50 263 LEU A CA 1
ATOM 2007 C C . LEU A 1 263 ? -7.887 2.859 -13.487 1.00 94.50 263 LEU A C 1
ATOM 2009 O O . LEU A 1 263 ? -7.087 3.756 -13.221 1.00 94.50 263 LEU A O 1
ATOM 2013 N N . GLU A 1 264 ? -8.960 2.620 -12.739 1.00 91.81 264 GLU A N 1
ATOM 2014 C CA . GLU A 1 264 ? -9.251 3.291 -11.473 1.00 91.81 264 GLU A CA 1
ATOM 2015 C C . GLU A 1 264 ? -9.775 2.264 -10.467 1.00 91.81 264 GLU A C 1
ATOM 2017 O O . GLU A 1 264 ? -10.750 1.564 -10.738 1.00 91.81 264 GLU A O 1
ATOM 2022 N N . LYS A 1 265 ? -9.124 2.168 -9.298 1.00 89.38 265 LYS A N 1
ATOM 2023 C CA . LYS A 1 265 ? -9.533 1.281 -8.189 1.00 89.38 265 LYS A CA 1
ATOM 2024 C C . LYS A 1 265 ? -9.865 -0.150 -8.648 1.00 89.38 265 LYS A C 1
ATOM 2026 O O . LYS A 1 265 ? -10.906 -0.708 -8.300 1.00 89.38 265 LYS A O 1
ATOM 2031 N N . GLY A 1 266 ? -8.998 -0.716 -9.485 1.00 91.62 266 GLY A N 1
ATOM 2032 C CA . GLY A 1 266 ? -9.134 -2.073 -9.999 1.00 91.62 266 GLY A CA 1
ATOM 2033 C C . GLY A 1 266 ? -10.163 -2.249 -11.115 1.00 91.62 266 GLY A C 1
ATOM 2034 O O . GLY A 1 266 ? -10.445 -3.386 -11.478 1.00 91.62 266 GLY A O 1
ATOM 2035 N N . ARG A 1 267 ? -10.743 -1.181 -11.672 1.00 95.19 267 ARG A N 1
ATOM 2036 C CA . ARG A 1 267 ? -11.731 -1.257 -12.759 1.00 95.19 267 ARG A CA 1
ATOM 2037 C C . ARG A 1 267 ? -11.244 -0.554 -14.015 1.00 95.19 267 ARG A C 1
ATOM 2039 O O . ARG A 1 267 ? -10.545 0.452 -13.942 1.00 95.19 267 ARG A O 1
ATOM 2046 N N . LEU A 1 268 ? -11.669 -1.074 -15.162 1.00 95.75 268 LEU A N 1
ATOM 2047 C CA . LEU A 1 268 ? -11.443 -0.464 -16.465 1.00 95.75 268 LEU A CA 1
ATOM 2048 C C . LEU A 1 268 ? -12.451 0.666 -16.675 1.00 95.75 268 LEU A C 1
ATOM 2050 O O . LEU A 1 268 ? -13.640 0.410 -16.836 1.00 95.75 268 LEU A O 1
ATOM 2054 N N . VAL A 1 269 ? -11.975 1.908 -16.646 1.00 95.00 269 VAL A N 1
ATOM 2055 C CA . VAL A 1 269 ? -12.820 3.105 -16.778 1.00 95.00 269 VAL A CA 1
ATOM 2056 C C . VAL A 1 269 ? -13.061 3.442 -18.241 1.00 95.00 269 VAL A C 1
ATOM 2058 O O . VAL A 1 269 ? -14.179 3.753 -18.638 1.00 95.00 269 VAL A O 1
ATOM 2061 N N . ALA A 1 270 ? -12.003 3.409 -19.051 1.00 95.31 270 ALA A N 1
ATOM 2062 C CA . ALA A 1 270 ? -12.080 3.759 -20.461 1.00 95.31 270 ALA A CA 1
ATOM 2063 C C . ALA A 1 270 ? -10.948 3.107 -21.257 1.00 95.31 270 ALA A C 1
ATOM 2065 O O . ALA A 1 270 ? -9.852 2.898 -20.738 1.00 95.31 270 ALA A O 1
ATOM 2066 N N . VAL A 1 271 ? -11.204 2.832 -22.537 1.00 96.81 271 VAL A N 1
ATOM 2067 C CA . VAL A 1 271 ? -10.201 2.354 -23.497 1.00 96.81 271 VAL A CA 1
ATOM 2068 C C . VAL A 1 271 ? -10.382 3.085 -24.817 1.00 96.81 271 VAL A C 1
ATOM 2070 O O . VAL A 1 271 ? -11.507 3.260 -25.279 1.00 96.81 271 VAL A O 1
ATOM 2073 N N . GLY A 1 272 ? -9.294 3.510 -25.450 1.00 96.00 272 GLY A N 1
ATOM 2074 C CA . GLY A 1 272 ? -9.380 4.199 -26.736 1.00 96.00 272 GLY A CA 1
ATOM 2075 C C . GLY A 1 272 ? -8.070 4.836 -27.169 1.00 96.00 272 GLY A C 1
ATOM 2076 O O . GLY A 1 272 ? -7.003 4.455 -26.698 1.00 96.00 272 GLY A O 1
ATOM 2077 N N . LYS A 1 273 ? -8.154 5.815 -28.077 1.00 97.06 273 LYS A N 1
ATOM 2078 C CA . LYS A 1 273 ? -6.984 6.557 -28.567 1.00 97.06 273 LYS A CA 1
ATOM 2079 C C . LYS A 1 273 ? -6.275 7.303 -27.420 1.00 97.06 273 LYS A C 1
ATOM 2081 O O . LYS A 1 273 ? -6.979 7.927 -26.616 1.00 97.06 273 LYS A O 1
ATOM 2086 N N . PRO A 1 274 ? -4.927 7.317 -27.381 1.00 95.00 274 PRO A N 1
ATOM 2087 C CA . PRO A 1 274 ? -4.156 7.868 -26.266 1.00 95.00 274 PRO A CA 1
ATOM 2088 C C . PRO A 1 274 ? -4.595 9.272 -25.846 1.00 95.00 274 PRO A C 1
ATOM 2090 O O . PRO A 1 274 ? -5.050 9.451 -24.719 1.00 95.00 274 PRO A O 1
ATOM 2093 N N . LYS A 1 275 ? -4.610 10.235 -26.779 1.00 94.19 275 LYS A N 1
ATOM 2094 C CA . LYS A 1 275 ? -5.030 11.631 -26.539 1.00 94.19 275 LYS A CA 1
ATOM 2095 C C . LYS A 1 275 ? -6.363 11.755 -25.796 1.00 94.19 275 LYS A C 1
ATOM 2097 O O . LYS A 1 275 ? -6.492 12.537 -24.854 1.00 94.19 275 LYS A O 1
ATOM 2102 N N . LYS A 1 276 ? -7.368 10.967 -26.198 1.00 95.75 276 LYS A N 1
ATOM 2103 C CA . LYS A 1 276 ? -8.712 11.006 -25.600 1.00 95.75 276 LYS A CA 1
ATOM 2104 C C . LYS A 1 276 ? -8.688 10.484 -24.164 1.00 95.75 276 LYS A C 1
ATOM 2106 O O . LYS A 1 276 ? -9.236 11.130 -23.273 1.00 95.75 276 LYS A O 1
ATOM 2111 N N . ILE A 1 277 ? -8.048 9.339 -23.940 1.00 96.12 277 ILE A N 1
ATOM 2112 C CA . ILE A 1 277 ? -8.008 8.685 -22.627 1.00 96.12 277 ILE A CA 1
ATOM 2113 C C . ILE A 1 277 ? -7.128 9.463 -21.645 1.00 96.12 277 ILE A C 1
ATOM 2115 O O . ILE A 1 277 ? -7.520 9.675 -20.500 1.00 96.12 277 ILE A O 1
ATOM 2119 N N . ILE A 1 278 ? -6.002 9.998 -22.111 1.00 93.19 278 ILE A N 1
ATOM 2120 C CA . ILE A 1 278 ? -5.119 10.875 -21.339 1.00 93.19 278 ILE A CA 1
ATOM 2121 C C . ILE A 1 278 ? -5.851 12.147 -20.900 1.00 93.19 278 ILE A C 1
ATOM 2123 O O . ILE A 1 278 ? -5.715 12.571 -19.754 1.00 93.19 278 ILE A O 1
ATOM 2127 N N . LYS A 1 279 ? -6.681 12.744 -21.766 1.00 92.75 279 LYS A N 1
ATOM 2128 C CA . LYS A 1 279 ? -7.515 13.899 -21.399 1.00 92.75 279 LYS A CA 1
ATOM 2129 C C . LYS A 1 279 ? -8.518 13.554 -20.294 1.00 92.75 279 LYS A C 1
ATOM 2131 O O . LYS A 1 279 ? -8.727 14.367 -19.394 1.00 92.75 279 LYS A O 1
ATOM 2136 N N . ILE A 1 280 ? -9.125 12.364 -20.342 1.00 92.31 280 ILE A N 1
ATOM 2137 C CA . ILE A 1 280 ? -10.014 11.865 -19.278 1.00 92.31 280 ILE A CA 1
ATOM 2138 C C . ILE A 1 280 ? -9.226 11.713 -17.973 1.00 92.31 280 ILE A C 1
ATOM 2140 O O . ILE A 1 280 ? -9.637 12.264 -16.954 1.00 92.31 280 ILE A O 1
ATOM 2144 N N . TYR A 1 281 ? -8.060 11.066 -18.026 1.00 91.06 281 TYR A N 1
ATOM 2145 C CA . TYR A 1 281 ? -7.182 10.891 -16.871 1.00 91.06 281 TYR A CA 1
ATOM 2146 C C . TYR A 1 281 ? -6.770 12.232 -16.245 1.00 91.06 281 TYR A C 1
ATOM 2148 O O . TYR A 1 281 ? -6.999 12.448 -15.057 1.00 91.06 281 TYR A O 1
ATOM 2156 N N . LYS A 1 282 ? -6.273 13.189 -17.043 1.00 89.44 282 LYS A N 1
ATOM 2157 C CA . LYS A 1 282 ? -5.897 14.539 -16.579 1.00 89.44 282 LYS A CA 1
ATOM 2158 C C . LYS A 1 282 ? -7.069 15.276 -15.921 1.00 89.44 282 LYS A C 1
ATOM 2160 O O . LYS A 1 282 ? -6.883 15.906 -14.886 1.00 89.44 282 LYS A O 1
ATOM 2165 N N . ARG A 1 283 ? -8.289 15.169 -16.464 1.00 89.12 283 ARG A N 1
ATOM 2166 C CA . ARG A 1 283 ? -9.497 15.759 -15.850 1.00 89.12 283 ARG A CA 1
ATOM 2167 C C . ARG A 1 283 ? -9.858 15.104 -14.518 1.00 89.12 283 ARG A C 1
ATOM 2169 O O . ARG A 1 283 ? -10.255 15.809 -13.594 1.00 89.12 283 ARG A O 1
ATOM 2176 N N . MET A 1 284 ? -9.735 13.781 -14.411 1.00 84.62 284 MET A N 1
ATOM 2177 C CA . MET A 1 284 ? -9.961 13.063 -13.152 1.00 84.62 284 MET A CA 1
ATOM 2178 C C . MET A 1 284 ? -8.943 13.489 -12.092 1.00 84.62 284 MET A C 1
ATOM 2180 O O . MET A 1 284 ? -9.338 13.807 -10.970 1.00 84.62 284 MET A O 1
ATOM 2184 N N . MET A 1 285 ? -7.665 13.592 -12.471 1.00 78.62 285 MET A N 1
ATOM 2185 C CA . MET A 1 285 ? -6.605 14.091 -11.591 1.00 78.62 285 MET A CA 1
ATOM 2186 C C . MET A 1 285 ? -6.833 15.550 -11.190 1.00 78.62 285 MET A C 1
ATOM 2188 O O . MET A 1 285 ? -6.707 15.861 -10.015 1.00 78.62 285 MET A O 1
ATOM 2192 N N . GLY A 1 286 ? -7.250 16.422 -12.114 1.00 75.88 286 GLY A N 1
ATOM 2193 C CA . GLY A 1 286 ? -7.567 17.827 -11.827 1.00 75.88 286 GLY A CA 1
ATOM 2194 C C . GLY A 1 286 ? -8.742 17.999 -10.858 1.00 75.88 286 GLY A C 1
ATOM 2195 O O . GLY A 1 286 ? -8.652 18.734 -9.881 1.00 75.88 286 GLY A O 1
ATOM 2196 N N . LYS A 1 287 ? -9.838 17.251 -11.048 1.00 73.44 287 LYS A N 1
ATOM 2197 C CA . LYS A 1 287 ? -10.973 17.263 -10.104 1.00 73.44 287 LYS A CA 1
ATOM 2198 C C . LYS A 1 287 ? -10.577 16.737 -8.724 1.00 73.44 287 LYS A C 1
ATOM 2200 O O . LYS A 1 287 ? -11.068 17.232 -7.707 1.00 73.44 287 LYS A O 1
ATOM 2205 N N . LYS A 1 288 ? -9.707 15.724 -8.676 1.00 60.50 288 LYS A N 1
ATOM 2206 C CA . LYS A 1 288 ? -9.200 15.155 -7.425 1.00 60.50 288 LYS A CA 1
ATOM 2207 C C . LYS A 1 288 ? -8.239 16.117 -6.726 1.00 60.50 288 LYS A C 1
ATOM 2209 O O . LYS A 1 288 ? -8.422 16.348 -5.536 1.00 60.50 288 LYS A O 1
ATOM 2214 N N . SER A 1 289 ? -7.320 16.747 -7.456 1.00 55.28 289 SER A N 1
ATOM 2215 C CA . SER A 1 289 ? -6.374 17.730 -6.926 1.00 55.28 289 SER A CA 1
ATOM 2216 C C . SER A 1 289 ? -7.066 19.012 -6.479 1.00 55.28 289 SER A C 1
ATOM 2218 O O . SER A 1 289 ? -6.675 19.569 -5.464 1.00 55.28 289 SER A O 1
ATOM 2220 N N . GLU A 1 290 ? -8.142 19.456 -7.132 1.00 60.12 290 GLU A N 1
ATOM 2221 C CA . GLU A 1 290 ? -8.981 20.554 -6.639 1.00 60.12 290 GLU A CA 1
ATOM 2222 C C . GLU A 1 290 ? -9.736 20.174 -5.363 1.00 60.12 290 GLU A C 1
ATOM 2224 O O . GLU A 1 290 ? -9.831 20.972 -4.430 1.00 60.12 290 GLU A O 1
ATOM 2229 N N . ARG A 1 291 ? -10.286 18.955 -5.294 1.00 53.50 291 ARG A N 1
ATOM 2230 C CA . ARG A 1 291 ? -10.985 18.454 -4.100 1.00 53.50 291 ARG A CA 1
ATOM 2231 C C . ARG A 1 291 ? -10.018 18.268 -2.930 1.00 53.50 291 ARG A C 1
ATOM 2233 O O . ARG A 1 291 ? -10.369 18.595 -1.800 1.00 53.50 291 ARG A O 1
ATOM 2240 N N . GLU A 1 292 ? -8.805 17.795 -3.196 1.00 49.34 292 GLU A N 1
ATOM 2241 C CA . GLU A 1 292 ? -7.709 17.704 -2.230 1.00 49.34 292 GLU A CA 1
ATOM 2242 C C . GLU A 1 292 ? -7.168 19.084 -1.866 1.00 49.34 292 GLU A C 1
ATOM 2244 O O . GLU A 1 292 ? -6.974 19.338 -0.690 1.00 49.34 292 GLU A O 1
ATOM 2249 N N . SER A 1 293 ? -7.031 20.020 -2.805 1.00 43.16 293 SER A N 1
ATOM 2250 C CA . SER A 1 293 ? -6.577 21.393 -2.539 1.00 43.16 293 SER A CA 1
ATOM 2251 C C . SER A 1 293 ? -7.602 22.188 -1.736 1.00 43.16 293 SER A C 1
ATOM 2253 O O . SER A 1 293 ? -7.220 22.919 -0.831 1.00 43.16 293 SER A O 1
ATOM 2255 N N . ARG A 1 294 ? -8.908 22.009 -1.982 1.00 47.47 294 ARG A N 1
ATOM 2256 C CA . ARG A 1 294 ? -9.982 22.577 -1.146 1.00 47.47 294 ARG A CA 1
ATOM 2257 C C . ARG A 1 294 ? -9.965 21.974 0.262 1.00 47.47 294 ARG A C 1
ATOM 2259 O O . ARG A 1 294 ? -10.119 22.713 1.229 1.00 47.47 294 ARG A O 1
ATOM 2266 N N . LYS A 1 295 ? -9.701 20.666 0.395 1.00 40.41 295 LYS A N 1
ATOM 2267 C CA . LYS A 1 295 ? -9.466 20.019 1.698 1.00 40.41 295 LYS A CA 1
ATOM 2268 C C . LYS A 1 295 ? -8.206 20.567 2.379 1.00 40.41 295 LYS A C 1
ATOM 2270 O O . LYS A 1 295 ? -8.282 20.970 3.527 1.00 40.41 295 LYS A O 1
ATOM 2275 N N . ILE A 1 296 ? -7.076 20.658 1.675 1.00 41.47 296 ILE A N 1
ATOM 2276 C CA . ILE A 1 296 ? -5.775 21.137 2.171 1.00 41.47 296 ILE A CA 1
ATOM 2277 C C . ILE A 1 296 ? -5.822 22.621 2.543 1.00 41.47 296 ILE A C 1
ATOM 2279 O O . ILE A 1 296 ? -5.197 23.005 3.522 1.00 41.47 296 ILE A O 1
ATOM 2283 N N . LYS A 1 297 ? -6.556 23.463 1.807 1.00 38.50 297 LYS A N 1
ATOM 2284 C CA . LYS A 1 297 ? -6.734 24.886 2.135 1.00 38.50 297 LYS A CA 1
ATOM 2285 C C . LYS A 1 297 ? -7.559 25.049 3.415 1.00 38.50 297 LYS A C 1
ATOM 2287 O O . LYS A 1 297 ? -7.192 25.866 4.246 1.00 38.50 297 LYS A O 1
ATOM 2292 N N . ARG A 1 298 ? -8.571 24.196 3.621 1.00 36.09 298 ARG A N 1
ATOM 2293 C CA . ARG A 1 298 ? -9.323 24.081 4.884 1.00 36.09 298 ARG A CA 1
ATOM 2294 C C . ARG A 1 298 ? -8.415 23.605 6.032 1.00 36.09 298 ARG A C 1
ATOM 2296 O O . ARG A 1 298 ? -8.283 24.307 7.023 1.00 36.09 298 ARG A O 1
ATOM 2303 N N . TYR A 1 299 ? -7.638 22.537 5.815 1.00 37.44 299 TYR A N 1
ATOM 2304 C CA . TYR A 1 299 ? -6.630 22.046 6.769 1.00 37.44 299 TYR A CA 1
ATOM 2305 C C . TYR A 1 299 ? -5.516 23.061 7.076 1.00 37.44 299 TYR A C 1
ATOM 2307 O O . TYR A 1 299 ? -4.990 23.059 8.181 1.00 37.44 299 TYR A O 1
ATOM 2315 N N . ARG A 1 300 ? -5.100 23.908 6.125 1.00 35.84 300 ARG A N 1
ATOM 2316 C CA . ARG A 1 300 ? -4.030 24.903 6.326 1.00 35.84 300 ARG A CA 1
ATOM 2317 C C . ARG A 1 300 ? -4.477 26.060 7.211 1.00 35.84 300 ARG A C 1
ATOM 2319 O O . ARG A 1 300 ? -3.666 26.508 8.015 1.00 35.84 300 ARG A O 1
ATOM 2326 N N . THR A 1 301 ? -5.727 26.502 7.099 1.00 38.78 301 THR A N 1
ATOM 2327 C CA . THR A 1 301 ? -6.302 27.499 8.012 1.00 38.78 301 THR A CA 1
ATOM 2328 C C . THR A 1 301 ? -6.379 26.937 9.436 1.00 38.78 301 THR A C 1
ATOM 2330 O O . THR A 1 301 ? -5.933 27.592 10.377 1.00 38.78 301 THR A O 1
ATOM 2333 N N . ASP A 1 302 ? -6.784 25.672 9.577 1.00 38.97 302 ASP A N 1
ATOM 2334 C CA . ASP A 1 302 ? -6.903 24.992 10.874 1.00 38.97 302 ASP A CA 1
ATOM 2335 C C . ASP A 1 302 ? -5.531 24.654 11.500 1.00 38.97 302 ASP A C 1
ATOM 2337 O O . ASP A 1 302 ? -5.326 24.801 12.704 1.00 38.97 302 ASP A O 1
ATOM 2341 N N . ILE A 1 303 ? -4.539 24.268 10.686 1.00 41.47 303 ILE A N 1
ATOM 2342 C CA . ILE A 1 303 ? -3.164 23.983 11.132 1.00 41.47 303 ILE A CA 1
ATOM 2343 C C . ILE A 1 303 ? -2.386 25.267 11.433 1.00 41.47 303 ILE A C 1
ATOM 2345 O O . ILE A 1 303 ? -1.518 25.232 12.297 1.00 41.47 303 ILE A O 1
ATOM 2349 N N . ALA A 1 304 ? -2.642 26.388 10.752 1.00 40.81 304 ALA A N 1
ATOM 2350 C CA . ALA A 1 304 ? -2.021 27.673 11.085 1.00 40.81 304 ALA A CA 1
ATOM 2351 C C . ALA A 1 304 ? -2.555 28.221 12.418 1.00 40.81 304 ALA A C 1
ATOM 2353 O O . ALA A 1 304 ? -1.758 28.672 13.243 1.00 40.81 304 ALA A O 1
ATOM 2354 N N . TYR A 1 305 ? -3.865 28.085 12.661 1.00 40.28 305 TYR A N 1
ATOM 2355 C CA . TYR A 1 305 ? -4.483 28.343 13.964 1.00 40.28 305 TYR A CA 1
ATOM 2356 C C . TYR A 1 305 ? -3.837 27.463 15.047 1.00 40.28 305 TYR A C 1
ATOM 2358 O O . TYR A 1 305 ? -3.267 27.976 16.006 1.00 40.28 305 TYR A O 1
ATOM 2366 N N . PHE A 1 306 ? -3.769 26.146 14.817 1.00 39.44 306 PHE A N 1
ATOM 2367 C CA . PHE A 1 306 ? -3.178 25.182 15.750 1.00 39.44 306 PHE A CA 1
ATOM 2368 C C . PHE A 1 306 ? -1.661 25.358 15.960 1.00 39.44 306 PHE A C 1
ATOM 2370 O O . PHE A 1 306 ? -1.180 25.251 17.082 1.00 39.44 306 PHE A O 1
ATOM 2377 N N . ARG A 1 307 ? -0.869 25.667 14.922 1.00 38.62 307 ARG A N 1
ATOM 2378 C CA . ARG A 1 307 ? 0.583 25.920 15.043 1.00 38.62 307 ARG A CA 1
ATOM 2379 C C . ARG A 1 307 ? 0.883 27.178 15.849 1.00 38.62 307 ARG A C 1
ATOM 2381 O O . ARG A 1 307 ? 1.867 27.176 16.584 1.00 38.62 307 ARG A O 1
ATOM 2388 N N . ASN A 1 308 ? 0.064 28.222 15.725 1.00 39.50 308 ASN A N 1
ATOM 2389 C CA . ASN A 1 308 ? 0.180 29.401 16.581 1.00 39.50 308 ASN A CA 1
ATOM 2390 C C . ASN A 1 308 ? -0.211 29.092 18.036 1.00 39.50 308 ASN A C 1
ATOM 2392 O O . ASN A 1 308 ? 0.407 29.643 18.943 1.00 39.50 308 ASN A O 1
ATOM 2396 N N . SER A 1 309 ? -1.146 28.166 18.271 1.00 36.44 309 SER A N 1
ATOM 2397 C CA . SER A 1 309 ? -1.478 27.661 19.613 1.00 36.44 309 SER A CA 1
ATOM 2398 C C . SER A 1 309 ? -0.364 26.789 20.218 1.00 36.44 309 SER A C 1
ATOM 2400 O O . SER A 1 309 ? -0.008 26.962 21.379 1.00 36.44 309 SER A O 1
ATOM 2402 N N . VAL A 1 310 ? 0.265 25.913 19.421 1.00 37.03 310 VAL A N 1
ATOM 2403 C CA . VAL A 1 310 ? 1.383 25.043 19.845 1.00 37.03 310 VAL A CA 1
ATOM 2404 C C . VAL A 1 310 ? 2.662 25.842 20.120 1.00 37.03 310 VAL A C 1
ATOM 2406 O O . VAL A 1 310 ? 3.346 25.574 21.103 1.00 37.03 310 VAL A O 1
ATOM 2409 N N . LYS A 1 311 ? 2.978 26.864 19.308 1.00 36.97 311 LYS A N 1
ATOM 2410 C CA . LYS A 1 311 ? 4.140 27.748 19.537 1.00 36.97 311 LYS A CA 1
ATOM 2411 C C . LYS A 1 311 ? 4.046 28.570 20.829 1.00 36.97 311 LYS A C 1
ATOM 2413 O O . LYS A 1 311 ? 5.075 29.024 21.314 1.00 36.97 311 LYS A O 1
ATOM 2418 N N . LYS A 1 312 ? 2.843 28.755 21.381 1.00 35.72 312 LYS A N 1
ATOM 2419 C CA . LYS A 1 312 ? 2.608 29.453 22.656 1.00 35.72 312 LYS A CA 1
ATOM 2420 C C . LYS A 1 312 ? 2.537 28.511 23.864 1.00 35.72 312 LYS A C 1
ATOM 2422 O O . LYS A 1 312 ? 2.213 28.958 24.958 1.00 35.72 312 LYS A O 1
ATOM 2427 N N . GLY A 1 313 ? 2.848 27.226 23.678 1.00 33.84 313 GLY A N 1
ATOM 2428 C CA . GLY A 1 313 ? 3.041 26.284 24.777 1.00 33.84 313 GLY A CA 1
ATOM 2429 C C . GLY A 1 313 ? 1.792 25.968 25.601 1.00 33.84 313 GLY A C 1
ATOM 2430 O O . GLY A 1 313 ? 1.953 25.604 26.760 1.00 33.84 313 GLY A O 1
ATOM 2431 N N . PHE A 1 314 ? 0.567 26.085 25.060 1.00 37.22 314 PHE A N 1
ATOM 2432 C CA . PHE A 1 314 ? -0.640 25.826 25.855 1.00 37.22 314 PHE A CA 1
ATOM 2433 C C . PHE A 1 314 ? -1.854 25.268 25.084 1.00 37.22 314 PHE A C 1
ATOM 2435 O O . PHE A 1 314 ? -2.185 25.683 23.975 1.00 37.22 314 PHE A O 1
ATOM 2442 N N . TYR A 1 315 ? -2.498 24.324 25.773 1.00 42.00 315 TYR A N 1
ATOM 2443 C CA . TYR A 1 315 ? -3.887 23.852 25.765 1.00 42.00 315 TYR A CA 1
ATOM 2444 C C . TYR A 1 315 ? -4.959 24.755 25.103 1.00 42.00 315 TYR A C 1
ATOM 2446 O O . TYR A 1 315 ? -4.945 25.978 25.242 1.00 42.00 315 TYR A O 1
ATOM 2454 N N . VAL A 1 316 ? -5.944 24.136 24.430 1.00 37.22 316 VAL A N 1
ATOM 2455 C CA . VAL A 1 316 ? -7.063 24.828 23.755 1.00 37.22 316 VAL A CA 1
ATOM 2456 C C . VAL A 1 316 ? -8.096 25.306 24.785 1.00 37.22 316 VAL A C 1
ATOM 2458 O O . VAL A 1 316 ? -9.049 24.604 25.109 1.00 37.22 316 VAL A O 1
ATOM 2461 N N . ARG A 1 317 ? -7.888 26.526 25.289 1.00 32.88 317 ARG A N 1
ATOM 2462 C CA . ARG A 1 317 ? -8.738 27.226 26.269 1.00 32.88 317 ARG A CA 1
ATOM 2463 C C . ARG A 1 317 ? -10.191 27.423 25.790 1.00 32.88 317 ARG A C 1
ATOM 2465 O O . ARG A 1 317 ? -11.117 27.150 26.542 1.00 32.88 317 ARG A O 1
ATOM 2472 N N . ASP A 1 318 ? -10.397 27.759 24.516 1.00 32.94 318 ASP A N 1
ATOM 2473 C CA . ASP A 1 318 ? -11.716 28.161 23.982 1.00 32.94 318 ASP A CA 1
ATOM 2474 C C . ASP A 1 318 ? -12.758 27.035 23.870 1.00 32.94 318 ASP A C 1
ATOM 2476 O O . ASP A 1 318 ? -13.941 27.298 23.635 1.00 32.94 318 ASP A O 1
ATOM 2480 N N . TYR A 1 319 ? -12.351 25.765 23.962 1.00 38.41 319 TYR A N 1
ATOM 2481 C CA . TYR A 1 319 ? -13.301 24.666 23.789 1.00 38.41 319 TYR A CA 1
ATOM 2482 C C . TYR A 1 319 ? -14.189 24.456 25.027 1.00 38.41 319 TYR A C 1
ATOM 2484 O O . TYR A 1 319 ? -15.380 24.192 24.876 1.00 38.41 319 TYR A O 1
ATOM 2492 N N . PHE A 1 320 ? -13.630 24.618 26.230 1.00 35.81 320 PHE A N 1
ATOM 2493 C CA . PHE A 1 320 ? -14.342 24.397 27.494 1.00 35.81 320 PHE A CA 1
ATOM 2494 C C . PHE A 1 320 ? -15.054 25.646 28.039 1.00 35.81 320 PHE A C 1
ATOM 2496 O O . PHE A 1 320 ? -15.953 25.504 28.860 1.00 35.81 320 PHE A O 1
ATOM 2503 N N . ASP A 1 321 ? -14.722 26.851 27.558 1.00 37.53 321 ASP A N 1
ATOM 2504 C CA . ASP A 1 321 ? -15.428 28.086 27.950 1.00 37.53 321 ASP A CA 1
ATOM 2505 C C . ASP A 1 321 ? -16.856 28.170 27.360 1.00 37.53 321 ASP A C 1
ATOM 2507 O O . ASP A 1 321 ? -17.723 28.884 27.876 1.00 37.53 321 ASP A O 1
ATOM 2511 N N . ARG A 1 322 ? -17.168 27.379 26.319 1.00 40.72 322 ARG A N 1
ATOM 2512 C CA . ARG A 1 322 ? -18.559 27.155 25.901 1.00 40.72 322 ARG A CA 1
ATOM 2513 C C . ARG A 1 322 ? -19.212 26.221 26.912 1.00 40.72 322 ARG A C 1
ATOM 2515 O O . ARG A 1 322 ? -18.889 25.041 26.918 1.00 40.72 322 ARG A O 1
ATOM 2522 N N . HIS A 1 323 ? -20.121 26.758 27.726 1.00 37.34 323 HIS A N 1
ATOM 2523 C CA . HIS A 1 323 ? -20.899 26.092 28.778 1.00 37.34 323 HIS A CA 1
ATOM 2524 C C . HIS A 1 323 ? -21.612 24.813 28.284 1.00 37.34 323 HIS A C 1
ATOM 2526 O O . HIS A 1 323 ? -22.821 24.802 28.050 1.00 37.34 323 HIS A O 1
ATOM 2532 N N . LYS A 1 324 ? -20.872 23.723 28.078 1.00 40.09 324 LYS A N 1
ATOM 2533 C CA . LYS A 1 324 ? -21.425 22.418 27.736 1.00 40.09 324 LYS A CA 1
ATOM 2534 C C . LYS A 1 324 ? -21.762 21.705 29.029 1.00 40.09 324 LYS A C 1
ATOM 2536 O O . LYS A 1 324 ? -20.887 21.220 29.738 1.00 40.09 324 LYS A O 1
ATOM 2541 N N . ASP A 1 325 ? -23.054 21.637 29.304 1.00 42.38 325 ASP A N 1
ATOM 2542 C CA . ASP A 1 325 ? -23.615 20.766 30.322 1.00 42.38 325 ASP A CA 1
ATOM 2543 C C . ASP A 1 325 ? -23.366 19.302 29.910 1.00 42.38 325 ASP A C 1
ATOM 2545 O O . ASP A 1 325 ? -24.121 18.710 29.133 1.00 42.38 325 ASP A O 1
ATOM 2549 N N . VAL A 1 326 ? -22.258 18.725 30.390 1.00 39.28 326 VAL A N 1
ATOM 2550 C CA . VAL A 1 326 ? -21.822 17.336 30.125 1.00 39.28 326 VAL A CA 1
ATOM 2551 C C . VAL A 1 326 ? -22.867 16.286 30.524 1.00 39.28 326 VAL A C 1
ATOM 2553 O O . VAL A 1 326 ? -22.779 15.127 30.110 1.00 39.28 326 VAL A O 1
ATOM 2556 N N . THR A 1 327 ? -23.899 16.689 31.273 1.00 38.88 327 THR A N 1
ATOM 2557 C CA . THR A 1 327 ? -25.016 15.828 31.662 1.00 38.88 327 THR A CA 1
ATOM 2558 C C . THR A 1 327 ? -26.091 15.672 30.577 1.00 38.88 327 THR A C 1
ATOM 2560 O O . THR A 1 327 ? -26.867 14.720 30.655 1.00 38.88 327 THR A O 1
ATOM 2563 N N . LYS A 1 328 ? -26.142 16.554 29.560 1.00 35.88 328 LYS A N 1
ATOM 2564 C CA . LYS A 1 328 ? -27.256 16.616 28.586 1.00 35.88 328 LYS A CA 1
ATOM 2565 C C . LYS A 1 328 ? -27.009 15.941 27.232 1.00 35.88 328 LYS A C 1
ATOM 2567 O O . LYS A 1 328 ? -27.978 15.546 26.594 1.00 35.88 328 LYS A O 1
ATOM 2572 N N . GLU A 1 329 ? -25.760 15.759 26.796 1.00 36.47 329 GLU A N 1
ATOM 2573 C CA . GLU A 1 329 ? -25.444 15.181 25.467 1.00 36.47 329 GLU A CA 1
ATOM 2574 C C . GLU A 1 329 ? -24.576 13.904 25.501 1.00 36.47 329 GLU A C 1
ATOM 2576 O O . GLU A 1 329 ? -24.280 13.335 24.454 1.00 36.47 329 GLU A O 1
ATOM 2581 N N . SER A 1 330 ? -24.195 13.387 26.673 1.00 39.50 330 SER A N 1
ATOM 2582 C CA . SER A 1 330 ? -23.334 12.190 26.809 1.00 39.50 330 SER A CA 1
ATOM 2583 C C . SER A 1 330 ? -24.084 10.849 26.678 1.00 39.50 330 SER A C 1
ATOM 2585 O O . SER A 1 330 ? -23.644 9.806 27.167 1.00 39.50 330 SER A O 1
ATOM 2587 N N . GLY A 1 331 ? -25.253 10.847 26.033 1.00 36.47 331 GLY A N 1
ATOM 2588 C CA . GLY A 1 331 ? -26.034 9.642 25.771 1.00 36.47 331 GLY A CA 1
ATOM 2589 C C . GLY A 1 331 ? -25.598 8.993 24.462 1.00 36.47 331 GLY A C 1
ATOM 2590 O O . GLY A 1 331 ? -26.017 9.430 23.398 1.00 36.47 331 GLY A O 1
ATOM 2591 N N . TYR A 1 332 ? -24.777 7.943 24.521 1.00 51.22 332 TYR A N 1
ATOM 2592 C CA . TYR A 1 332 ? -24.353 7.190 23.336 1.00 51.22 332 TYR A CA 1
ATOM 2593 C C . TYR A 1 332 ? -25.294 5.991 23.083 1.00 51.22 332 TYR A C 1
ATOM 2595 O O . TYR A 1 332 ? -25.102 4.919 23.670 1.00 51.22 332 TYR A O 1
ATOM 2603 N N . PRO A 1 333 ? -26.304 6.093 22.192 1.00 46.19 333 PRO A N 1
ATOM 2604 C CA . PRO A 1 333 ? -27.153 4.956 21.817 1.00 46.19 333 PRO A CA 1
ATOM 2605 C C . PRO A 1 333 ? -26.377 3.801 21.154 1.00 46.19 333 PRO A C 1
ATOM 2607 O O . PRO A 1 333 ? -26.885 2.683 21.090 1.00 46.19 333 PRO A O 1
ATOM 2610 N N . HIS A 1 334 ? -25.141 4.038 20.701 1.00 50.19 334 HIS A N 1
ATOM 2611 C CA . HIS A 1 334 ? -24.353 3.097 19.902 1.00 50.19 334 HIS A CA 1
ATOM 2612 C C . HIS A 1 334 ? -23.574 2.034 20.695 1.00 50.19 334 HIS A C 1
ATOM 2614 O O . HIS A 1 334 ? -23.135 1.062 20.083 1.00 50.19 334 HIS A O 1
ATOM 2620 N N . TYR A 1 335 ? -23.431 2.151 22.022 1.00 57.50 335 TYR A N 1
ATOM 2621 C CA . TYR A 1 335 ? -22.757 1.108 22.807 1.00 57.50 335 TYR A CA 1
ATOM 2622 C C . TYR A 1 335 ? -23.575 -0.185 22.827 1.00 57.50 335 TYR A C 1
ATOM 2624 O O . TYR A 1 335 ? -24.715 -0.211 23.316 1.00 57.50 335 TYR A O 1
ATOM 2632 N N . ARG A 1 336 ? -22.970 -1.257 22.311 1.00 60.97 336 ARG A N 1
ATOM 2633 C CA . ARG A 1 336 ? -23.497 -2.625 22.298 1.00 60.97 336 ARG A CA 1
ATOM 2634 C C . ARG A 1 336 ? -22.569 -3.518 23.114 1.00 60.97 336 ARG A C 1
ATOM 2636 O O . ARG A 1 336 ? -21.361 -3.311 23.078 1.00 60.97 336 ARG A O 1
ATOM 2643 N N . ASP A 1 337 ? -23.139 -4.491 23.820 1.00 66.94 337 ASP A N 1
ATOM 2644 C CA . ASP A 1 337 ? -22.364 -5.561 24.462 1.00 66.94 337 ASP A CA 1
ATOM 2645 C C . ASP A 1 337 ? -21.500 -6.230 23.379 1.00 66.94 337 ASP A C 1
ATOM 2647 O O . ASP A 1 337 ? -21.999 -6.538 22.291 1.00 66.94 337 ASP A O 1
ATOM 2651 N N . GLY A 1 338 ? -20.198 -6.360 23.615 1.00 63.88 338 GLY A N 1
ATOM 2652 C CA . GLY A 1 338 ? -19.252 -6.645 22.545 1.00 63.88 338 GLY A CA 1
ATOM 2653 C C . GLY A 1 338 ? -17.836 -6.922 23.030 1.00 63.88 338 GLY A C 1
ATOM 2654 O O . GLY A 1 338 ? -17.519 -6.787 24.210 1.00 63.88 338 GLY A O 1
ATOM 2655 N N . VAL A 1 339 ? -16.993 -7.315 22.076 1.00 57.94 339 VAL A N 1
ATOM 2656 C CA . VAL A 1 339 ? -15.618 -7.790 22.295 1.00 57.94 339 VAL A CA 1
ATOM 2657 C C . VAL A 1 339 ? -14.728 -6.810 23.084 1.00 57.94 339 VAL A C 1
ATOM 2659 O O . VAL A 1 339 ? -14.038 -7.290 23.978 1.00 57.94 339 VAL A O 1
ATOM 2662 N N . PRO A 1 340 ? -14.767 -5.474 22.883 1.00 68.94 340 PRO A N 1
ATOM 2663 C CA . PRO A 1 340 ? -13.880 -4.561 23.619 1.00 68.94 340 PRO A CA 1
ATOM 2664 C C . PRO A 1 340 ? -14.042 -4.620 25.148 1.00 68.94 340 PRO A C 1
ATOM 2666 O O . PRO A 1 340 ? -13.061 -4.573 25.887 1.00 68.94 340 PRO A O 1
ATOM 2669 N N . PHE A 1 341 ? -15.274 -4.789 25.637 1.00 79.31 341 PHE A N 1
ATOM 2670 C CA . PHE A 1 341 ? -15.558 -4.902 27.074 1.00 79.31 341 PHE A CA 1
ATOM 2671 C C . PHE A 1 341 ? -15.106 -6.245 27.654 1.00 79.31 341 PHE A C 1
ATOM 2673 O O . PHE A 1 341 ? -14.681 -6.326 28.805 1.00 79.31 341 PHE A O 1
ATOM 2680 N N . GLU A 1 342 ? -15.187 -7.302 26.845 1.00 76.75 342 GLU A N 1
ATOM 2681 C CA . GLU A 1 342 ? -14.689 -8.629 27.196 1.00 76.75 342 GLU A CA 1
ATOM 2682 C C . GLU A 1 342 ? -13.158 -8.634 27.287 1.00 76.75 342 GLU A C 1
ATOM 2684 O O . GLU A 1 342 ? -12.598 -9.158 28.245 1.00 76.75 342 GLU A O 1
ATOM 2689 N N . GLU A 1 343 ? -12.479 -8.003 26.330 1.00 78.94 343 GLU A N 1
ATOM 2690 C CA . GLU A 1 343 ? -11.027 -7.806 26.341 1.00 78.94 343 GLU A CA 1
ATOM 2691 C C . GLU A 1 343 ? -10.570 -7.006 27.566 1.00 78.94 343 GLU A C 1
ATOM 2693 O O . GLU A 1 343 ? -9.653 -7.428 28.274 1.00 78.94 343 GLU A O 1
ATOM 2698 N N . GLN A 1 344 ? -11.263 -5.906 27.880 1.00 83.88 344 GLN A N 1
ATOM 2699 C CA . GLN A 1 344 ? -10.987 -5.105 29.072 1.00 83.88 344 GLN A CA 1
ATOM 2700 C C . GLN A 1 344 ? -11.147 -5.923 30.360 1.00 83.88 344 GLN A C 1
ATOM 2702 O O . GLN A 1 344 ? -10.262 -5.906 31.217 1.00 83.88 344 GLN A O 1
ATOM 2707 N N . ALA A 1 345 ? -12.255 -6.653 30.506 1.00 86.88 345 ALA A N 1
ATOM 2708 C CA . ALA A 1 345 ? -12.502 -7.471 31.688 1.00 86.88 345 ALA A CA 1
ATOM 2709 C C . ALA A 1 345 ? -11.500 -8.629 31.813 1.00 86.88 345 ALA A C 1
ATOM 2711 O O . ALA A 1 345 ? -11.021 -8.898 32.913 1.00 86.88 345 ALA A O 1
ATOM 2712 N N . ASN A 1 346 ? -11.135 -9.272 30.697 1.00 84.19 346 ASN A N 1
ATOM 2713 C CA . ASN A 1 346 ? -10.096 -10.303 30.659 1.00 84.19 346 ASN A CA 1
ATOM 2714 C C . ASN A 1 346 ? -8.750 -9.753 31.113 1.00 84.19 346 ASN A C 1
ATOM 2716 O O . ASN A 1 346 ? -8.087 -10.370 31.941 1.00 84.19 346 ASN A O 1
ATOM 2720 N N . PHE A 1 347 ? -8.371 -8.577 30.614 1.00 84.50 347 PHE A N 1
ATOM 2721 C CA . PHE A 1 347 ? -7.150 -7.920 31.043 1.00 84.50 347 PHE A CA 1
ATOM 2722 C C . PHE A 1 347 ? -7.185 -7.646 32.553 1.00 84.50 347 PHE A C 1
ATOM 2724 O O . PHE A 1 347 ? -6.265 -8.003 33.286 1.00 84.50 347 PHE A O 1
ATOM 2731 N N . ILE A 1 348 ? -8.278 -7.075 33.055 1.00 88.56 348 ILE A N 1
ATOM 2732 C CA . ILE A 1 348 ? -8.364 -6.749 34.476 1.00 88.56 348 ILE A CA 1
ATOM 2733 C C . ILE A 1 348 ? -8.274 -8.013 35.354 1.00 88.56 348 ILE A C 1
ATOM 2735 O O . ILE A 1 348 ? -7.493 -8.051 36.307 1.00 88.56 348 ILE A O 1
ATOM 2739 N N . ALA A 1 349 ? -9.026 -9.059 35.006 1.00 87.88 349 ALA A N 1
ATOM 2740 C CA . ALA A 1 349 ? -9.075 -10.308 35.759 1.00 87.88 349 ALA A CA 1
ATOM 2741 C C . ALA A 1 349 ? -7.749 -11.091 35.716 1.00 87.88 349 ALA A C 1
ATOM 2743 O O . ALA A 1 349 ? -7.281 -11.567 36.750 1.00 87.88 349 ALA A O 1
ATOM 2744 N N . GLU A 1 350 ? -7.127 -11.210 34.539 1.00 84.75 350 GLU A N 1
ATOM 2745 C CA . GLU A 1 350 ? -5.903 -12.002 34.349 1.00 84.75 350 GLU A CA 1
ATOM 2746 C C . GLU A 1 350 ? -4.674 -11.328 34.979 1.00 84.75 350 GLU A C 1
ATOM 2748 O O . GLU A 1 350 ? -3.816 -12.020 35.521 1.00 84.75 350 GLU A O 1
ATOM 2753 N N . TYR A 1 351 ? -4.560 -9.994 34.899 1.00 81.88 351 TYR A N 1
ATOM 2754 C CA . TYR A 1 351 ? -3.314 -9.303 35.268 1.00 81.88 351 TYR A CA 1
ATOM 2755 C C . TYR A 1 351 ? -3.313 -8.676 36.652 1.00 81.88 351 TYR A C 1
ATOM 2757 O O . TYR A 1 351 ? -2.236 -8.549 37.234 1.00 81.88 351 TYR A O 1
ATOM 2765 N N . PHE A 1 352 ? -4.470 -8.258 37.163 1.00 86.81 352 PHE A N 1
ATOM 2766 C CA . PHE A 1 352 ? -4.554 -7.711 38.519 1.00 86.81 352 PHE A CA 1
ATOM 2767 C C . PHE A 1 352 ? -5.135 -8.718 39.508 1.00 86.81 352 PHE A C 1
ATOM 2769 O O . PHE A 1 352 ? -4.881 -8.574 40.698 1.00 86.81 352 PHE A O 1
ATOM 2776 N N . SER A 1 353 ? -5.902 -9.708 39.025 1.00 87.69 353 SER A N 1
ATOM 2777 C CA . SER A 1 353 ? -6.647 -10.678 39.844 1.00 87.69 353 SER A CA 1
ATOM 2778 C C . SER A 1 353 ? -7.293 -10.042 41.089 1.00 87.69 353 SER A C 1
ATOM 2780 O O . SER A 1 353 ? -7.034 -10.486 42.206 1.00 87.69 353 SER A O 1
ATOM 2782 N N . PRO A 1 354 ? -8.082 -8.962 40.914 1.00 93.44 354 PRO A N 1
ATOM 2783 C CA . PRO A 1 354 ? -8.593 -8.178 42.030 1.00 93.44 354 PRO A CA 1
ATOM 2784 C C . PRO A 1 354 ? -9.730 -8.912 42.747 1.00 93.44 354 PRO A C 1
ATOM 2786 O O . PRO A 1 354 ? -10.537 -9.586 42.104 1.00 93.44 354 PRO A O 1
ATOM 2789 N N . GLU A 1 355 ? -9.871 -8.696 44.054 1.00 93.81 355 GLU A N 1
ATOM 2790 C CA . GLU A 1 355 ? -11.099 -9.059 44.768 1.00 93.81 355 GLU A CA 1
ATOM 2791 C C . GLU A 1 355 ? -12.192 -8.025 44.469 1.00 93.81 355 GLU A C 1
ATOM 2793 O O . GLU A 1 355 ? -13.341 -8.379 44.191 1.00 93.81 355 GLU A O 1
ATOM 2798 N N . LYS A 1 356 ? -11.817 -6.735 44.472 1.00 96.94 356 LYS A N 1
ATOM 2799 C CA . LYS A 1 356 ? -12.707 -5.599 44.198 1.00 96.94 356 LYS A CA 1
ATOM 2800 C C . LYS A 1 356 ? -12.179 -4.695 43.094 1.00 96.94 356 LYS A C 1
ATOM 2802 O O . LYS A 1 356 ? -11.045 -4.217 43.147 1.00 96.94 356 LYS A O 1
ATOM 2807 N N . ALA A 1 357 ? -13.049 -4.378 42.136 1.00 97.12 357 ALA A N 1
ATOM 2808 C CA . ALA A 1 357 ? -12.729 -3.514 41.000 1.00 97.12 357 ALA A CA 1
ATOM 2809 C C . ALA A 1 357 ? -13.740 -2.369 40.837 1.00 97.12 357 ALA A C 1
ATOM 2811 O O . ALA A 1 357 ? -14.937 -2.549 41.068 1.00 97.12 357 ALA A O 1
ATOM 2812 N N . LEU A 1 358 ? -13.268 -1.204 40.395 1.00 97.31 358 LEU A N 1
ATOM 2813 C CA . LEU A 1 358 ? -14.114 -0.071 40.012 1.00 97.31 358 LEU A CA 1
ATOM 2814 C C . LEU A 1 358 ? -13.829 0.337 38.569 1.00 97.31 358 LEU A C 1
ATOM 2816 O O . LEU A 1 358 ? -12.680 0.592 38.229 1.00 97.31 358 LEU A O 1
ATOM 2820 N N . ASP A 1 359 ? -14.877 0.474 37.760 1.00 95.56 359 ASP A N 1
ATOM 2821 C CA . ASP A 1 359 ? -14.806 0.998 36.396 1.00 95.56 359 ASP A CA 1
ATOM 2822 C C . ASP A 1 359 ? -15.394 2.416 36.326 1.00 95.56 359 ASP A C 1
ATOM 2824 O O . ASP A 1 359 ? -16.582 2.640 36.574 1.00 95.56 359 ASP A O 1
ATOM 2828 N N . VAL A 1 360 ? -14.544 3.395 36.032 1.00 91.69 360 VAL A N 1
ATOM 2829 C CA . VAL A 1 360 ? -14.885 4.817 35.952 1.00 91.69 360 VAL A CA 1
ATOM 2830 C C . VAL A 1 360 ? -15.156 5.198 34.501 1.00 91.69 360 VAL A C 1
ATOM 2832 O O . VAL A 1 360 ? -14.314 4.967 33.637 1.00 91.69 360 VAL A O 1
ATOM 2835 N N . GLY A 1 361 ? -16.325 5.796 34.251 1.00 84.38 361 GLY A N 1
ATOM 2836 C CA . GLY A 1 361 ? -16.845 6.001 32.895 1.00 84.38 361 GLY A CA 1
ATOM 2837 C C . GLY A 1 361 ? -17.335 4.696 32.273 1.00 84.38 361 GLY A C 1
ATOM 2838 O O . GLY A 1 361 ? -17.096 4.417 31.102 1.00 84.38 361 GLY A O 1
ATOM 2839 N N . CYS A 1 362 ? -17.999 3.865 33.080 1.00 83.25 362 CYS A N 1
ATOM 2840 C CA . CYS A 1 362 ? -18.374 2.499 32.712 1.00 83.25 362 CYS A CA 1
ATOM 2841 C C . CYS A 1 362 ? -19.437 2.404 31.600 1.00 83.25 362 CYS A C 1
ATOM 2843 O O . CYS A 1 362 ? -19.815 1.297 31.198 1.00 83.25 362 CYS A O 1
ATOM 2845 N N . ALA A 1 363 ? -19.963 3.530 31.110 1.00 83.25 363 ALA A N 1
ATOM 2846 C CA . ALA A 1 363 ? -21.046 3.603 30.144 1.00 83.25 363 ALA A CA 1
ATOM 2847 C C . ALA A 1 363 ? -22.263 2.772 30.599 1.00 83.25 363 ALA A C 1
ATOM 2849 O O . ALA A 1 363 ? -22.920 3.089 31.588 1.00 83.25 363 ALA A O 1
ATOM 2850 N N . LYS A 1 364 ? -22.586 1.691 29.877 1.00 84.25 364 LYS A N 1
ATOM 2851 C CA . LYS A 1 364 ? -23.681 0.765 30.227 1.00 84.25 364 LYS A CA 1
ATOM 2852 C C . LYS A 1 364 ? -23.248 -0.343 31.203 1.00 84.25 364 LYS A C 1
ATOM 2854 O O . LYS A 1 364 ? -24.036 -1.241 31.480 1.00 84.25 364 LYS A O 1
ATOM 2859 N N . GLY A 1 365 ? -22.007 -0.322 31.688 1.00 87.00 365 GLY A N 1
ATOM 2860 C CA . GLY A 1 365 ? -21.450 -1.269 32.657 1.00 87.00 365 GLY A CA 1
ATOM 2861 C C . GLY A 1 365 ? -21.171 -2.670 32.115 1.00 87.00 365 GLY A C 1
ATOM 2862 O O . GLY A 1 365 ? -21.271 -3.648 32.855 1.00 87.00 365 GLY A O 1
ATOM 2863 N N . PHE A 1 366 ? -20.835 -2.799 30.829 1.00 90.00 366 PHE A N 1
ATOM 2864 C CA . PHE A 1 366 ? -20.531 -4.105 30.234 1.00 90.00 366 PHE A CA 1
ATOM 2865 C C . PHE A 1 366 ? -19.254 -4.728 30.813 1.00 90.00 366 PHE A C 1
ATOM 2867 O O . PHE A 1 366 ? -19.255 -5.920 31.110 1.00 90.00 366 PHE A O 1
ATOM 2874 N N . THR A 1 367 ? -18.209 -3.939 31.073 1.00 91.06 367 THR A N 1
ATOM 2875 C CA . THR A 1 367 ? -16.988 -4.423 31.742 1.00 91.06 367 THR A CA 1
ATOM 2876 C C . THR A 1 367 ? -17.290 -4.906 33.160 1.00 91.06 367 THR A C 1
ATOM 2878 O O . THR A 1 367 ? -16.888 -6.006 33.536 1.00 91.06 367 THR A O 1
ATOM 2881 N N . VAL A 1 368 ? -18.094 -4.147 33.916 1.00 94.56 368 VAL A N 1
ATOM 2882 C CA . VAL A 1 368 ? -18.570 -4.541 35.255 1.00 94.56 368 VAL A CA 1
ATOM 2883 C C . VAL A 1 368 ? -19.291 -5.889 35.204 1.00 94.56 368 VAL A C 1
ATOM 2885 O O . VAL A 1 368 ? -18.994 -6.777 35.998 1.00 94.56 368 VAL A O 1
ATOM 2888 N N . LYS A 1 369 ? -20.192 -6.083 34.233 1.00 94.19 369 LYS A N 1
ATOM 2889 C CA . LYS A 1 369 ? -20.892 -7.360 34.017 1.00 94.19 369 LYS A CA 1
ATOM 2890 C C . LYS A 1 369 ? -19.920 -8.521 33.819 1.00 94.19 369 LYS A C 1
ATOM 2892 O O . LYS A 1 369 ? -20.033 -9.515 34.529 1.00 94.19 369 LYS A O 1
ATOM 2897 N N . ARG A 1 370 ? -18.945 -8.377 32.921 1.00 93.19 370 ARG A N 1
ATOM 2898 C CA . ARG A 1 370 ? -17.969 -9.436 32.613 1.00 93.19 370 ARG A CA 1
ATOM 2899 C C . ARG A 1 370 ? -17.035 -9.755 33.779 1.00 93.19 370 ARG A C 1
ATOM 2901 O O . ARG A 1 370 ? -16.660 -10.914 33.941 1.00 93.19 370 ARG A O 1
ATOM 2908 N N . LEU A 1 371 ? -16.673 -8.767 34.595 1.00 94.56 371 LEU A N 1
ATOM 2909 C CA . LEU A 1 371 ? -15.894 -8.993 35.816 1.00 94.56 371 LEU A CA 1
ATOM 2910 C C . LEU A 1 371 ? -16.702 -9.770 36.863 1.00 94.56 371 LEU A C 1
ATOM 2912 O O . LEU A 1 371 ? -16.201 -10.744 37.421 1.00 94.56 371 LEU A O 1
ATOM 2916 N N . ARG A 1 372 ? -17.975 -9.412 37.073 1.00 94.69 372 ARG A N 1
ATOM 2917 C CA . ARG A 1 372 ? -18.848 -10.135 38.014 1.00 94.69 372 ARG A CA 1
ATOM 2918 C C . ARG A 1 372 ? -19.154 -11.562 37.559 1.00 94.69 372 ARG A C 1
ATOM 2920 O O . ARG A 1 372 ? -19.165 -12.462 38.389 1.00 94.69 372 ARG A O 1
ATOM 2927 N N . GLU A 1 373 ? -19.323 -11.794 36.257 1.00 93.56 373 GLU A N 1
ATOM 2928 C CA . GLU A 1 373 ? -19.448 -13.146 35.678 1.00 93.56 373 GLU A CA 1
ATOM 2929 C C . GLU A 1 373 ? -18.214 -14.030 35.950 1.00 93.56 373 GLU A C 1
ATOM 2931 O O . GLU A 1 373 ? -18.314 -15.252 35.911 1.00 93.56 373 GLU A O 1
ATOM 2936 N N . ARG A 1 374 ? -17.064 -13.423 36.275 1.00 92.44 374 ARG A N 1
ATOM 2937 C CA . ARG A 1 374 ? -15.812 -14.099 36.656 1.00 92.44 374 ARG A CA 1
ATOM 2938 C C . ARG A 1 374 ? -15.594 -14.174 38.172 1.00 92.44 374 ARG A C 1
ATOM 2940 O O . ARG A 1 374 ? -14.515 -14.557 38.605 1.00 92.44 374 ARG A O 1
ATOM 2947 N N . GLY A 1 375 ? -16.590 -13.799 38.975 1.00 93.88 375 GLY A N 1
ATOM 2948 C CA . GLY A 1 375 ? -16.516 -13.845 40.438 1.00 93.88 375 GLY A CA 1
ATOM 2949 C C . GLY A 1 375 ? -15.822 -12.649 41.098 1.00 93.88 375 GLY A C 1
ATOM 2950 O O . GLY A 1 375 ? -15.595 -12.687 42.302 1.00 93.88 375 GLY A O 1
ATOM 2951 N N . ILE A 1 376 ? -15.508 -11.583 40.355 1.00 96.56 376 ILE A N 1
ATOM 2952 C CA . ILE A 1 376 ? -14.895 -10.361 40.902 1.00 96.56 376 ILE A CA 1
ATOM 2953 C C . ILE A 1 376 ? -15.996 -9.416 41.404 1.00 96.56 376 ILE A C 1
ATOM 2955 O O . ILE A 1 376 ? -16.972 -9.166 40.688 1.00 96.56 376 ILE A O 1
ATOM 2959 N N . ASP A 1 377 ? -15.844 -8.826 42.596 1.00 97.00 377 ASP A N 1
ATOM 2960 C CA . ASP A 1 377 ? -16.798 -7.837 43.114 1.00 97.00 377 ASP A CA 1
ATOM 2961 C C . ASP A 1 377 ? -16.566 -6.461 42.462 1.00 97.00 377 ASP A C 1
ATOM 2963 O O . ASP A 1 377 ? -15.871 -5.585 42.983 1.00 97.00 377 ASP A O 1
ATOM 2967 N N . ALA A 1 378 ? -17.121 -6.298 41.257 1.00 97.19 378 ALA A N 1
ATOM 2968 C CA . ALA A 1 378 ? -16.921 -5.121 40.416 1.00 97.19 378 ALA A CA 1
ATOM 2969 C C . ALA A 1 378 ? -18.079 -4.110 40.480 1.00 97.19 378 ALA A C 1
ATOM 2971 O O . ALA A 1 378 ? -19.256 -4.486 40.462 1.00 97.19 378 ALA A O 1
ATOM 2972 N N . TYR A 1 379 ? -17.737 -2.821 40.468 1.00 97.44 379 TYR A N 1
ATOM 2973 C CA . TYR A 1 379 ? -18.663 -1.685 40.495 1.00 97.44 379 TYR A CA 1
ATOM 2974 C C . TYR A 1 379 ? -18.356 -0.711 39.357 1.00 97.44 379 TYR A C 1
ATOM 2976 O O . TYR A 1 379 ? -17.244 -0.695 38.834 1.00 97.44 379 TYR A O 1
ATOM 2984 N N . GLY A 1 380 ? -19.332 0.116 38.980 1.00 95.12 380 GLY A N 1
ATOM 2985 C CA . GLY A 1 380 ? -19.161 1.125 37.934 1.00 95.12 380 GLY A CA 1
ATOM 2986 C C . GLY A 1 380 ? -19.680 2.503 38.327 1.00 95.12 380 GLY A C 1
ATOM 2987 O O . GLY A 1 380 ? -20.647 2.615 39.086 1.00 95.12 380 GLY A O 1
ATOM 2988 N N . ILE A 1 381 ? -19.076 3.554 37.773 1.00 90.81 381 ILE A N 1
ATOM 2989 C CA . ILE A 1 381 ? -19.664 4.899 37.766 1.00 90.81 381 ILE A CA 1
ATOM 2990 C C . ILE A 1 381 ? -19.675 5.521 36.388 1.00 90.81 381 ILE A C 1
ATOM 2992 O O . ILE A 1 381 ? -18.787 5.274 35.576 1.00 90.81 381 ILE A O 1
ATOM 2996 N N . ASP A 1 382 ? -20.673 6.363 36.151 1.00 85.56 382 ASP A N 1
ATOM 2997 C CA . ASP A 1 382 ? -20.733 7.214 34.971 1.00 85.56 382 ASP A CA 1
ATOM 2998 C C . ASP A 1 382 ? -21.442 8.536 35.300 1.00 85.56 382 ASP A C 1
ATOM 3000 O O . ASP A 1 382 ? -22.384 8.567 36.098 1.00 85.56 382 ASP A O 1
ATOM 3004 N N . ILE A 1 383 ? -21.007 9.636 34.684 1.00 74.88 383 ILE A N 1
ATOM 3005 C CA . ILE A 1 383 ? -21.650 10.947 34.848 1.00 74.88 383 ILE A CA 1
ATOM 3006 C C . ILE A 1 383 ? -23.000 11.005 34.107 1.00 74.88 383 ILE A C 1
ATOM 3008 O O . ILE A 1 383 ? -23.911 11.749 34.491 1.00 74.88 383 ILE A O 1
ATOM 3012 N N . SER A 1 384 ? -23.157 10.182 33.065 1.00 70.69 384 SER A N 1
ATOM 3013 C CA . SER A 1 384 ? -24.341 10.100 32.218 1.00 70.69 384 SER A CA 1
ATOM 3014 C C . SER A 1 384 ? -25.461 9.314 32.897 1.00 70.69 384 SER A C 1
ATOM 3016 O O . SER A 1 384 ? -25.442 8.085 32.996 1.00 70.69 384 SER A O 1
ATOM 3018 N N . ALA A 1 385 ? -26.520 10.022 33.299 1.00 70.94 385 ALA A N 1
ATOM 3019 C CA . ALA A 1 385 ? -27.729 9.397 33.843 1.00 70.94 385 ALA A CA 1
ATOM 3020 C C . ALA A 1 385 ? -28.373 8.409 32.849 1.00 70.94 385 ALA A C 1
ATOM 3022 O O . ALA A 1 385 ? -28.943 7.390 33.248 1.00 70.94 385 ALA A O 1
ATOM 3023 N N . TYR A 1 386 ? -28.262 8.690 31.548 1.00 71.94 386 TYR A N 1
ATOM 3024 C CA . TYR A 1 386 ? -28.750 7.806 30.495 1.00 71.94 386 TYR A CA 1
ATOM 3025 C C . TYR A 1 386 ? -27.968 6.489 30.450 1.00 71.94 386 TYR A C 1
ATOM 3027 O O . TYR A 1 386 ? -28.575 5.421 30.358 1.00 71.94 386 TYR A O 1
ATOM 3035 N N . ALA A 1 387 ? -26.638 6.547 30.544 1.00 71.81 387 ALA A N 1
ATOM 3036 C CA . ALA A 1 387 ? -25.791 5.360 30.490 1.00 71.81 387 ALA A CA 1
ATOM 3037 C C . ALA A 1 387 ? -26.087 4.410 31.665 1.00 71.81 387 ALA A C 1
ATOM 3039 O O . ALA A 1 387 ? -26.372 3.230 31.447 1.00 71.81 387 ALA A O 1
ATOM 3040 N N . VAL A 1 388 ? -26.178 4.964 32.880 1.00 79.94 388 VAL A N 1
ATOM 3041 C CA . VAL A 1 388 ? -26.529 4.219 34.102 1.00 79.94 388 VAL A CA 1
ATOM 3042 C C . VAL A 1 388 ? -27.945 3.637 34.031 1.00 79.94 388 VAL A C 1
ATOM 3044 O O . VAL A 1 388 ? -28.164 2.466 34.339 1.00 79.94 388 VAL A O 1
ATOM 3047 N N . SER A 1 389 ? -28.936 4.425 33.602 1.00 80.12 389 SER A N 1
ATOM 3048 C CA . SER A 1 389 ? -30.327 3.950 33.523 1.00 80.12 389 SER A CA 1
ATOM 3049 C C . SER A 1 389 ? -30.542 2.883 32.443 1.00 80.12 389 SER A C 1
ATOM 3051 O O . SER A 1 389 ? -31.402 2.013 32.628 1.00 80.12 389 SER A O 1
ATOM 3053 N N . SER A 1 390 ? -29.734 2.910 31.379 1.00 81.62 390 SER A N 1
ATOM 3054 C CA . SER A 1 390 ? -29.758 1.970 30.248 1.00 81.62 390 SER A CA 1
ATOM 3055 C C . SER A 1 390 ? -28.858 0.740 30.430 1.00 81.62 390 SER A C 1
ATOM 3057 O O . SER A 1 390 ? -28.736 -0.066 29.503 1.00 81.62 390 SER A O 1
ATOM 3059 N N . ALA A 1 391 ? -28.204 0.591 31.585 1.00 85.19 391 ALA A N 1
ATOM 3060 C CA . ALA A 1 391 ? -27.376 -0.570 31.892 1.00 85.19 391 ALA A CA 1
ATOM 3061 C C . ALA A 1 391 ? -28.205 -1.874 31.962 1.00 85.19 391 ALA A C 1
ATOM 3063 O O . ALA A 1 391 ? -29.390 -1.835 32.325 1.00 85.19 391 ALA A O 1
ATOM 3064 N N . PRO A 1 392 ? -27.613 -3.050 31.660 1.00 87.31 392 PRO A N 1
ATOM 3065 C CA . PRO A 1 392 ? -28.291 -4.335 31.806 1.00 87.31 392 PRO A CA 1
ATOM 3066 C C . PRO A 1 392 ? -28.828 -4.544 33.226 1.00 87.31 392 PRO A C 1
ATOM 3068 O O . PRO A 1 392 ? -28.149 -4.242 34.209 1.00 87.31 392 PRO A O 1
ATOM 3071 N N . LYS A 1 393 ? -30.028 -5.134 33.343 1.00 88.00 393 LYS A N 1
ATOM 3072 C CA . LYS A 1 393 ? -30.675 -5.400 34.643 1.00 88.00 393 LYS A CA 1
ATOM 3073 C C . LYS A 1 393 ? -29.767 -6.165 35.615 1.00 88.00 393 LYS A C 1
ATOM 3075 O O . LYS A 1 393 ? -29.796 -5.873 36.802 1.00 88.00 393 LYS A O 1
ATOM 3080 N N . SER A 1 394 ? -28.937 -7.079 35.106 1.00 88.69 394 SER A N 1
ATOM 3081 C CA . SER A 1 394 ? -28.014 -7.899 35.904 1.00 88.69 394 SER A CA 1
ATOM 3082 C C . SER A 1 394 ? -26.945 -7.101 36.654 1.00 88.69 394 SER A C 1
ATOM 3084 O O . SER A 1 394 ? -26.427 -7.587 37.654 1.00 88.69 394 SER A O 1
ATOM 3086 N N . VAL A 1 395 ? -26.613 -5.888 36.197 1.00 91.56 395 VAL A N 1
ATOM 3087 C CA . VAL A 1 395 ? -25.562 -5.058 36.807 1.00 91.56 395 VAL A CA 1
ATOM 3088 C C . VAL A 1 395 ? -26.009 -3.680 37.256 1.00 91.56 395 VAL A C 1
ATOM 3090 O O . VAL A 1 395 ? -25.238 -2.967 37.889 1.00 91.56 395 VAL A O 1
ATOM 3093 N N . LYS A 1 396 ? -27.260 -3.307 36.984 1.00 91.31 396 LYS A N 1
ATOM 3094 C CA . LYS A 1 396 ? -27.781 -1.966 37.260 1.00 91.31 396 LYS A CA 1
ATOM 3095 C C . LYS A 1 396 ? -27.623 -1.534 38.724 1.00 91.31 396 LYS A C 1
ATOM 3097 O O . LYS A 1 396 ? -27.358 -0.369 38.978 1.00 91.31 396 LYS A O 1
ATOM 3102 N N . GLN A 1 397 ? -27.723 -2.465 39.675 1.00 93.00 397 GLN A N 1
ATOM 3103 C CA . GLN A 1 397 ? -27.526 -2.195 41.108 1.00 93.00 397 GLN A CA 1
ATOM 3104 C C . GLN A 1 397 ? -26.060 -1.947 41.516 1.00 93.00 397 GLN A C 1
ATOM 3106 O O . GLN A 1 397 ? -25.802 -1.407 42.587 1.00 93.00 397 GLN A O 1
ATOM 3111 N N . PHE A 1 398 ? -25.099 -2.324 40.669 1.00 94.69 398 PHE A N 1
ATOM 3112 C CA . PHE A 1 398 ? -23.660 -2.173 40.916 1.00 94.69 398 PHE A CA 1
ATOM 3113 C C . PHE A 1 398 ? -23.062 -0.949 40.212 1.00 94.69 398 PHE A C 1
ATOM 3115 O O . PHE A 1 398 ? -21.861 -0.702 40.310 1.00 94.69 398 PHE A O 1
ATOM 3122 N N . ILE A 1 399 ? -23.893 -0.177 39.506 1.00 92.12 399 ILE A N 1
ATOM 3123 C CA . ILE A 1 399 ? -23.489 1.019 38.772 1.00 92.12 399 ILE A CA 1
ATOM 3124 C C . ILE A 1 399 ? -24.170 2.234 39.398 1.00 92.12 399 ILE A C 1
ATOM 3126 O O . ILE A 1 399 ? -25.370 2.209 39.668 1.00 92.12 399 ILE A O 1
ATOM 3130 N N . LYS A 1 400 ? -23.418 3.315 39.616 1.00 89.00 400 LYS A N 1
ATOM 3131 C CA . LYS A 1 400 ? -23.940 4.567 40.182 1.00 89.00 400 LYS A CA 1
ATOM 3132 C C . LYS A 1 400 ? -23.715 5.743 39.237 1.00 89.00 400 LYS A C 1
ATOM 3134 O O . LYS A 1 400 ? -22.693 5.825 38.564 1.00 89.00 400 LYS A O 1
ATOM 3139 N N . LYS A 1 401 ? -24.648 6.700 39.234 1.00 84.44 401 LYS A N 1
ATOM 3140 C CA . LYS A 1 401 ? -24.391 8.015 38.638 1.00 84.44 401 LYS A CA 1
ATOM 3141 C C . LYS A 1 401 ? -23.454 8.783 39.569 1.00 84.44 401 LYS A C 1
ATOM 3143 O O . LYS A 1 401 ? -23.858 9.105 40.684 1.00 84.44 401 LYS A O 1
ATOM 3148 N N . ALA A 1 402 ? -22.236 9.061 39.127 1.00 81.19 402 ALA A N 1
ATOM 3149 C CA . ALA A 1 402 ? -21.261 9.822 39.900 1.00 81.19 402 ALA A CA 1
ATOM 3150 C C . ALA A 1 402 ? -20.211 10.461 38.989 1.00 81.19 402 ALA A C 1
ATOM 3152 O O . ALA A 1 402 ? -20.016 10.039 37.851 1.00 81.19 402 ALA A O 1
ATOM 3153 N N . ASP A 1 403 ? -19.538 11.476 39.518 1.00 80.56 403 ASP A N 1
ATOM 3154 C CA . ASP A 1 403 ? -18.461 12.183 38.838 1.00 80.56 403 ASP A CA 1
ATOM 3155 C C . ASP A 1 403 ? -17.102 11.605 39.272 1.00 80.56 403 ASP A C 1
ATOM 3157 O O . ASP A 1 403 ? -16.885 11.330 40.452 1.00 80.56 403 ASP A O 1
ATOM 3161 N N . ILE A 1 404 ? -16.159 11.455 38.339 1.00 86.56 404 ILE A N 1
ATOM 3162 C CA . ILE A 1 404 ? -14.765 11.085 38.639 1.00 86.56 404 ILE A CA 1
ATOM 3163 C C . ILE A 1 404 ? -14.090 12.084 39.594 1.00 86.56 404 ILE A C 1
ATOM 3165 O O . ILE A 1 404 ? -13.154 11.732 40.307 1.00 86.56 404 ILE A O 1
ATOM 3169 N N . LEU A 1 405 ? -14.579 13.325 39.645 1.00 85.56 405 LEU A N 1
ATOM 3170 C CA . LEU A 1 405 ? -14.126 14.359 40.572 1.00 85.56 405 LEU A CA 1
ATOM 3171 C C . LEU A 1 405 ? -14.676 14.195 41.997 1.00 85.56 405 LEU A C 1
ATOM 3173 O O . LEU A 1 405 ? -14.294 14.975 42.874 1.00 85.56 405 LEU A O 1
ATOM 3177 N N . SER A 1 406 ? -15.582 13.240 42.229 1.00 84.25 406 SER A N 1
ATOM 3178 C CA . SER A 1 406 ? -16.134 12.912 43.544 1.00 84.25 406 SER A CA 1
ATOM 3179 C C . SER A 1 406 ? -16.654 11.470 43.562 1.00 84.25 406 SER A C 1
ATOM 3181 O O . SER A 1 406 ? -17.836 11.199 43.332 1.00 84.25 406 SER A O 1
ATOM 3183 N N . ILE A 1 407 ? -15.750 10.526 43.829 1.00 91.12 407 ILE A N 1
ATOM 3184 C CA . ILE A 1 407 ? -16.067 9.097 43.781 1.00 91.12 407 ILE A CA 1
ATOM 3185 C C . ILE A 1 407 ? -16.720 8.675 45.116 1.00 91.12 407 ILE A C 1
ATOM 3187 O O . ILE A 1 407 ? -16.091 8.821 46.168 1.00 91.12 407 ILE A O 1
ATOM 3191 N N . PRO A 1 408 ? -17.954 8.121 45.121 1.00 90.69 408 PRO A N 1
ATOM 3192 C CA . PRO A 1 408 ? -18.771 7.937 46.327 1.00 90.69 408 PRO A CA 1
ATOM 3193 C C . PRO A 1 408 ? -18.418 6.655 47.101 1.00 90.69 408 PRO A C 1
ATOM 3195 O O . PRO A 1 408 ? -19.296 5.865 47.458 1.00 90.69 408 PRO A O 1
ATOM 3198 N N . TRP A 1 409 ? -17.126 6.439 47.336 1.00 94.38 409 TRP A N 1
ATOM 3199 C CA . TRP A 1 409 ? -16.598 5.318 48.105 1.00 94.38 409 TRP A CA 1
ATOM 3200 C C . TRP A 1 409 ? -15.439 5.751 49.013 1.00 94.38 409 TRP A C 1
ATOM 3202 O O . TRP A 1 409 ? -14.708 6.687 48.669 1.00 94.38 409 TRP A O 1
ATOM 3212 N N . PRO A 1 410 ? -15.270 5.087 50.169 1.00 93.38 410 PRO A N 1
ATOM 3213 C CA . PRO A 1 410 ? -14.116 5.242 51.042 1.00 93.38 410 PRO A CA 1
ATOM 3214 C C . PRO A 1 410 ? -12.760 4.979 50.384 1.00 93.38 410 PRO A C 1
ATOM 3216 O O . PRO A 1 410 ? -12.631 4.418 49.293 1.00 93.38 410 PRO A O 1
ATOM 3219 N N . ASP A 1 411 ? -11.725 5.374 51.109 1.00 94.25 411 ASP A N 1
ATOM 3220 C CA . ASP A 1 411 ? -10.337 5.224 50.704 1.00 94.25 411 ASP A CA 1
ATOM 3221 C C . ASP A 1 411 ? -9.920 3.748 50.611 1.00 94.25 411 ASP A C 1
ATOM 3223 O O . ASP A 1 411 ? -10.231 2.941 51.485 1.00 94.25 411 ASP A O 1
ATOM 3227 N N . ASN A 1 412 ? -9.123 3.415 49.593 1.00 94.50 412 ASN A N 1
ATOM 3228 C CA . ASN A 1 412 ? -8.568 2.077 49.340 1.00 94.50 412 ASN A CA 1
ATOM 3229 C C . ASN A 1 412 ? -9.610 0.946 49.241 1.00 94.50 412 ASN A C 1
ATOM 3231 O O . ASN A 1 412 ? -9.308 -0.192 49.596 1.00 94.50 412 ASN A O 1
ATOM 3235 N N . GLN A 1 413 ? -10.826 1.240 48.783 1.00 95.38 413 GLN A N 1
ATOM 3236 C CA . GLN A 1 413 ? -11.877 0.234 48.653 1.00 95.38 413 GLN A CA 1
ATOM 3237 C C . GLN A 1 413 ? -11.642 -0.773 47.515 1.00 95.38 413 GLN A C 1
ATOM 3239 O O . GLN A 1 413 ? -12.126 -1.902 47.603 1.00 95.38 413 GLN A O 1
ATOM 3244 N N . PHE A 1 414 ? -10.944 -0.376 46.450 1.00 96.88 414 PHE A N 1
ATOM 3245 C CA . PHE A 1 414 ? -10.792 -1.189 45.241 1.00 96.88 414 PHE A CA 1
ATOM 3246 C C . PHE A 1 414 ? -9.331 -1.559 45.013 1.00 96.88 414 PHE A C 1
ATOM 3248 O O . PHE A 1 414 ? -8.470 -0.679 45.029 1.00 96.88 414 PHE A O 1
ATOM 3255 N N . ASP A 1 415 ? -9.048 -2.838 44.762 1.00 95.12 415 ASP A N 1
ATOM 3256 C CA . ASP A 1 415 ? -7.700 -3.302 44.412 1.00 95.12 415 ASP A CA 1
ATOM 3257 C C . ASP A 1 415 ? -7.258 -2.673 43.083 1.00 95.12 415 ASP A C 1
ATOM 3259 O O . ASP A 1 415 ? -6.128 -2.195 42.954 1.00 95.12 415 ASP A O 1
ATOM 3263 N N . VAL A 1 416 ? -8.193 -2.577 42.128 1.00 95.44 416 VAL A N 1
ATOM 3264 C CA . VAL A 1 416 ? -7.978 -1.934 40.830 1.00 95.44 416 VAL A CA 1
ATOM 3265 C C . VAL A 1 416 ? -9.076 -0.932 40.476 1.00 95.44 416 VAL A C 1
ATOM 3267 O O . VAL A 1 416 ? -10.269 -1.195 40.647 1.00 95.44 416 VAL A O 1
ATOM 3270 N N . VAL A 1 417 ? -8.666 0.210 39.926 1.00 96.62 417 VAL A N 1
ATOM 3271 C CA . VAL A 1 417 ? -9.562 1.195 39.307 1.00 96.62 417 VAL A CA 1
ATOM 3272 C C . VAL A 1 417 ? -9.251 1.295 37.818 1.00 96.62 417 VAL A C 1
ATOM 3274 O O . VAL A 1 417 ? -8.134 1.657 37.444 1.00 96.62 417 VAL A O 1
ATOM 3277 N N . SER A 1 418 ? -10.230 0.986 36.965 1.00 94.50 418 SER A N 1
ATOM 3278 C CA . SER A 1 418 ? -10.161 1.215 35.524 1.00 94.50 418 SER A CA 1
ATOM 3279 C C . SER A 1 418 ? -10.790 2.550 35.130 1.00 94.50 418 SER A C 1
ATOM 3281 O O . SER A 1 418 ? -11.807 2.953 35.684 1.00 94.50 418 SER A O 1
ATOM 3283 N N . CYS A 1 419 ? -10.177 3.254 34.182 1.00 90.81 419 CYS A N 1
ATOM 3284 C CA . CYS A 1 419 ? -10.659 4.532 33.660 1.00 90.81 419 CYS A CA 1
ATOM 3285 C C . CYS A 1 419 ? -10.288 4.647 32.176 1.00 90.81 419 CYS A C 1
ATOM 3287 O O . CYS A 1 419 ? -9.230 5.167 31.811 1.00 90.81 419 CYS A O 1
ATOM 3289 N N . ILE A 1 420 ? -11.129 4.087 31.309 1.00 84.31 420 ILE A N 1
ATOM 3290 C CA . ILE A 1 420 ? -10.893 4.043 29.860 1.00 84.31 420 ILE A CA 1
ATOM 3291 C C . ILE A 1 420 ? -11.673 5.166 29.183 1.00 84.31 420 ILE A C 1
ATOM 3293 O O . ILE A 1 420 ? -12.817 5.431 29.532 1.00 84.31 420 ILE A O 1
ATOM 3297 N N . GLU A 1 421 ? -11.004 5.864 28.265 1.00 74.50 421 GLU A N 1
ATOM 3298 C CA . GLU A 1 421 ? -11.529 6.962 27.433 1.00 74.50 421 GLU A CA 1
ATOM 3299 C C . GLU A 1 421 ? -12.282 8.054 28.216 1.00 74.50 421 GLU A C 1
ATOM 3301 O O . GLU A 1 421 ? -13.052 8.819 27.663 1.00 74.50 421 GLU A O 1
ATOM 3306 N N . THR A 1 422 ? -12.042 8.168 29.525 1.00 76.94 422 THR A N 1
ATOM 3307 C CA . THR A 1 422 ? -12.802 9.078 30.397 1.00 76.94 422 THR A CA 1
ATOM 3308 C C . THR A 1 422 ? -11.992 10.313 30.766 1.00 76.94 422 THR A C 1
ATOM 3310 O O . THR A 1 422 ? -12.489 11.437 30.712 1.00 76.94 422 THR A O 1
ATOM 3313 N N . MET A 1 423 ? -10.708 10.143 31.098 1.00 78.81 423 MET A N 1
ATOM 3314 C CA . MET A 1 423 ? -9.857 11.263 31.520 1.00 78.81 423 MET A CA 1
ATOM 3315 C C . MET A 1 423 ? -9.633 12.305 30.423 1.00 78.81 423 MET A C 1
ATOM 3317 O O . MET A 1 423 ? -9.429 13.476 30.719 1.00 78.81 423 MET A O 1
ATOM 3321 N N . GLU A 1 424 ? -9.680 11.903 29.157 1.00 71.00 424 GLU A N 1
ATOM 3322 C CA . GLU A 1 424 ? -9.513 12.795 28.006 1.00 71.00 424 GLU A CA 1
ATOM 3323 C C . GLU A 1 424 ? -10.670 13.772 27.791 1.00 71.00 424 GLU A C 1
ATOM 3325 O O . GLU A 1 424 ? -10.537 14.714 27.006 1.00 71.00 424 GLU A O 1
ATOM 3330 N N . HIS A 1 425 ? -11.774 13.572 28.509 1.00 68.25 425 HIS A N 1
ATOM 3331 C CA . HIS A 1 425 ? -12.955 14.425 28.475 1.00 68.25 425 HIS A CA 1
ATOM 3332 C C . HIS A 1 425 ? -12.971 15.502 29.568 1.00 68.25 425 HIS A C 1
ATOM 3334 O O . HIS A 1 425 ? -13.814 16.397 29.517 1.00 68.25 425 HIS A O 1
ATOM 3340 N N . LEU A 1 426 ? -12.056 15.439 30.538 1.00 68.19 426 LEU A N 1
ATOM 3341 C CA . LEU A 1 426 ? -11.992 16.395 31.644 1.00 68.19 426 LEU A CA 1
ATOM 3342 C C . LEU A 1 426 ? -11.356 17.723 31.234 1.00 68.19 426 LEU A C 1
ATOM 3344 O O . LEU A 1 426 ? -10.630 17.814 30.248 1.00 68.19 426 LEU A O 1
ATOM 3348 N N . HIS A 1 427 ? -11.573 18.772 32.024 1.00 67.38 427 HIS A N 1
ATOM 3349 C CA . HIS A 1 427 ? -10.743 19.965 31.917 1.00 67.38 427 HIS A CA 1
ATOM 3350 C C . HIS A 1 427 ? -9.364 19.690 32.572 1.00 67.38 427 HIS A C 1
ATOM 3352 O O . HIS A 1 427 ? -9.313 19.081 33.638 1.00 67.38 427 HIS A O 1
ATOM 3358 N N . PRO A 1 428 ? -8.210 20.168 32.060 1.00 66.88 428 PRO A N 1
ATOM 3359 C CA . PRO A 1 428 ? -6.891 19.938 32.661 1.00 66.88 428 PRO A CA 1
ATOM 3360 C C . PRO A 1 428 ? -6.767 20.408 34.102 1.00 66.88 428 PRO A C 1
ATOM 3362 O O . PRO A 1 428 ? -6.023 19.816 34.872 1.00 66.88 428 PRO A O 1
ATOM 3365 N N . LYS A 1 429 ? -7.498 21.466 34.476 1.00 71.38 429 LYS A N 1
ATOM 3366 C CA . LYS A 1 429 ? -7.556 21.932 35.875 1.00 71.38 429 LYS A CA 1
ATOM 3367 C C . LYS A 1 429 ? -8.179 20.891 36.812 1.00 71.38 429 LYS A C 1
ATOM 3369 O O . LYS A 1 429 ? -7.932 20.925 38.010 1.00 71.38 429 LYS A O 1
ATOM 3374 N N . GLU A 1 430 ? -8.983 19.986 36.270 1.00 78.38 430 GLU A N 1
ATOM 3375 C CA . GLU A 1 430 ? -9.679 18.937 37.007 1.00 78.38 430 GLU A CA 1
ATOM 3376 C C . GLU A 1 430 ? -8.914 17.611 36.979 1.00 78.38 430 GLU A C 1
ATOM 3378 O O . GLU A 1 430 ? -9.167 16.758 37.824 1.00 78.38 430 GLU A O 1
ATOM 3383 N N . ILE A 1 431 ? -7.936 17.450 36.079 1.00 84.81 431 ILE A N 1
ATOM 3384 C CA . ILE A 1 431 ? -7.134 16.224 35.957 1.00 84.81 431 ILE A CA 1
ATOM 3385 C C . ILE A 1 431 ? -6.444 15.868 37.267 1.00 84.81 431 ILE A C 1
ATOM 3387 O O . ILE A 1 431 ? -6.571 14.736 37.722 1.00 84.81 431 ILE A O 1
ATOM 3391 N N . ASP A 1 432 ? -5.788 16.822 37.926 1.00 87.25 432 ASP A N 1
ATOM 3392 C CA . ASP A 1 432 ? -5.124 16.547 39.205 1.00 87.25 432 ASP A CA 1
ATOM 3393 C C . ASP A 1 432 ? -6.131 16.106 40.278 1.00 87.25 432 ASP A C 1
ATOM 3395 O O . ASP A 1 432 ? -5.846 15.223 41.087 1.00 87.25 432 ASP A O 1
ATOM 3399 N N . LYS A 1 433 ? -7.344 16.677 40.267 1.00 88.25 433 LYS A N 1
ATOM 3400 C CA . LYS A 1 433 ? -8.423 16.283 41.181 1.00 88.25 433 LYS A CA 1
ATOM 3401 C C . LYS A 1 433 ? -8.936 14.874 40.866 1.00 88.25 433 LYS A C 1
ATOM 3403 O O . LYS A 1 433 ? -9.062 14.080 41.791 1.00 88.25 433 LYS A O 1
ATOM 3408 N N . ALA A 1 434 ? -9.159 14.547 39.595 1.00 90.50 434 ALA A N 1
ATOM 3409 C CA . ALA A 1 434 ? -9.562 13.213 39.157 1.00 90.50 434 ALA A CA 1
ATOM 3410 C C . ALA A 1 434 ? -8.514 12.147 39.514 1.00 90.50 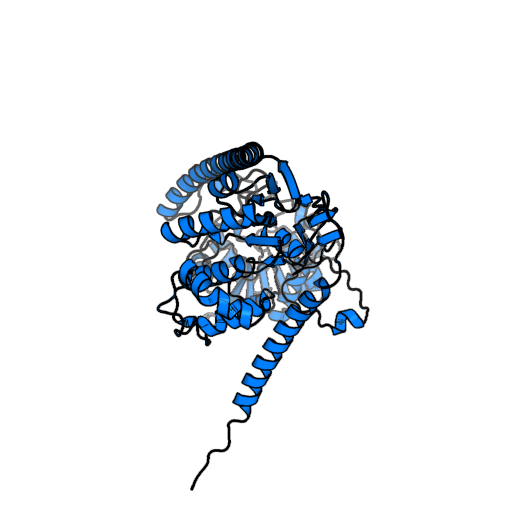434 ALA A C 1
ATOM 3412 O O . ALA A 1 434 ? -8.861 11.090 40.035 1.00 90.50 434 ALA A O 1
ATOM 3413 N N . ILE A 1 435 ? -7.222 12.434 39.301 1.00 93.69 435 ILE A N 1
ATOM 3414 C CA . ILE A 1 435 ? -6.130 11.529 39.691 1.00 93.69 435 ILE A CA 1
ATOM 3415 C C . ILE A 1 435 ? -6.139 11.315 41.207 1.00 93.69 435 ILE A C 1
ATOM 3417 O O . ILE A 1 435 ? -6.013 10.176 41.656 1.00 93.69 435 ILE A O 1
ATOM 3421 N N . ARG A 1 436 ? -6.314 12.381 42.004 1.00 93.44 436 ARG A N 1
ATOM 3422 C CA . ARG A 1 436 ? -6.414 12.269 43.467 1.00 93.44 436 ARG A CA 1
ATOM 3423 C C . ARG A 1 436 ? -7.590 11.406 43.900 1.00 93.44 436 ARG A C 1
ATOM 3425 O O . ARG A 1 436 ? -7.388 10.534 44.737 1.00 93.44 436 ARG A O 1
ATOM 3432 N N . GLU A 1 437 ? -8.770 11.604 43.322 1.00 94.25 437 GLU A N 1
ATOM 3433 C CA . GLU A 1 437 ? -9.960 10.816 43.658 1.00 94.25 437 GLU A CA 1
ATOM 3434 C C . GLU A 1 437 ? -9.805 9.341 43.285 1.00 94.25 437 GLU A C 1
ATOM 3436 O O . GLU A 1 437 ? -10.038 8.473 44.126 1.00 94.25 437 GLU A O 1
ATOM 3441 N N . MET A 1 438 ? -9.314 9.033 42.080 1.00 95.12 438 MET A N 1
ATOM 3442 C CA . MET A 1 438 ? -9.025 7.646 41.702 1.00 95.12 438 MET A CA 1
ATOM 3443 C C . MET A 1 438 ? -7.976 7.030 42.630 1.00 95.12 438 MET A C 1
ATOM 3445 O O . MET A 1 438 ? -8.185 5.947 43.173 1.00 95.12 438 MET A O 1
ATOM 3449 N N . LYS A 1 439 ? -6.867 7.732 42.892 1.00 95.06 439 LYS A N 1
ATOM 3450 C CA . LYS A 1 439 ? -5.826 7.272 43.824 1.00 95.06 439 LYS A CA 1
ATOM 3451 C C . LYS A 1 439 ? -6.372 7.033 45.231 1.00 95.06 439 LYS A C 1
ATOM 3453 O O . LYS A 1 439 ? -5.913 6.109 45.908 1.00 95.06 439 LYS A O 1
ATOM 3458 N N . ARG A 1 440 ? -7.293 7.877 45.696 1.00 95.06 440 ARG A N 1
ATOM 3459 C CA . ARG A 1 440 ? -7.888 7.800 47.032 1.00 95.06 440 ARG A CA 1
ATOM 3460 C C . ARG A 1 440 ? -8.625 6.476 47.210 1.00 95.06 440 ARG A C 1
ATOM 3462 O O . ARG A 1 440 ? -8.320 5.749 48.153 1.00 95.06 440 ARG A O 1
ATOM 3469 N N . VAL A 1 441 ? -9.500 6.122 46.271 1.00 96.12 441 VAL A N 1
ATOM 3470 C CA . VAL A 1 441 ? -10.299 4.884 46.333 1.00 96.12 441 VAL A CA 1
ATOM 3471 C C . VAL A 1 441 ? -9.526 3.625 45.914 1.00 96.12 441 VAL A C 1
ATOM 3473 O O . VAL A 1 441 ? -9.940 2.519 46.254 1.00 96.12 441 VAL A O 1
ATOM 3476 N N . THR A 1 442 ? -8.390 3.776 45.226 1.00 95.56 442 THR A N 1
ATOM 3477 C CA . THR A 1 442 ? -7.522 2.663 44.802 1.00 95.56 442 THR A CA 1
ATOM 3478 C C . THR A 1 442 ? -6.588 2.206 45.921 1.00 95.56 442 THR A C 1
ATOM 3480 O O . THR A 1 442 ? -5.920 3.025 46.563 1.00 95.56 442 THR A O 1
ATOM 3483 N N . LYS A 1 443 ? -6.470 0.891 46.099 1.00 93.06 443 LYS A N 1
ATOM 3484 C CA . LYS A 1 443 ? -5.486 0.233 46.958 1.00 93.06 443 LYS A CA 1
ATOM 3485 C C . LYS A 1 443 ? -4.179 -0.033 46.210 1.00 93.06 443 LYS A C 1
ATOM 3487 O O . LYS A 1 443 ? -3.148 0.463 46.662 1.00 93.06 443 LYS A O 1
ATOM 3492 N N . ASP A 1 444 ? -4.230 -0.719 45.063 1.00 89.50 444 ASP A N 1
ATOM 3493 C CA . ASP A 1 444 ? -3.026 -1.199 44.376 1.00 89.50 444 ASP A CA 1
ATOM 3494 C C . ASP A 1 444 ? -2.796 -0.520 43.018 1.00 89.50 444 ASP A C 1
ATOM 3496 O O . ASP A 1 444 ? -1.799 0.197 42.865 1.00 89.50 444 ASP A O 1
ATOM 3500 N N . TYR A 1 445 ? -3.710 -0.686 42.052 1.00 93.88 445 TYR A N 1
ATOM 3501 C CA . TYR A 1 445 ? -3.469 -0.311 40.650 1.00 93.88 445 TYR A CA 1
ATOM 3502 C C . TYR A 1 445 ? -4.537 0.594 40.030 1.00 93.88 445 TYR A C 1
ATOM 3504 O O . TYR A 1 445 ? -5.736 0.404 40.212 1.00 93.88 445 TYR A O 1
ATOM 3512 N N . ILE A 1 446 ? -4.089 1.545 39.210 1.00 94.00 446 ILE A N 1
ATOM 3513 C CA . ILE A 1 446 ? -4.938 2.330 38.312 1.00 94.00 446 ILE A CA 1
ATOM 3514 C C . ILE A 1 446 ? -4.589 1.955 36.874 1.00 94.00 446 ILE A C 1
ATOM 3516 O O . ILE A 1 446 ? -3.436 2.072 36.451 1.00 94.00 446 ILE A O 1
ATOM 3520 N N . PHE A 1 447 ? -5.596 1.523 36.124 1.00 90.25 447 PHE A N 1
ATOM 3521 C CA . PHE A 1 447 ? -5.501 1.134 34.724 1.00 90.25 447 PHE A CA 1
ATOM 3522 C C . PHE A 1 447 ? -6.320 2.099 33.867 1.00 90.25 447 PHE A C 1
ATOM 3524 O O . PHE A 1 447 ? -7.519 2.255 34.068 1.00 90.25 447 PHE A O 1
ATOM 3531 N N . LEU A 1 448 ? -5.693 2.772 32.908 1.00 88.69 448 LEU A N 1
ATOM 3532 C CA . LEU A 1 448 ? -6.376 3.798 32.124 1.00 88.69 448 LEU A CA 1
ATOM 3533 C C . LEU A 1 448 ? -5.851 3.908 30.695 1.00 88.69 448 LEU A C 1
ATOM 3535 O O . LEU A 1 448 ? -4.759 3.432 30.377 1.00 88.69 448 LEU A O 1
ATOM 3539 N N . THR A 1 449 ? -6.617 4.580 29.839 1.00 79.50 449 THR A N 1
ATOM 3540 C CA . THR A 1 449 ? -6.181 4.951 28.487 1.00 79.50 449 THR A CA 1
ATOM 3541 C C . THR A 1 449 ? -6.034 6.458 28.361 1.00 79.50 449 THR A C 1
ATOM 3543 O O . THR A 1 449 ? -6.857 7.212 28.878 1.00 79.50 449 THR A O 1
ATOM 3546 N N . MET A 1 450 ? -4.992 6.900 27.655 1.00 74.19 450 MET A N 1
ATOM 3547 C CA . MET A 1 450 ? -4.701 8.322 27.478 1.00 74.19 450 MET A CA 1
ATOM 3548 C C . MET A 1 450 ? -4.451 8.659 26.008 1.00 74.19 450 MET A C 1
ATOM 3550 O O . MET A 1 450 ? -3.751 7.916 25.308 1.00 74.19 450 MET A O 1
ATOM 3554 N N . PRO A 1 451 ? -4.959 9.800 25.527 1.00 63.28 451 PRO A N 1
ATOM 3555 C CA . PRO A 1 451 ? -4.754 10.232 24.160 1.00 63.28 451 PRO A CA 1
ATOM 3556 C C . PRO A 1 451 ? -3.302 10.686 24.003 1.00 63.28 451 PRO A C 1
ATOM 3558 O O . PRO A 1 451 ? -2.790 11.509 24.764 1.00 63.28 451 PRO A O 1
ATOM 3561 N N . LEU A 1 452 ? -2.627 10.130 22.997 1.00 57.03 452 LEU A N 1
ATOM 3562 C CA . LEU A 1 452 ? -1.243 10.443 22.663 1.00 57.03 452 LEU A CA 1
ATOM 3563 C C . LEU A 1 452 ? -1.192 11.386 21.462 1.00 57.03 452 LEU A C 1
ATOM 3565 O O . LEU A 1 452 ? -1.679 11.044 20.384 1.00 57.03 452 LEU A O 1
ATOM 3569 N N . ILE A 1 453 ? -0.512 12.525 21.606 1.00 52.97 453 ILE A N 1
ATOM 3570 C CA . ILE A 1 453 ? -0.006 13.276 20.449 1.00 52.97 453 ILE A CA 1
ATOM 3571 C C . ILE A 1 453 ? 1.488 13.025 20.334 1.00 52.97 453 ILE A C 1
ATOM 3573 O O . ILE A 1 453 ? 2.250 13.272 21.266 1.00 52.97 453 ILE A O 1
ATOM 3577 N N . ALA A 1 454 ? 1.898 12.509 19.179 1.00 44.31 454 ALA A N 1
ATOM 3578 C CA . ALA A 1 454 ? 3.276 12.150 18.894 1.00 44.31 454 ALA A CA 1
ATOM 3579 C C . ALA A 1 454 ? 4.251 13.330 19.082 1.00 44.31 454 ALA A C 1
ATOM 3581 O O . ALA A 1 454 ? 4.082 14.404 18.506 1.00 44.31 454 ALA A O 1
ATOM 3582 N N . GLY A 1 455 ? 5.293 13.051 19.864 1.00 41.66 455 GLY A N 1
ATOM 3583 C CA . GLY A 1 455 ? 6.411 13.909 20.254 1.00 41.66 455 GLY A CA 1
ATOM 3584 C C . GLY A 1 455 ? 6.881 13.379 21.611 1.00 41.66 455 GLY A C 1
ATOM 3585 O O . GLY A 1 455 ? 6.256 13.669 22.619 1.00 41.66 455 GLY A O 1
ATOM 3586 N N . GLU A 1 456 ? 7.822 12.446 21.729 1.00 35.00 456 GLU A N 1
ATOM 3587 C CA . GLU A 1 456 ? 8.995 12.111 20.920 1.00 35.00 456 GLU A CA 1
ATOM 3588 C C . GLU A 1 456 ? 9.039 10.597 20.603 1.00 35.00 456 GLU A C 1
ATOM 3590 O O . GLU A 1 456 ? 8.537 9.771 21.364 1.00 35.00 456 GLU A O 1
ATOM 3595 N N . GLY A 1 457 ? 9.633 10.213 19.466 1.00 38.41 457 GLY A N 1
ATOM 3596 C CA . GLY A 1 457 ? 10.119 8.839 19.247 1.00 38.41 457 GLY A CA 1
ATOM 3597 C C . GLY A 1 457 ? 9.245 7.836 18.474 1.00 38.41 457 GLY A C 1
ATOM 3598 O O . GLY A 1 457 ? 9.736 6.751 18.182 1.00 38.41 457 GLY A O 1
ATOM 3599 N N . SER A 1 458 ? 8.008 8.150 18.060 1.00 34.97 458 SER A N 1
ATOM 3600 C CA . SER A 1 458 ? 7.252 7.280 17.130 1.00 34.97 458 SER A CA 1
ATOM 3601 C C . SER A 1 458 ? 6.963 7.986 15.802 1.00 34.97 458 SER A C 1
ATOM 3603 O O . SER A 1 458 ? 6.147 8.897 15.685 1.00 34.97 458 SER A O 1
ATOM 3605 N N . SER A 1 459 ? 7.663 7.565 14.754 1.00 32.44 459 SER A N 1
ATOM 3606 C CA . SER A 1 459 ? 7.680 8.179 13.421 1.00 32.44 459 SER A CA 1
ATOM 3607 C C . SER A 1 459 ? 6.414 7.941 12.574 1.00 32.44 459 SER A C 1
ATOM 3609 O O . SER A 1 459 ? 6.471 8.053 11.349 1.00 32.44 459 SER A O 1
ATOM 3611 N N . ARG A 1 460 ? 5.252 7.624 13.170 1.00 33.44 460 ARG A N 1
ATOM 3612 C CA . ARG A 1 460 ? 4.051 7.227 12.397 1.00 33.44 460 ARG A CA 1
ATOM 3613 C C . ARG A 1 460 ? 2.748 7.990 12.615 1.00 33.44 460 ARG A C 1
ATOM 3615 O O . ARG A 1 460 ? 1.806 7.716 11.878 1.00 33.44 460 ARG A O 1
ATOM 3622 N N . TRP A 1 461 ? 2.696 9.026 13.450 1.00 35.97 461 TRP A N 1
ATOM 3623 C CA . TRP A 1 461 ? 1.495 9.870 13.539 1.00 35.97 461 TRP A CA 1
ATOM 3624 C C . TRP A 1 461 ? 1.827 11.342 13.299 1.00 35.97 461 TRP A C 1
ATOM 3626 O O . TRP A 1 461 ? 2.323 12.048 14.168 1.00 35.97 461 TRP A O 1
ATOM 3636 N N . ARG A 1 462 ? 1.568 11.815 12.072 1.00 34.56 462 ARG A N 1
ATOM 3637 C CA . ARG A 1 462 ? 1.589 13.250 11.759 1.00 34.56 462 ARG A CA 1
ATOM 3638 C C . ARG A 1 462 ? 0.329 13.891 12.345 1.00 34.56 462 ARG A C 1
ATOM 3640 O O . ARG A 1 462 ? -0.769 13.413 12.070 1.00 34.56 462 ARG A O 1
ATOM 3647 N N . ILE A 1 463 ? 0.492 15.030 13.022 1.00 38.94 463 ILE A N 1
ATOM 3648 C CA . ILE A 1 463 ? -0.576 15.937 13.505 1.00 38.94 463 ILE A CA 1
ATOM 3649 C C . ILE A 1 463 ? -1.655 16.212 12.429 1.00 38.94 463 ILE A C 1
ATOM 3651 O O . ILE A 1 463 ? -2.801 16.504 12.741 1.00 38.94 463 ILE A O 1
ATOM 3655 N N . SER A 1 464 ? -1.329 16.044 11.143 1.00 38.34 464 SER A N 1
ATOM 3656 C CA . SER A 1 464 ? -2.248 16.162 10.004 1.00 38.34 464 SER A CA 1
ATOM 3657 C C . SER A 1 464 ? -3.328 15.068 9.884 1.00 38.34 464 SER A C 1
ATOM 3659 O O . SER A 1 464 ? -4.054 15.069 8.893 1.00 38.34 464 SER A O 1
ATOM 3661 N N . ARG A 1 465 ? -3.406 14.092 10.799 1.00 40.78 465 ARG A N 1
ATOM 3662 C CA . ARG A 1 465 ? -4.420 13.015 10.799 1.00 40.78 465 ARG A CA 1
ATOM 3663 C C . ARG A 1 465 ? -5.111 12.877 12.159 1.00 40.78 465 ARG A C 1
ATOM 3665 O O . ARG A 1 465 ? -5.166 11.787 12.719 1.00 40.78 465 ARG A O 1
ATOM 3672 N N . LEU A 1 466 ? -5.633 13.978 12.694 1.00 46.72 466 LEU A N 1
ATOM 3673 C CA . LEU A 1 466 ? -6.621 13.890 13.772 1.00 46.72 466 LEU A CA 1
ATOM 3674 C C . LEU A 1 466 ? -7.875 13.162 13.243 1.00 46.72 466 LEU A C 1
ATOM 3676 O O . LEU A 1 466 ? -8.267 13.423 12.101 1.00 46.72 466 LEU A O 1
ATOM 3680 N N . PRO A 1 467 ? -8.499 12.255 14.014 1.00 40.50 467 PRO A N 1
ATOM 3681 C CA . PRO A 1 467 ? -9.767 11.648 13.626 1.00 40.50 467 PRO A CA 1
ATOM 3682 C C . PRO A 1 467 ? -10.828 12.737 13.447 1.00 40.50 467 PRO A C 1
ATOM 3684 O O . PRO A 1 467 ? -11.122 13.497 14.371 1.00 40.50 467 PRO A O 1
ATOM 3687 N N . THR A 1 468 ? -11.391 12.834 12.247 1.00 42.88 468 THR A N 1
ATOM 3688 C CA . THR A 1 468 ? -12.457 13.786 11.922 1.00 42.88 468 THR A CA 1
ATOM 3689 C C . THR A 1 468 ? -13.773 13.055 11.693 1.00 42.88 468 THR A C 1
ATOM 3691 O O . THR A 1 468 ? -13.760 11.977 11.099 1.00 42.88 468 THR A O 1
ATOM 3694 N N . ASP A 1 469 ? -14.891 13.649 12.104 1.00 44.25 469 ASP A N 1
ATOM 3695 C CA . ASP A 1 469 ? -16.237 13.201 11.766 1.00 44.25 469 ASP A CA 1
ATOM 3696 C C . ASP A 1 469 ? -16.484 13.220 10.242 1.00 44.25 469 ASP A C 1
ATOM 3698 O O . ASP A 1 469 ? -15.658 13.659 9.431 1.00 44.25 469 ASP A O 1
ATOM 3702 N N . SER A 1 470 ? -17.668 12.763 9.830 1.00 35.06 470 SER A N 1
ATOM 3703 C CA . SER A 1 470 ? -18.098 12.722 8.425 1.00 35.06 470 SER A CA 1
ATOM 3704 C C . SER A 1 470 ? -18.142 14.096 7.733 1.00 35.06 470 SER A C 1
ATOM 3706 O O . SER A 1 470 ? -18.229 14.158 6.503 1.00 35.06 470 SER A O 1
ATOM 3708 N N . ARG A 1 471 ? -18.042 15.197 8.491 1.00 37.00 471 ARG A N 1
ATOM 3709 C CA . ARG A 1 471 ? -18.003 16.585 8.010 1.00 37.00 471 ARG A CA 1
ATOM 3710 C C . ARG A 1 471 ? -16.580 17.150 7.943 1.00 37.00 471 ARG A C 1
ATOM 3712 O O . ARG A 1 471 ? -16.400 18.281 7.492 1.00 37.00 471 ARG A O 1
ATOM 3719 N N . GLY A 1 472 ? -15.568 16.363 8.314 1.00 38.53 472 GLY A N 1
ATOM 3720 C CA . GLY A 1 472 ? -14.167 16.783 8.328 1.00 38.53 472 GLY A CA 1
ATOM 3721 C C . GLY A 1 472 ? -13.810 17.676 9.518 1.00 38.53 472 GLY A C 1
ATOM 3722 O O . GLY A 1 472 ? -12.729 18.260 9.517 1.00 38.53 472 GLY A O 1
ATOM 3723 N N . MET A 1 473 ? -14.696 17.783 10.512 1.00 37.69 473 MET A N 1
ATOM 3724 C CA . MET A 1 473 ? -14.407 18.398 11.808 1.00 37.69 473 MET A CA 1
ATOM 3725 C C . MET A 1 473 ? -13.736 17.347 12.687 1.00 37.69 473 MET A C 1
ATOM 3727 O O . MET A 1 473 ? -14.121 16.190 12.577 1.00 37.69 473 MET A O 1
ATOM 3731 N N . PRO A 1 474 ? -12.780 17.673 13.570 1.00 43.25 474 PRO A N 1
ATOM 3732 C CA . PRO A 1 474 ? -12.355 16.740 14.613 1.00 43.25 474 PRO A CA 1
ATOM 3733 C C . PRO A 1 474 ? -13.594 16.123 15.276 1.00 43.25 474 PRO A C 1
ATOM 3735 O O . PRO A 1 474 ? -14.532 16.863 15.587 1.00 43.25 474 PRO A O 1
ATOM 3738 N N . HIS A 1 475 ? -13.637 14.790 15.405 1.00 36.34 475 HIS A N 1
ATOM 3739 C CA . HIS A 1 475 ? -14.749 14.098 16.069 1.00 36.34 475 HIS A CA 1
ATOM 3740 C C . HIS A 1 475 ? -15.039 14.825 17.383 1.00 36.34 475 HIS A C 1
ATOM 3742 O O . HIS A 1 475 ? -14.078 15.061 18.113 1.00 36.34 475 HIS A O 1
ATOM 3748 N N . HIS A 1 476 ? -16.306 15.237 17.572 1.00 37.34 476 HIS A N 1
ATOM 3749 C CA . HIS A 1 476 ? -16.906 15.940 18.719 1.00 37.34 476 HIS A CA 1
ATOM 3750 C C . HIS A 1 476 ? -15.885 16.407 19.768 1.00 37.34 476 HIS A C 1
ATOM 3752 O O . HIS A 1 476 ? -15.227 15.577 20.370 1.00 37.34 476 HIS A O 1
ATOM 3758 N N . GLY A 1 477 ? -15.713 17.717 19.977 1.00 41.66 477 GLY A N 1
ATOM 3759 C CA . GLY A 1 477 ? -14.565 18.237 20.733 1.00 41.66 477 GLY A CA 1
ATOM 3760 C C . GLY A 1 477 ? -14.372 17.614 22.125 1.00 41.66 477 GLY A C 1
ATOM 3761 O O . GLY A 1 477 ? -15.019 17.966 23.098 1.00 41.66 477 GLY A O 1
ATOM 3762 N N . HIS A 1 478 ? -13.481 16.646 22.226 1.00 47.56 478 HIS A N 1
ATOM 3763 C CA . HIS A 1 478 ? -13.425 15.793 23.406 1.00 47.56 478 HIS A CA 1
ATOM 3764 C C . HIS A 1 478 ? -12.015 15.272 23.598 1.00 47.56 478 HIS A C 1
ATOM 3766 O O . HIS A 1 478 ? -11.823 14.070 23.590 1.00 47.56 478 HIS A O 1
ATOM 3772 N N . TRP A 1 479 ? -11.010 16.144 23.704 1.00 55.19 479 TRP A N 1
ATOM 3773 C CA . TRP A 1 479 ? -9.641 15.653 23.847 1.00 55.19 479 TRP A CA 1
ATOM 3774 C C . TRP A 1 479 ? -8.759 16.637 24.618 1.00 55.19 479 TRP A C 1
ATOM 3776 O O . TRP A 1 479 ? -8.381 17.693 24.099 1.00 55.19 479 TRP A O 1
ATOM 3786 N N . ILE A 1 480 ? -8.359 16.260 25.837 1.00 53.31 480 ILE A N 1
ATOM 3787 C CA . ILE A 1 480 ? -7.114 16.767 26.422 1.00 53.31 480 ILE A CA 1
ATOM 3788 C C . ILE A 1 480 ? -5.963 16.178 25.621 1.00 53.31 480 ILE A C 1
ATOM 3790 O O . ILE A 1 480 ? -5.553 15.033 25.774 1.00 53.31 480 ILE A O 1
ATOM 3794 N N . TYR A 1 481 ? -5.441 17.007 24.742 1.00 56.59 481 TYR A N 1
ATOM 3795 C CA . TYR A 1 481 ? -4.342 16.695 23.859 1.00 56.59 481 TYR A CA 1
ATOM 3796 C C . TYR A 1 481 ? -3.012 16.968 24.566 1.00 56.59 481 TYR A C 1
ATOM 3798 O O . TYR A 1 481 ? -2.557 18.108 24.635 1.00 56.59 481 TYR A O 1
ATOM 3806 N N . ALA A 1 482 ? -2.395 15.913 25.099 1.00 60.19 482 ALA A N 1
ATOM 3807 C CA . ALA A 1 482 ? -1.150 15.996 25.853 1.00 60.19 482 ALA A CA 1
ATOM 3808 C C . ALA A 1 482 ? -0.139 14.928 25.405 1.00 60.19 482 ALA A C 1
ATOM 3810 O O . ALA A 1 482 ? -0.495 13.877 24.867 1.00 60.19 482 ALA A O 1
ATOM 3811 N N . THR A 1 483 ? 1.153 15.212 25.588 1.00 63.00 483 THR A N 1
ATOM 3812 C CA . THR A 1 483 ? 2.204 14.227 25.308 1.00 63.00 483 THR A CA 1
ATOM 3813 C C . THR A 1 483 ? 2.158 13.110 26.348 1.00 63.00 483 THR A C 1
ATOM 3815 O O . THR A 1 483 ? 1.716 13.305 27.482 1.00 63.00 483 THR A O 1
ATOM 3818 N N . ARG A 1 484 ? 2.698 11.938 25.992 1.00 72.25 484 ARG A N 1
ATOM 3819 C CA . ARG A 1 484 ? 2.922 10.831 26.941 1.00 72.25 484 ARG A CA 1
ATOM 3820 C C . ARG A 1 484 ? 3.612 11.313 28.213 1.00 72.25 484 ARG A C 1
ATOM 3822 O O . ARG A 1 484 ? 3.265 10.884 29.307 1.00 72.25 484 ARG A O 1
ATOM 3829 N N . ARG A 1 485 ? 4.594 12.202 28.052 1.00 72.81 485 ARG A N 1
ATOM 3830 C CA . ARG A 1 485 ? 5.387 12.724 29.157 1.00 72.81 485 ARG A CA 1
ATOM 3831 C C . ARG A 1 485 ? 4.545 13.553 30.127 1.00 72.81 485 ARG A C 1
ATOM 3833 O O . ARG A 1 485 ? 4.618 13.294 31.320 1.00 72.81 485 ARG A O 1
ATOM 3840 N N . TRP A 1 486 ? 3.696 14.444 29.614 1.00 80.31 486 TRP A N 1
ATOM 3841 C CA . TRP A 1 486 ? 2.814 15.279 30.435 1.00 80.31 486 TRP A CA 1
ATOM 3842 C C . TRP A 1 486 ? 1.917 14.445 31.356 1.00 80.31 486 TRP A C 1
ATOM 3844 O O . TRP A 1 486 ? 1.851 14.694 32.556 1.00 80.31 486 TRP A O 1
ATOM 3854 N N . TRP A 1 487 ? 1.282 13.408 30.811 1.00 82.38 487 TRP A N 1
ATOM 3855 C CA . TRP A 1 487 ? 0.436 12.513 31.594 1.00 82.38 487 TRP A CA 1
ATOM 3856 C C . TRP A 1 487 ? 1.215 11.748 32.672 1.00 82.38 487 TRP A C 1
ATOM 3858 O O . TRP A 1 487 ? 0.775 11.678 33.818 1.00 82.38 487 TRP A O 1
ATOM 3868 N N . ILE A 1 488 ? 2.388 11.209 32.323 1.00 83.44 488 ILE A N 1
ATOM 3869 C CA . ILE A 1 488 ? 3.253 10.496 33.275 1.00 83.44 488 ILE A CA 1
ATOM 3870 C C . ILE A 1 488 ? 3.678 11.418 34.418 1.00 83.44 488 ILE A C 1
ATOM 3872 O O . ILE A 1 488 ? 3.645 10.997 35.574 1.00 83.44 488 ILE A O 1
ATOM 3876 N N . ASP A 1 489 ? 4.071 12.653 34.106 1.00 82.56 489 ASP A N 1
ATOM 3877 C CA . ASP A 1 489 ? 4.538 13.609 35.108 1.00 82.56 489 ASP A CA 1
ATOM 3878 C C . ASP A 1 489 ? 3.416 13.967 36.096 1.00 82.56 489 ASP A C 1
ATOM 3880 O O . ASP A 1 489 ? 3.643 13.900 37.301 1.00 82.56 489 ASP A O 1
ATOM 3884 N N . ARG A 1 490 ? 2.176 14.188 35.633 1.00 87.00 490 ARG A N 1
ATOM 3885 C CA . ARG A 1 490 ? 1.026 14.451 36.524 1.00 87.00 490 ARG A CA 1
ATOM 3886 C C . ARG A 1 490 ? 0.713 13.300 37.472 1.00 87.00 490 ARG A C 1
ATOM 3888 O O . ARG A 1 490 ? 0.507 13.512 38.664 1.00 87.00 490 ARG A O 1
ATOM 3895 N N . PHE A 1 491 ? 0.701 12.067 36.973 1.00 90.38 491 PHE A N 1
ATOM 3896 C CA . PHE A 1 491 ? 0.481 10.900 37.830 1.00 90.38 491 PHE A CA 1
ATOM 3897 C C . PHE A 1 491 ? 1.615 10.733 38.851 1.00 90.38 491 PHE A C 1
ATOM 3899 O O . PHE A 1 491 ? 1.356 10.468 40.029 1.00 90.38 491 PHE A O 1
ATOM 3906 N N . ARG A 1 492 ? 2.864 10.967 38.431 1.00 87.94 492 ARG A N 1
ATOM 3907 C CA . ARG A 1 492 ? 4.033 10.939 39.317 1.00 87.94 492 ARG A CA 1
ATOM 3908 C C . ARG A 1 492 ? 3.961 12.012 40.404 1.00 87.94 492 ARG A C 1
ATOM 3910 O O . ARG A 1 492 ? 4.237 11.702 41.559 1.00 87.94 492 ARG A O 1
ATOM 3917 N N . GLU A 1 493 ? 3.558 13.236 40.067 1.00 88.50 493 GLU A N 1
ATOM 3918 C CA . GLU A 1 493 ? 3.338 14.331 41.028 1.00 88.50 493 GLU A CA 1
ATOM 3919 C C . GLU A 1 493 ? 2.292 13.959 42.086 1.00 88.50 493 GLU A C 1
ATOM 3921 O O . GLU A 1 493 ? 2.437 14.302 43.258 1.00 88.50 493 GLU A O 1
ATOM 3926 N N . GLN A 1 494 ? 1.277 13.174 41.708 1.00 88.69 494 GLN A N 1
ATOM 3927 C CA . GLN A 1 494 ? 0.300 12.624 42.649 1.00 88.69 494 GLN A CA 1
ATOM 3928 C C . GLN A 1 494 ? 0.810 11.382 43.399 1.00 88.69 494 GLN A C 1
ATOM 3930 O O . GLN A 1 494 ? 0.040 10.743 44.112 1.00 88.69 494 GLN A O 1
ATOM 3935 N N . GLY A 1 495 ? 2.093 11.024 43.305 1.00 87.44 495 GLY A N 1
ATOM 3936 C CA . GLY A 1 495 ? 2.700 9.906 44.032 1.00 87.44 495 GLY A CA 1
ATOM 3937 C C . GLY A 1 495 ? 2.276 8.526 43.527 1.00 87.44 495 GLY A C 1
ATOM 3938 O O . GLY A 1 495 ? 2.177 7.592 44.326 1.00 87.44 495 GLY A O 1
ATOM 3939 N N . LEU A 1 496 ? 1.977 8.414 42.233 1.00 91.00 496 LEU A N 1
ATOM 3940 C CA . LEU A 1 496 ? 1.739 7.150 41.546 1.00 91.00 496 LEU A CA 1
ATOM 3941 C C . LEU A 1 496 ? 2.969 6.766 40.723 1.00 91.00 496 LEU A C 1
ATOM 3943 O O . LEU A 1 496 ? 3.566 7.593 40.034 1.00 91.00 496 LEU A O 1
ATOM 3947 N N . GLU A 1 497 ? 3.346 5.497 40.789 1.00 91.00 497 GLU A N 1
ATOM 3948 C CA . GLU A 1 497 ? 4.478 4.955 40.050 1.00 91.00 497 GLU A CA 1
ATOM 3949 C C . GLU A 1 497 ? 3.979 4.242 38.799 1.00 91.00 497 GLU A C 1
ATOM 3951 O O . GLU A 1 497 ? 3.000 3.508 38.845 1.00 91.00 497 GLU A O 1
ATOM 3956 N N . ARG A 1 498 ? 4.636 4.448 37.663 1.00 90.56 498 ARG A N 1
ATOM 3957 C CA . ARG A 1 498 ? 4.260 3.778 36.419 1.00 90.56 498 ARG A CA 1
ATOM 3958 C C . ARG A 1 498 ? 4.735 2.322 36.421 1.00 90.56 498 ARG A C 1
ATOM 3960 O O . ARG A 1 498 ? 5.840 2.055 36.876 1.00 90.56 498 ARG A O 1
ATOM 3967 N N . CYS A 1 499 ? 3.977 1.420 35.796 1.00 88.75 499 CYS A N 1
ATOM 3968 C CA . CYS A 1 499 ? 4.330 0.005 35.629 1.00 88.75 499 CYS A CA 1
ATOM 3969 C C . CYS A 1 499 ? 4.568 -0.372 34.147 1.00 88.75 499 CYS A C 1
ATOM 3971 O O . CYS A 1 499 ? 3.722 -1.037 33.541 1.00 88.75 499 CYS A O 1
ATOM 3973 N N . PRO A 1 500 ? 5.712 0.005 33.530 1.00 83.31 500 PRO A N 1
ATOM 3974 C CA . PRO A 1 500 ? 5.981 -0.259 32.113 1.00 83.31 500 PRO A CA 1
ATOM 3975 C C . PRO A 1 500 ? 5.964 -1.740 31.730 1.00 83.31 500 PRO A C 1
ATOM 3977 O O . PRO A 1 500 ? 5.636 -2.073 30.597 1.00 83.31 500 PRO A O 1
ATOM 3980 N N . GLU A 1 501 ? 6.322 -2.635 32.648 1.00 81.50 501 GLU A N 1
ATOM 3981 C CA . GLU A 1 501 ? 6.341 -4.078 32.393 1.00 81.50 501 GLU A CA 1
ATOM 3982 C C . GLU A 1 501 ? 4.937 -4.621 32.115 1.00 81.50 501 GLU A C 1
ATOM 3984 O O . GLU A 1 501 ? 4.728 -5.351 31.143 1.00 81.50 501 GLU A O 1
ATOM 3989 N N . MET A 1 502 ? 3.956 -4.199 32.919 1.00 78.00 502 MET A N 1
ATOM 3990 C CA . MET A 1 502 ? 2.552 -4.566 32.736 1.00 78.00 502 MET A CA 1
ATOM 3991 C C . MET A 1 502 ? 1.992 -3.964 31.442 1.00 78.00 502 MET A C 1
ATOM 3993 O O . MET A 1 502 ? 1.307 -4.653 30.687 1.00 78.00 502 MET A O 1
ATOM 3997 N N . GLU A 1 503 ? 2.355 -2.718 31.124 1.00 81.38 503 GLU A N 1
ATOM 3998 C CA . GLU A 1 503 ? 1.975 -2.067 29.863 1.00 81.38 503 GLU A CA 1
ATOM 3999 C C . GLU A 1 503 ? 2.562 -2.802 28.644 1.00 81.38 503 GLU A C 1
ATOM 4001 O O . GLU A 1 503 ? 1.859 -3.100 27.680 1.00 81.38 503 GLU A O 1
ATOM 4006 N N . GLN A 1 504 ? 3.850 -3.159 28.681 1.00 77.88 504 GLN A N 1
ATOM 4007 C CA . GLN A 1 504 ? 4.492 -3.924 27.609 1.00 77.88 504 GLN A CA 1
ATOM 4008 C C . GLN A 1 504 ? 3.873 -5.310 27.439 1.00 77.88 504 GLN A C 1
ATOM 4010 O O . GLN A 1 504 ? 3.838 -5.835 26.324 1.00 77.88 504 GLN A O 1
ATOM 4015 N N . ARG A 1 505 ? 3.407 -5.925 28.528 1.00 69.19 505 ARG A N 1
ATOM 4016 C CA . ARG A 1 505 ? 2.723 -7.218 28.485 1.00 69.19 505 ARG A CA 1
ATOM 4017 C C . ARG A 1 505 ? 1.346 -7.094 27.828 1.00 69.19 505 ARG A C 1
ATOM 4019 O O . ARG A 1 505 ? 1.035 -7.924 26.975 1.00 69.19 505 ARG A O 1
ATOM 4026 N N . ALA A 1 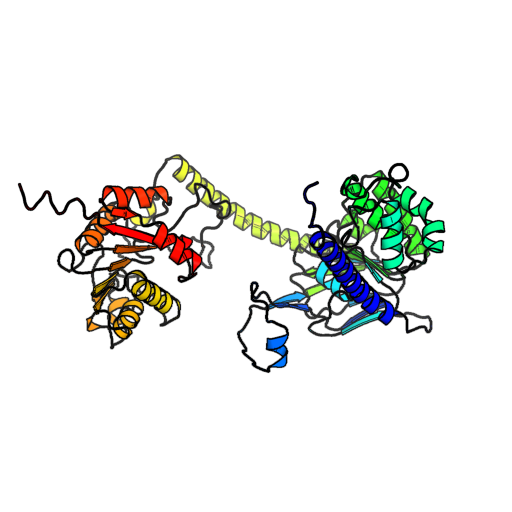506 ? 0.603 -6.022 28.123 1.00 68.25 506 ALA A N 1
ATOM 4027 C CA . ALA A 1 506 ? -0.644 -5.670 27.435 1.00 68.25 506 ALA A CA 1
ATOM 4028 C C . ALA A 1 506 ? -0.433 -5.498 25.919 1.00 68.25 506 ALA A C 1
ATOM 4030 O O . ALA A 1 506 ? -1.178 -6.054 25.110 1.00 68.25 506 ALA A O 1
ATOM 4031 N N . ILE A 1 507 ? 0.644 -4.802 25.531 1.00 68.25 507 ILE A N 1
ATOM 4032 C CA . ILE A 1 507 ? 1.028 -4.594 24.126 1.00 68.25 507 ILE A CA 1
ATOM 4033 C C . ILE A 1 507 ? 1.392 -5.913 23.436 1.00 68.25 507 ILE A C 1
ATOM 4035 O O . ILE A 1 507 ? 0.918 -6.182 22.332 1.00 68.25 507 ILE A O 1
ATOM 4039 N N . ARG A 1 508 ? 2.219 -6.756 24.067 1.00 68.75 508 ARG A N 1
ATOM 4040 C CA . ARG A 1 508 ? 2.685 -8.022 23.472 1.00 68.75 508 ARG A CA 1
ATOM 4041 C C . ARG A 1 508 ? 1.552 -9.010 23.214 1.00 68.75 508 ARG A C 1
ATOM 4043 O O . ARG A 1 508 ? 1.559 -9.670 22.179 1.00 68.75 508 ARG A O 1
ATOM 4050 N N . LYS A 1 509 ? 0.593 -9.112 24.134 1.00 61.59 509 LYS A N 1
ATOM 4051 C CA . LYS A 1 509 ? -0.524 -10.058 24.024 1.00 61.59 509 LYS A CA 1
ATOM 4052 C C . LYS A 1 509 ? -1.696 -9.547 23.179 1.00 61.59 509 LYS A C 1
ATOM 4054 O O . LYS A 1 509 ? -2.607 -10.324 22.921 1.00 61.59 509 LYS A O 1
ATOM 4059 N N . LYS A 1 510 ? -1.662 -8.286 22.716 1.00 60.50 510 LYS A N 1
ATOM 4060 C CA . LYS A 1 510 ? -2.771 -7.622 22.000 1.00 60.50 510 LYS A CA 1
ATOM 4061 C C . LYS A 1 510 ? -4.106 -7.749 22.748 1.00 60.50 510 LYS A C 1
ATOM 4063 O O . LYS A 1 510 ? -5.142 -7.956 22.134 1.00 60.50 510 LYS A O 1
ATOM 4068 N N . SER A 1 511 ? -4.065 -7.657 24.075 1.00 56.50 511 SER A N 1
ATOM 4069 C CA . SER A 1 511 ? -5.230 -7.899 24.935 1.00 56.50 511 SER A CA 1
ATOM 4070 C C . SER A 1 511 ? -6.270 -6.774 24.911 1.00 56.50 511 SER A C 1
ATOM 4072 O O . SER A 1 511 ? -7.246 -6.870 25.640 1.00 56.50 511 SER A O 1
ATOM 4074 N N . LEU A 1 512 ? -6.026 -5.693 24.161 1.00 60.56 512 LEU A N 1
ATOM 4075 C CA . LEU A 1 512 ? -6.860 -4.493 24.082 1.00 60.56 512 LEU A CA 1
ATOM 4076 C C . LEU A 1 512 ? -6.810 -3.932 22.653 1.00 60.56 512 LEU A C 1
ATOM 4078 O O . LEU A 1 512 ? -5.783 -4.060 21.983 1.00 60.56 512 LEU A O 1
ATOM 4082 N N . GLU A 1 513 ? -7.875 -3.248 22.228 1.00 52.25 513 GLU A N 1
ATOM 4083 C CA . GLU A 1 513 ? -8.016 -2.660 20.884 1.00 52.25 513 GLU A CA 1
ATOM 4084 C C . GLU A 1 513 ? -6.943 -1.589 20.559 1.00 52.25 513 GLU A C 1
ATOM 4086 O O . GLU A 1 513 ? -6.470 -1.517 19.424 1.00 52.25 513 GLU A O 1
ATOM 4091 N N . TYR A 1 514 ? -6.498 -0.808 21.559 1.00 63.28 514 TYR A N 1
ATOM 4092 C CA . TYR A 1 514 ? -5.476 0.255 21.430 1.00 63.28 514 TYR A CA 1
ATOM 4093 C C . TYR A 1 514 ? -4.412 0.180 22.544 1.00 63.28 514 TYR A C 1
ATOM 4095 O O . TYR A 1 514 ? -4.350 1.053 23.421 1.00 63.28 514 TYR A O 1
ATOM 4103 N N . PRO A 1 515 ? -3.561 -0.860 22.566 1.00 60.94 515 PRO A N 1
ATOM 4104 C CA . PRO A 1 515 ? -2.679 -1.124 23.698 1.00 60.94 515 PRO A CA 1
ATOM 4105 C C . PRO A 1 515 ? -1.568 -0.072 23.859 1.00 60.94 515 PRO A C 1
ATOM 4107 O O . PRO A 1 515 ? -1.001 0.075 24.936 1.00 60.94 515 PRO A O 1
ATOM 4110 N N . GLU A 1 516 ? -1.259 0.703 22.819 1.00 63.88 516 GLU A N 1
ATOM 4111 C CA . GLU A 1 516 ? -0.285 1.796 22.871 1.00 63.88 516 GLU A CA 1
ATOM 4112 C C . GLU A 1 516 ? -0.751 3.008 23.689 1.00 63.88 516 GLU A C 1
ATOM 4114 O O . GLU A 1 516 ? 0.086 3.811 24.104 1.00 63.88 516 GLU A O 1
ATOM 4119 N N . LYS A 1 517 ? -2.063 3.145 23.926 1.00 71.06 517 LYS A N 1
ATOM 4120 C CA . LYS A 1 517 ? -2.653 4.221 24.738 1.00 71.06 517 LYS A CA 1
ATOM 4121 C C . LYS A 1 517 ? -2.767 3.862 26.218 1.00 71.06 517 LYS A C 1
ATOM 4123 O O . LYS A 1 517 ? -3.220 4.690 27.004 1.00 71.06 517 LYS A O 1
ATOM 4128 N N . VAL A 1 518 ? -2.398 2.641 26.592 1.00 78.31 518 VAL A N 1
ATOM 4129 C CA . VAL A 1 518 ? -2.587 2.106 27.940 1.00 78.31 518 VAL A CA 1
ATOM 4130 C C . VAL A 1 518 ? -1.506 2.607 28.883 1.00 78.31 518 VAL A C 1
ATOM 4132 O O . VAL A 1 518 ? -0.309 2.526 28.592 1.00 78.31 518 VAL A O 1
ATOM 4135 N N . PHE A 1 519 ? -1.944 3.072 30.048 1.00 87.12 519 PHE A N 1
ATOM 4136 C CA . PHE A 1 519 ? -1.082 3.394 31.170 1.00 87.12 519 PHE A CA 1
ATOM 4137 C C . PHE A 1 519 ? -1.528 2.624 32.402 1.00 87.12 519 PHE A C 1
ATOM 4139 O O . PHE A 1 519 ? -2.718 2.534 32.709 1.00 87.12 519 PHE A O 1
ATOM 4146 N N . ILE A 1 520 ? -0.543 2.073 33.105 1.00 90.50 520 ILE A N 1
ATOM 4147 C CA . ILE A 1 520 ? -0.759 1.363 34.361 1.00 90.50 520 ILE A CA 1
ATOM 4148 C C . ILE A 1 520 ? 0.093 2.039 35.415 1.00 90.50 520 ILE A C 1
ATOM 4150 O O . ILE A 1 520 ? 1.302 2.218 35.236 1.00 90.50 520 ILE A O 1
ATOM 4154 N N . PHE A 1 521 ? -0.553 2.406 36.513 1.00 92.94 521 PHE A N 1
ATOM 4155 C CA . PHE A 1 521 ? 0.099 3.014 37.653 1.00 92.94 521 PHE A CA 1
ATOM 4156 C C . PHE A 1 521 ? -0.185 2.225 38.923 1.00 92.94 521 PHE A C 1
ATOM 4158 O O . PHE A 1 521 ? -1.292 1.738 39.128 1.00 92.94 521 PHE A O 1
ATOM 4165 N N . ARG A 1 522 ? 0.813 2.145 39.794 1.00 91.56 522 ARG A N 1
ATOM 4166 C CA . ARG A 1 522 ? 0.753 1.536 41.116 1.00 91.56 522 ARG A CA 1
ATOM 4167 C C . ARG A 1 522 ? 0.830 2.611 42.191 1.00 91.56 522 ARG A C 1
ATOM 4169 O O . ARG A 1 522 ? 1.572 3.591 42.068 1.00 91.56 522 ARG A O 1
ATOM 4176 N N . LYS A 1 523 ? 0.082 2.421 43.275 1.00 85.81 523 LYS A N 1
ATOM 4177 C CA . LYS A 1 523 ? 0.182 3.262 44.470 1.00 85.81 523 LYS A CA 1
ATOM 4178 C C . LYS A 1 523 ? 1.478 2.954 45.220 1.00 85.81 523 LYS A C 1
ATOM 4180 O O . LYS A 1 523 ? 1.761 1.805 45.542 1.00 85.81 523 LYS A O 1
ATOM 4185 N N . ASN A 1 524 ? 2.275 3.983 45.493 1.00 68.31 524 ASN A N 1
ATOM 4186 C CA . ASN A 1 524 ? 3.576 3.815 46.133 1.00 68.31 524 ASN A CA 1
ATOM 4187 C C . ASN A 1 524 ? 3.403 3.354 47.600 1.00 68.31 524 ASN A C 1
ATOM 4189 O O . ASN A 1 524 ? 2.792 4.071 48.398 1.00 68.31 524 ASN A O 1
ATOM 4193 N N . GLN A 1 525 ? 3.886 2.156 47.957 1.00 57.72 525 GLN A N 1
ATOM 4194 C CA . GLN A 1 525 ? 3.654 1.553 49.284 1.00 57.72 525 GLN A CA 1
ATOM 4195 C C . GLN A 1 525 ? 4.573 2.119 50.391 1.00 57.72 525 GLN A C 1
ATOM 4197 O O . GLN A 1 525 ? 4.241 2.018 51.573 1.00 57.72 525 GLN A O 1
ATOM 4202 N N . GLU A 1 526 ? 5.659 2.820 50.044 1.00 47.75 526 GLU A N 1
ATOM 4203 C CA . GLU A 1 526 ? 6.674 3.305 51.002 1.00 47.75 526 GLU A CA 1
ATOM 4204 C C . GLU A 1 526 ? 6.249 4.490 51.896 1.00 47.75 526 GLU A C 1
ATOM 4206 O O . GLU A 1 526 ? 6.973 4.867 52.813 1.00 47.75 526 GLU A O 1
ATOM 4211 N N . LYS A 1 527 ? 5.049 5.063 51.727 1.00 42.53 527 LYS A N 1
ATOM 4212 C CA . LYS A 1 527 ? 4.522 6.105 52.642 1.00 42.53 527 LYS A CA 1
ATOM 4213 C C . LYS A 1 527 ? 3.487 5.607 53.656 1.00 42.53 527 LYS A C 1
ATOM 4215 O O . LYS A 1 527 ? 2.825 6.424 54.291 1.00 42.53 527 LYS A O 1
ATOM 4220 N N . ARG A 1 528 ? 3.345 4.289 53.851 1.00 39.00 528 ARG A N 1
ATOM 4221 C CA . ARG A 1 528 ? 2.473 3.723 54.902 1.00 39.00 528 ARG A CA 1
ATOM 4222 C C . ARG A 1 528 ? 3.150 3.542 56.267 1.00 39.00 528 ARG A C 1
ATOM 4224 O O . ARG A 1 528 ? 2.432 3.492 57.259 1.00 39.00 528 ARG A O 1
ATOM 4231 N N . GLN A 1 529 ? 4.483 3.517 56.353 1.00 33.31 529 GLN A N 1
ATOM 4232 C CA . GLN A 1 529 ? 5.184 3.373 57.643 1.00 33.31 529 GLN A CA 1
ATOM 4233 C C . GLN A 1 529 ? 5.454 4.701 58.379 1.00 33.31 529 GLN A C 1
ATOM 4235 O O . GLN A 1 529 ? 5.556 4.690 59.598 1.00 33.31 529 GLN A O 1
ATOM 4240 N N . ASN A 1 530 ? 5.434 5.856 57.702 1.00 35.47 530 ASN A N 1
ATOM 4241 C CA . ASN A 1 530 ? 5.741 7.159 58.329 1.00 35.47 530 ASN A CA 1
ATOM 4242 C C . ASN A 1 530 ? 4.520 7.991 58.783 1.00 35.47 530 ASN A C 1
ATOM 4244 O O . ASN A 1 530 ? 4.689 9.141 59.168 1.00 35.47 530 ASN A O 1
ATOM 4248 N N . MET A 1 531 ? 3.298 7.444 58.749 1.00 37.50 531 MET A N 1
ATOM 4249 C CA . MET A 1 531 ? 2.082 8.121 59.260 1.00 37.50 531 MET A CA 1
ATOM 4250 C C . MET A 1 531 ? 1.299 7.305 60.306 1.00 37.50 531 MET A C 1
ATOM 4252 O O . MET A 1 531 ? 0.188 7.669 60.676 1.00 37.50 531 MET A O 1
ATOM 4256 N N . ARG A 1 532 ? 1.877 6.207 60.812 1.00 36.94 532 ARG A N 1
ATOM 4257 C CA . ARG A 1 532 ? 1.419 5.520 62.040 1.00 36.94 532 ARG A CA 1
ATOM 4258 C C . ARG A 1 532 ? 2.457 5.562 63.170 1.00 36.94 532 ARG A C 1
ATOM 4260 O O . ARG A 1 532 ? 2.283 4.906 64.187 1.00 36.94 532 ARG A O 1
ATOM 4267 N N . GLY A 1 533 ? 3.511 6.352 62.986 1.00 41.56 533 GLY A N 1
ATOM 4268 C CA . GLY A 1 533 ? 4.560 6.604 63.965 1.00 41.56 533 GLY A CA 1
ATOM 4269 C C . GLY A 1 533 ? 5.099 8.018 63.791 1.00 41.56 533 GLY A C 1
ATOM 4270 O O . GLY A 1 533 ? 6.239 8.185 63.371 1.00 41.56 533 GLY A O 1
ATOM 4271 N N . LYS A 1 534 ? 4.239 9.016 64.006 1.00 30.91 534 LYS A N 1
ATOM 4272 C CA . LYS A 1 534 ? 4.579 10.386 64.401 1.00 30.91 534 LYS A CA 1
ATOM 4273 C C . LYS A 1 534 ? 3.326 11.094 64.884 1.00 30.91 534 LYS A C 1
ATOM 4275 O O . LYS A 1 534 ? 2.296 10.953 64.186 1.00 30.91 534 LYS A O 1
#

Sequence (534 aa):
MGGFRSCSIFSAAADNLLQDIQEKIAAFCGLYLKIRKSSENRKHKKMIELKNAGKMYDVSGRNNPSIFSSIIGRNNSSNSPSLWAVRNISLNIGMGEFVGIIGENGSGKTTLLRLIAGITKPTTGKVRIKGEVASLLELGITFQPELTARENIYLYGVVMGLTRPEIGDRLGRITGLAGIGKFLDTRLAELSTGMCVRLAFAIAMHSDSPIILIDEALAVGDINFEKRCMDVFSRLRAERRTVVIAGHDINNIERLCDRVALLEKGRLVAVGKPKKIIKIYKRMMGKKSERESRKIKRYRTDIAYFRNSVKKGFYVRDYFDRHKDVTKESGYPHYRDGVPFEEQANFIAEYFSPEKALDVGCAKGFTVKRLRERGIDAYGIDISAYAVSSAPKSVKQFIKKADILSIPWPDNQFDVVSCIETMEHLHPKEIDKAIREMKRVTKDYIFLTMPLIAGEGSSRWRISRLPTDSRGMPHHGHWIYATRRWWIDRFREQGLERCPEMEQRAIRKKSLEYPEKVFIFRKNQEKRQNMRGK

Foldseek 3Di:
DDDDPDDPPVVVVVVVVVVVLVVVVCVLVVLVVVQPDDDDDDDWDFQKWFAQFWDKDFPPPDPPPPPVVVVVPPPPPDCGPIATLAGGDTDTFTFLFEEEEEEDVSLNLLVVVCCQQVVDPTPDTDMDGHWHELECSCQCPQPDQQAFLQVSLQRVLVSLVDDPVLSVVCVCVLCVLLVCVVRRRPGNVPDDPLSSLSNSVSSSLSRPTLEYEEEASLVSDDPVSNVSVVVSLVVNSVVRRYYYYYHDPLVCCLVRGQKYFYGGSNYTPDIGHSVVVVVVVVVVVVVVVVVVVVVVVVVVVVVVVVVVVVVVPDDDPPPPVPPDPCQPPVQDPPDDLDDQLLLVLCLCCVPLVWLEEEEEQCQLVSNVVNNVVVVHNYAYEHCHPNSLVNHDPVCSVRYDNDDLLDDPDAFQQIQEYEYELHLFQDDPVCNLSSLLSRNRNHDWKYKYFADADQPDDDPPDDPSDQDADPVRHRPPPGGPYDHPVVVQVSNVVVQWAWDVVSLVVCVVVVSHPCSVRMTMTTHDPVPPVVVVPD